Protein AF-0000000079854033 (afdb_homodimer)

Nearest PDB structures (foldseek):
  7d98-assembly1_P  TM=7.191E-01  e=2.549E-17  Cupriavidus necator
  6g1b-assembly1_J-2  TM=4.439E-01  e=2.483E-16  Corynebacterium glutamicum
  6xtv-assembly1_B  TM=4.632E-01  e=7.847E-13  Corynebacterium glutamicum MB001
  6xtu-assembly1_B  TM=4.791E-01  e=1.105E-11  Corynebacterium glutamicum MB001
  6xtv-assembly1_A  TM=4.484E-01  e=6.188E-11  Corynebacterium glutamicum MB001

Foldseek 3Di:
DDLVLLLLLLLCAVVLALCRSCVVVVHHSVVSVVSQVVVCVVVVHHQWDQDPVGTDGDPVVVVVNVVSVVSNVVVVVVVCCVVLVVAAEAEEEEAQFPVLVVLVVVLVVPDPDPHYHYHYYHDAPVVQLVCQLVPVHFKYKHKAFPVCVVVVQVVQVVSLKDKDFLFFWFKWKKAAPAAPCLPPAADELLCQLVAEAEEEDDDPRRVLCCSCVQNVNNDHSVSHHYDHYDNDPVVRLCCRHPHNHMYIDIPRRPPPCVVPRMDIHYYPRGGRRMTITMMHSDPVVDDPSNVVSVVSVSVVSD/DDLVLLLLLLLCAVVLALCRSCVVVVHHSVVSVVSQVVVCVVVVHHQWDQDPVGTDGDPVVVVVNVVSVVSNVVVVVVVVCVVLVVAAEAEEEEAQFPVLVVLVVVLVVPDPDPHYHYHYYHDAPVVQLVCQLVPVHFKYKHKAFPVCVVVVQVVQVVSLKDKDFLFFWFKWKKAAPAAPCLPPAEDELLCQLVAEAEEEDDDPRRVLCCSCVQNVNSDHSVSHHYDHYDNDPVVRLCCRHPHNHMYIDIPRRPPPCVVPRMDIHYYPRGGRRMTITMMHSDPVVDDPSNVVSVVSVSVVRD

Organism: NCBI:txid1812858

Sequence (604 aa):
MEIRQMEYLIAAIETKSLNKAAEVLYTTQPNVSKVIRNLESELNAKIFIRSSKGISLTPFGEQLYEYAKNIVKNSEMVQELAQNAAYQKLKIASYPSNMVARNLTDFYMQKEHDKLHIEFQEGTAEEVIQLVSERQARIGIIYIAKKQEAILNRILEMKKLQFKVLNECELCLNVGPKNPYYHLENIEFEELKELKFVQRNKDYFSMVNHLETFSKGAVRMNQLKHMVHTNSDHCVLDMLLYTDLCSLELDFMMPDYQQYDIRTIRIKGCERCLYVGYISEGLEQLENYEKLYLESLESLFQMEIRQMEYLIAAIETKSLNKAAEVLYTTQPNVSKVIRNLESELNAKIFIRSSKGISLTPFGEQLYEYAKNIVKNSEMVQELAQNAAYQKLKIASYPSNMVARNLTDFYMQKEHDKLHIEFQEGTAEEVIQLVSERQARIGIIYIAKKQEAILNRILEMKKLQFKVLNECELCLNVGPKNPYYHLENIEFEELKELKFVQRNKDYFSMVNHLETFSKGAVRMNQLKHMVHTNSDHCVLDMLLYTDLCSLELDFMMPDYQQYDIRTIRIKGCERCLYVGYISEGLEQLENYEKLYLESLESLFQ

InterPro domains:
  IPR000847 LysR, HTH, N-terminal domain [PF00126] (3-62)
  IPR000847 LysR, HTH, N-terminal domain [PR00039] (18-29)
  IPR000847 LysR, HTH, N-terminal domain [PR00039] (29-39)
  IPR000847 LysR, HTH, N-terminal domain [PR00039] (39-50)
  IPR000847 LysR, HTH, N-terminal domain [PS50931] (1-58)
  IPR036388 Winged helix-like DNA-binding domain superfamily [G3DSA:1.10.10.10] (1-85)
  IPR036390 Winged helix DNA-binding domain superfamily [SSF46785] (1-84)

pLDDT: mean 82.1, std 11.71, range [49.06, 97.72]

Radius of gyration: 25.2 Å; Cα contacts (8 Å, |Δi|>4): 1098; chains: 2; bounding box: 58×68×70 Å

Secondary structure (DSSP, 8-state):
--HHHHHHHHHHHHHT-HHHHHHHTTS-HHHHHHHHHHHHHHHTS--EEEETTEEEE-HHHHHHHHHHHHHHHHHHHHHHHHHHTTSEEEEEEESS-HHHHHHHHHHHHH---TTEEEEEEE--HHHHHHHHHTTS-SEEEEEEEGGGHHHHHHHHHHTT-EEEEEEEE-EEEEE-TTSTTTT-SEE-GGGGGG-EEEEE---TT-GGGGHHHHTTTS--GGGSEEEEEES-HHHHHHHHHHSS-EEEEETTS-GGGGGTT-EEEEETT-TT-EEEEEEES-GGGS-HHHHHHHHHHHHT--/--HHHHHHHHHHHHHT-HHHHHHHTTS-HHHHHHHHHHHHHHHTS--EEEETTEEEE-HHHHHHHHHHHHHHHHHHHHHHHHHHTTSEEEEEEESS-HHHHHHHHHHHHH---TTEEEEEEE--HHHHHHHHHTTS-SEEEEEEEGGGHHHHHHHHHHTT-EEEEEEEE-EEEEE-TTSTTTT-SEE-GGGGGG-EEEEE---TT-GGGGHHHHTTTS--GGGSEEEEEES-HHHHHHHHHHSS-EEEEETTS-GGGGGTT-EEEEETT-TT-EEEEEEES-GGGS-HHHHHHHHHHHTT--

Solvent-accessible surface area (backbone atoms only — not comparable to full-atom values): 31240 Å² total; per-residue (Å²): 140,52,69,67,45,33,53,49,46,50,36,22,61,76,57,42,26,50,59,52,18,7,58,73,67,72,50,48,38,68,54,41,48,47,46,50,49,49,50,23,60,75,65,71,42,67,41,60,43,80,53,101,88,40,49,43,71,30,75,59,23,55,56,45,46,58,51,28,52,48,47,46,51,46,46,51,48,45,50,46,40,62,67,28,69,76,33,53,74,47,33,38,23,22,37,80,39,48,51,59,31,48,50,50,44,54,52,58,66,69,45,82,54,95,31,56,31,37,37,40,41,58,38,44,52,66,52,23,51,48,35,35,63,69,64,68,16,62,35,18,36,36,60,38,41,57,87,45,46,67,59,50,50,53,54,28,49,78,59,57,33,45,78,46,79,63,44,69,33,28,55,24,36,38,26,4,72,60,16,94,60,48,84,45,64,63,43,53,53,64,59,49,53,78,41,41,27,42,40,61,73,74,51,93,56,33,62,60,75,40,36,27,67,56,39,75,64,60,31,47,55,88,55,43,44,68,34,31,39,29,75,40,69,57,37,52,51,44,33,21,56,74,30,58,27,26,32,82,41,58,70,64,40,53,76,66,34,66,81,38,81,46,42,76,22,40,38,63,76,28,74,60,46,24,34,34,29,37,34,30,70,46,76,85,74,48,52,70,72,54,50,52,48,50,52,57,57,53,54,72,66,103,141,52,67,65,46,33,52,49,46,49,36,23,61,74,55,42,24,50,60,53,19,8,60,74,66,72,50,47,39,69,53,41,48,48,46,50,49,49,50,23,60,74,65,71,43,66,40,60,44,79,52,100,86,40,51,43,71,31,75,60,24,55,57,45,46,58,50,28,51,48,48,47,52,47,47,50,48,45,50,46,41,61,68,30,68,77,32,54,74,49,33,37,23,22,39,80,38,48,52,58,31,47,50,51,42,52,53,57,66,68,44,82,53,93,32,56,30,37,38,41,41,58,38,44,53,66,52,23,52,50,34,35,64,70,65,70,13,62,38,19,36,38,61,37,42,58,86,46,45,68,57,50,50,54,57,28,49,76,57,57,33,44,78,45,78,63,43,68,35,28,55,23,36,38,26,3,72,60,16,93,61,48,85,48,64,62,43,53,55,64,58,49,54,78,42,41,28,44,40,60,74,73,49,90,55,32,62,60,75,38,35,27,68,56,40,76,64,59,30,47,57,88,54,42,43,68,35,32,39,28,74,40,69,56,36,52,51,44,35,20,57,74,30,57,26,25,32,82,42,58,74,65,37,55,76,66,36,68,82,40,79,46,41,76,23,41,37,62,75,26,72,59,44,25,33,35,28,38,34,30,69,45,75,85,73,50,51,70,70,54,50,52,48,50,52,57,58,52,53,73,66,102

Structure (mmCIF, N/CA/C/O backbone):
data_AF-0000000079854033-model_v1
#
loop_
_entity.id
_entity.type
_entity.pdbx_description
1 polymer 'LysR family transcriptional regulator'
#
loop_
_atom_site.group_PDB
_atom_site.id
_atom_site.type_symbol
_atom_site.label_atom_id
_atom_site.label_alt_id
_atom_site.label_comp_id
_atom_site.label_asym_id
_atom_site.label_entity_id
_atom_site.label_seq_id
_atom_site.pdbx_PDB_ins_code
_atom_site.Cartn_x
_atom_site.Cartn_y
_atom_site.Cartn_z
_atom_site.occupancy
_atom_site.B_iso_or_equiv
_atom_site.auth_seq_id
_atom_site.auth_comp_id
_atom_site.auth_asym_id
_atom_site.auth_atom_id
_atom_site.pdbx_PDB_model_num
ATOM 1 N N . MET A 1 1 ? 10.335 -33.492 10.761 1 65.25 1 MET A N 1
ATOM 2 C CA . MET A 1 1 ? 9.489 -32.308 10.64 1 65.25 1 MET A CA 1
ATOM 3 C C . MET A 1 1 ? 9.51 -31.768 9.214 1 65.25 1 MET A C 1
ATOM 5 O O . MET A 1 1 ? 10.56 -31.741 8.571 1 65.25 1 MET A O 1
ATOM 9 N N . GLU A 1 2 ? 8.301 -31.606 8.666 1 74.6 2 GLU A N 1
ATOM 10 C CA . GLU A 1 2 ? 8.125 -31.158 7.287 1 74.6 2 GLU A CA 1
ATOM 11 C C . GLU A 1 2 ? 7.54 -29.75 7.236 1 74.6 2 GLU A C 1
ATOM 13 O O . GLU A 1 2 ? 6.787 -29.351 8.127 1 74.6 2 GLU A O 1
ATOM 18 N N . ILE A 1 3 ? 7.979 -29.09 6.243 1 75.92 3 ILE A N 1
ATOM 19 C CA . ILE A 1 3 ? 7.507 -27.726 6.038 1 75.92 3 ILE A CA 1
ATOM 20 C C . ILE A 1 3 ? 5.98 -27.708 6.005 1 75.92 3 ILE A C 1
ATOM 22 O O . ILE A 1 3 ? 5.353 -26.779 6.52 1 75.92 3 ILE A O 1
ATOM 26 N N . ARG A 1 4 ? 5.417 -28.731 5.424 1 76.34 4 ARG A N 1
ATOM 27 C CA . ARG A 1 4 ? 3.965 -28.839 5.325 1 76.34 4 ARG A CA 1
ATOM 28 C C . ARG A 1 4 ? 3.323 -28.866 6.708 1 76.34 4 ARG A C 1
ATOM 30 O O . ARG A 1 4 ? 2.241 -28.308 6.906 1 76.34 4 ARG A O 1
ATOM 37 N N . GLN A 1 5 ? 3.986 -29.447 7.629 1 81.44 5 GLN A N 1
ATOM 38 C CA . GLN A 1 5 ? 3.477 -29.489 8.996 1 81.44 5 GLN A CA 1
ATOM 39 C C . GLN A 1 5 ? 3.387 -28.087 9.592 1 81.44 5 GLN A C 1
ATOM 41 O O . GLN A 1 5 ? 2.448 -27.78 10.329 1 81.44 5 GLN A O 1
ATOM 46 N N . MET A 1 6 ? 4.386 -27.282 9.276 1 80.78 6 MET A N 1
ATOM 47 C CA . MET A 1 6 ? 4.404 -25.906 9.765 1 80.78 6 MET A CA 1
ATOM 48 C C . MET A 1 6 ? 3.267 -25.096 9.152 1 80.78 6 MET A C 1
ATOM 50 O O . MET A 1 6 ? 2.663 -24.258 9.824 1 80.78 6 MET A O 1
ATOM 54 N N . GLU A 1 7 ? 3.029 -25.413 7.917 1 80.34 7 GLU A N 1
ATOM 55 C CA . GLU A 1 7 ? 1.902 -24.767 7.251 1 80.34 7 GLU A CA 1
ATOM 56 C C . GLU A 1 7 ? 0.581 -25.137 7.92 1 80.34 7 GLU A C 1
ATOM 58 O O . GLU A 1 7 ? -0.276 -24.276 8.131 1 80.34 7 GLU A O 1
ATOM 63 N N . TYR A 1 8 ? 0.501 -26.432 8.208 1 83.6 8 TYR A N 1
ATOM 64 C CA . TYR A 1 8 ? -0.694 -26.931 8.879 1 83.6 8 TYR A CA 1
ATOM 65 C C . TYR A 1 8 ? -0.848 -26.302 10.258 1 83.6 8 TYR A C 1
ATOM 67 O O . TYR A 1 8 ? -1.95 -25.905 10.647 1 83.6 8 TYR A O 1
ATOM 75 N N . LEU A 1 9 ? 0.232 -26.207 10.946 1 86.76 9 LEU A N 1
ATOM 76 C CA . LEU A 1 9 ? 0.259 -25.614 12.279 1 86.76 9 LEU A CA 1
ATOM 77 C C . LEU A 1 9 ? -0.183 -24.155 12.234 1 86.76 9 LEU A C 1
ATOM 79 O O . LEU A 1 9 ? -1.038 -23.737 13.017 1 86.76 9 LEU A O 1
ATOM 83 N N . ILE A 1 10 ? 0.438 -23.467 11.352 1 83.94 10 ILE A N 1
ATOM 84 C CA . ILE A 1 10 ? 0.128 -22.048 11.216 1 83.94 10 ILE A CA 1
ATOM 85 C C . ILE A 1 10 ? -1.359 -21.872 10.914 1 83.94 10 ILE A C 1
ATOM 87 O O . ILE A 1 10 ? -2.03 -21.043 11.533 1 83.94 10 ILE A O 1
ATOM 91 N N . ALA A 1 11 ? -1.85 -22.713 10.015 1 81.97 11 ALA A N 1
ATOM 92 C CA . ALA A 1 11 ? -3.262 -22.643 9.647 1 81.97 11 ALA A CA 1
ATOM 93 C C . ALA A 1 11 ? -4.157 -22.946 10.845 1 81.97 11 ALA A C 1
ATOM 95 O O . ALA A 1 11 ? -5.151 -22.253 11.076 1 81.97 11 ALA A O 1
ATOM 96 N N . ALA A 1 12 ? -3.779 -23.926 11.575 1 85.06 12 ALA A N 1
ATOM 97 C CA . ALA A 1 12 ? -4.558 -24.328 12.743 1 85.06 12 ALA A CA 1
ATOM 98 C C . ALA A 1 12 ? -4.557 -23.234 13.806 1 85.06 12 ALA A C 1
ATOM 100 O O . ALA A 1 12 ? -5.587 -22.962 14.427 1 85.06 12 ALA A O 1
ATOM 101 N N . ILE A 1 13 ? -3.42 -22.651 13.982 1 82.88 13 ILE A N 1
ATOM 102 C CA . ILE A 1 13 ? -3.275 -21.622 15.005 1 82.88 13 ILE A CA 1
ATOM 103 C C . ILE A 1 13 ? -4.051 -20.372 14.595 1 82.88 13 ILE A C 1
ATOM 105 O O . ILE A 1 13 ? -4.781 -19.794 15.403 1 82.88 13 ILE A O 1
ATOM 109 N N . GLU A 1 14 ? -3.861 -20.055 13.408 1 77.25 14 GLU A N 1
ATOM 110 C CA . GLU A 1 14 ? -4.46 -18.816 12.92 1 77.25 14 GLU A CA 1
ATOM 111 C C . GLU A 1 14 ? -5.979 -18.932 12.837 1 77.25 14 GLU A C 1
ATOM 113 O O . GLU A 1 14 ? -6.695 -17.952 13.054 1 77.25 14 GLU A O 1
ATOM 118 N N . THR A 1 15 ? -6.454 -20.196 12.581 1 73.95 15 THR A N 1
ATOM 119 C CA . THR A 1 15 ? -7.893 -20.4 12.457 1 73.95 15 THR A CA 1
ATOM 120 C C . THR A 1 15 ? -8.491 -20.854 13.785 1 73.95 15 THR A C 1
ATOM 122 O O . THR A 1 15 ? -9.714 -20.907 13.935 1 73.95 15 THR A O 1
ATOM 125 N N . LYS A 1 16 ? -7.609 -21.18 14.715 1 75.91 16 LYS A N 1
ATOM 126 C CA . LYS A 1 16 ? -7.957 -21.699 16.034 1 75.91 16 LYS A CA 1
ATOM 127 C C . LYS A 1 16 ? -8.891 -22.901 15.924 1 75.91 16 LYS A C 1
ATOM 129 O O . LYS A 1 16 ? -9.733 -23.122 16.796 1 75.91 16 LYS A O 1
ATOM 134 N N . SER A 1 17 ? -8.848 -23.594 14.771 1 80.21 17 SER A N 1
ATOM 135 C CA . SER A 1 17 ? -9.699 -24.745 14.491 1 80.21 17 SER A CA 1
ATOM 136 C C . SER A 1 17 ? -9.026 -25.705 13.515 1 80.21 17 SER A C 1
ATOM 138 O O . SER A 1 17 ? -8.464 -25.279 12.505 1 80.21 17 SER A O 1
ATOM 140 N N . LEU A 1 18 ? -9.058 -27.009 13.893 1 82.47 18 LEU A N 1
ATOM 141 C CA . LEU A 1 18 ? -8.481 -28.009 13.001 1 82.47 18 LEU A CA 1
ATOM 142 C C . LEU A 1 18 ? -9.344 -28.189 11.756 1 82.47 18 LEU A C 1
ATOM 144 O O . LEU A 1 18 ? -8.822 -28.407 10.661 1 82.47 18 LEU A O 1
ATOM 148 N N . ASN A 1 19 ? -10.654 -28.067 11.999 1 81.2 19 ASN A N 1
ATOM 149 C CA . ASN A 1 19 ? -11.569 -28.181 10.868 1 81.2 19 ASN A CA 1
ATOM 150 C C . ASN A 1 19 ? -11.38 -27.037 9.876 1 81.2 19 ASN A C 1
ATOM 152 O O . ASN A 1 19 ? -11.314 -27.263 8.667 1 81.2 19 ASN A O 1
ATOM 156 N N . LYS A 1 20 ? -11.204 -25.918 10.461 1 78.91 20 LYS A N 1
ATOM 157 C CA . LYS A 1 20 ? -11.033 -24.741 9.613 1 78.91 20 LYS A CA 1
ATOM 158 C C . LYS A 1 20 ? -9.672 -24.753 8.924 1 78.91 20 LYS A C 1
ATOM 160 O O . LYS A 1 20 ? -9.549 -24.332 7.772 1 78.91 20 LYS A O 1
ATOM 165 N N . ALA A 1 21 ? -8.742 -25.18 9.627 1 81.23 21 ALA A N 1
ATOM 166 C CA . ALA A 1 21 ? -7.413 -25.338 9.044 1 81.23 21 ALA A CA 1
ATOM 167 C C . ALA A 1 21 ? -7.451 -26.266 7.833 1 81.23 21 ALA A C 1
ATOM 169 O O . ALA A 1 21 ? -6.784 -26.012 6.827 1 81.23 21 ALA A O 1
ATOM 170 N N . ALA A 1 22 ? -8.256 -27.333 7.932 1 80.63 22 ALA A N 1
ATOM 171 C CA . ALA A 1 22 ? -8.388 -28.29 6.836 1 80.63 22 ALA A CA 1
ATOM 172 C C . ALA A 1 22 ? -8.965 -27.623 5.591 1 80.63 22 ALA A C 1
ATOM 174 O O . ALA A 1 22 ? -8.506 -27.876 4.475 1 80.63 22 ALA A O 1
ATOM 175 N N . GLU A 1 23 ? -9.88 -26.817 5.874 1 73.57 23 GLU A N 1
ATOM 176 C CA . GLU A 1 23 ? -10.508 -26.086 4.778 1 73.57 23 GLU A CA 1
ATOM 177 C C . GLU A 1 23 ? -9.511 -25.156 4.092 1 73.57 23 GLU A C 1
ATOM 179 O O . GLU A 1 23 ? -9.435 -25.119 2.862 1 73.57 23 GLU A O 1
ATOM 184 N N . VAL A 1 24 ? -8.709 -24.557 4.982 1 68.88 24 VAL A N 1
ATOM 185 C CA . VAL A 1 24 ? -7.732 -23.593 4.487 1 68.88 24 VAL A CA 1
ATOM 186 C C . VAL A 1 24 ? -6.646 -24.318 3.695 1 68.88 24 VAL A C 1
ATOM 188 O O . VAL A 1 24 ? -6.147 -23.798 2.694 1 68.88 24 VAL A O 1
ATOM 191 N N . LEU A 1 25 ? -6.39 -25.439 4.072 1 71.6 25 LEU A N 1
ATOM 192 C CA . LEU A 1 25 ? -5.287 -26.208 3.507 1 71.6 25 LEU A CA 1
ATOM 193 C C . LEU A 1 25 ? -5.79 -27.182 2.447 1 71.6 25 LEU A C 1
ATOM 195 O O . LEU A 1 25 ? -5.011 -27.959 1.89 1 71.6 25 LEU A O 1
ATOM 199 N N . TYR A 1 26 ? -7.18 -27.17 2.205 1 65.44 26 TYR A N 1
ATOM 200 C CA . TYR A 1 26 ? -7.798 -28.038 1.209 1 65.44 26 TYR A CA 1
ATOM 201 C C . TYR A 1 26 ? -7.513 -29.504 1.511 1 65.44 26 TYR A C 1
ATOM 203 O O . TYR A 1 26 ? -7.084 -30.254 0.63 1 65.44 26 TYR A O 1
ATOM 211 N N . THR A 1 27 ? -7.646 -29.748 2.685 1 75.95 27 THR A N 1
ATOM 212 C CA . THR A 1 27 ? -7.478 -31.122 3.144 1 75.95 27 THR A CA 1
ATOM 213 C C . THR A 1 27 ? -8.581 -31.503 4.127 1 75.95 27 THR A C 1
ATOM 215 O O . THR A 1 27 ? -9.613 -30.832 4.201 1 75.95 27 THR A O 1
ATOM 218 N N . THR A 1 28 ? -8.587 -32.656 4.594 1 80.15 28 THR A N 1
ATOM 219 C CA . THR A 1 28 ? -9.596 -33.115 5.542 1 80.15 28 THR A CA 1
ATOM 220 C C . THR A 1 28 ? -9.131 -32.891 6.978 1 80.15 28 THR A C 1
ATOM 222 O O . THR A 1 28 ? -7.929 -32.823 7.243 1 80.15 28 THR A O 1
ATOM 225 N N . GLN A 1 29 ? -10.167 -32.629 7.794 1 85.21 29 GLN A N 1
ATOM 226 C CA . GLN A 1 29 ? -9.869 -32.378 9.2 1 85.21 29 GLN A CA 1
ATOM 227 C C . GLN A 1 29 ? -9.089 -33.539 9.813 1 85.21 29 GLN A C 1
ATOM 229 O O . GLN A 1 29 ? -8.121 -33.325 10.545 1 85.21 29 GLN A O 1
ATOM 234 N N . PRO A 1 30 ? -9.411 -34.776 9.495 1 87.69 30 PRO A N 1
ATOM 235 C CA . PRO A 1 30 ? -8.596 -35.86 10.05 1 87.69 30 PRO A CA 1
ATOM 236 C C . PRO A 1 30 ? -7.132 -35.775 9.624 1 87.69 30 PRO A C 1
ATOM 238 O O . PRO A 1 30 ? -6.237 -36.093 10.411 1 87.69 30 PRO A O 1
ATOM 241 N N . ASN A 1 31 ? -6.943 -35.288 8.412 1 85.96 31 ASN A N 1
ATOM 242 C CA . ASN A 1 31 ? -5.57 -35.138 7.941 1 85.96 31 ASN A CA 1
ATOM 243 C C . ASN A 1 31 ? -4.835 -34.035 8.698 1 85.96 31 ASN A C 1
ATOM 245 O O . ASN A 1 31 ? -3.682 -34.211 9.095 1 85.96 31 ASN A O 1
ATOM 249 N N . VAL A 1 32 ? -5.502 -32.969 8.877 1 88.77 32 VAL A N 1
ATOM 250 C CA . VAL A 1 32 ? -4.898 -31.879 9.636 1 88.77 32 VAL A CA 1
ATOM 251 C C . VAL A 1 32 ? -4.574 -32.35 11.051 1 88.77 32 VAL A C 1
ATOM 253 O O . VAL A 1 32 ? -3.477 -32.106 11.558 1 88.77 32 VAL A O 1
ATOM 256 N N . SER A 1 33 ? -5.529 -33.03 11.68 1 87.78 33 SER A N 1
ATOM 257 C CA . SER A 1 33 ? -5.351 -33.557 13.029 1 87.78 33 SER A CA 1
ATOM 258 C C . SER A 1 33 ? -4.172 -34.522 13.094 1 87.78 33 SER A C 1
ATOM 260 O O . SER A 1 33 ? -3.368 -34.467 14.027 1 87.78 33 SER A O 1
ATOM 262 N N . LYS A 1 34 ? -4.16 -35.324 12.062 1 89.07 34 LYS A N 1
ATOM 263 C CA . LYS A 1 34 ? -3.074 -36.298 11.991 1 89.07 34 LYS A CA 1
ATOM 264 C C . LYS A 1 34 ? -1.719 -35.604 11.884 1 89.07 34 LYS A C 1
ATOM 266 O O . LYS A 1 34 ? -0.768 -35.977 12.574 1 89.07 34 LYS A O 1
ATOM 271 N N . VAL A 1 35 ? -1.657 -34.619 11.018 1 86.96 35 VAL A N 1
ATOM 272 C CA . VAL A 1 35 ? -0.41 -33.898 10.783 1 86.96 35 VAL A CA 1
ATOM 273 C C . VAL A 1 35 ? 0.038 -33.207 12.069 1 86.96 35 VAL A C 1
ATOM 275 O O . VAL A 1 35 ? 1.213 -33.266 12.436 1 86.96 35 VAL A O 1
ATOM 278 N N . ILE A 1 36 ? -0.9 -32.607 12.778 1 88.64 36 ILE A N 1
ATOM 279 C CA . ILE A 1 36 ? -0.603 -31.888 14.013 1 88.64 36 ILE A CA 1
ATOM 280 C C . ILE A 1 36 ? -0.182 -32.877 15.097 1 88.64 36 ILE A C 1
ATOM 282 O O . ILE A 1 36 ? 0.778 -32.632 15.831 1 88.64 36 ILE A O 1
ATOM 286 N N . ARG A 1 37 ? -0.924 -33.964 15.15 1 87.77 37 ARG A N 1
ATOM 287 C CA . ARG A 1 37 ? -0.593 -34.995 16.128 1 87.77 37 ARG A CA 1
ATOM 288 C C . ARG A 1 37 ? 0.803 -35.557 15.88 1 87.77 37 ARG A C 1
ATOM 290 O O . ARG A 1 37 ? 1.561 -35.79 16.824 1 87.77 37 ARG A O 1
ATOM 297 N N . ASN A 1 38 ? 1.023 -35.809 14.622 1 85.71 38 ASN A N 1
ATOM 298 C CA . ASN A 1 38 ? 2.354 -36.288 14.268 1 85.71 38 ASN A CA 1
ATOM 299 C C . ASN A 1 38 ? 3.435 -35.289 14.67 1 85.71 38 ASN A C 1
ATOM 301 O O . ASN A 1 38 ? 4.495 -35.679 15.164 1 85.71 38 ASN A O 1
ATOM 305 N N . LEU A 1 39 ? 3.178 -34.032 14.449 1 85.45 39 LEU A N 1
ATOM 306 C CA . LEU A 1 39 ? 4.12 -32.978 14.809 1 85.45 39 LEU A CA 1
ATOM 307 C C . LEU A 1 39 ? 4.336 -32.935 16.318 1 85.45 39 LEU A C 1
ATOM 309 O O . LEU A 1 39 ? 5.473 -32.828 16.784 1 85.45 39 LEU A O 1
ATOM 313 N N . GLU A 1 40 ? 3.234 -33.07 17.106 1 87.79 40 GLU A N 1
ATOM 314 C CA . GLU A 1 40 ? 3.315 -33.1 18.563 1 87.79 40 GLU A CA 1
ATOM 315 C C . GLU A 1 40 ? 4.118 -34.305 19.046 1 87.79 40 GLU A C 1
ATOM 317 O O . GLU A 1 40 ? 4.912 -34.193 19.983 1 87.79 40 GLU A O 1
ATOM 322 N N . SER A 1 41 ? 3.82 -35.407 18.323 1 85.49 41 SER A N 1
ATOM 323 C CA . SER A 1 41 ? 4.538 -36.63 18.666 1 85.49 41 SER A CA 1
ATOM 324 C C . SER A 1 41 ? 6.03 -36.493 18.382 1 85.49 41 SER A C 1
ATOM 326 O O . SER A 1 41 ? 6.862 -36.874 19.208 1 85.49 41 SER A O 1
ATOM 328 N N . GLU A 1 42 ? 6.344 -35.911 17.248 1 82.18 42 GLU A N 1
ATOM 329 C CA . GLU A 1 42 ? 7.739 -35.726 16.858 1 82.18 42 GLU A CA 1
ATOM 330 C C . GLU A 1 42 ? 8.459 -34.782 17.817 1 82.18 42 GLU A C 1
ATOM 332 O O . GLU A 1 42 ? 9.636 -34.981 18.125 1 82.18 42 GLU A O 1
ATOM 337 N N . LEU A 1 43 ? 7.719 -33.801 18.324 1 81.38 43 LEU A N 1
ATOM 338 C CA . LEU A 1 43 ? 8.32 -32.773 19.167 1 81.38 43 LEU A CA 1
ATOM 339 C C . LEU A 1 43 ? 8.158 -33.118 20.644 1 81.38 43 LEU A C 1
ATOM 341 O O . LEU A 1 43 ? 8.691 -32.422 21.51 1 81.38 43 LEU A O 1
ATOM 345 N N . ASN A 1 44 ? 7.446 -34.213 20.843 1 80.72 44 ASN A N 1
ATOM 346 C CA . ASN A 1 44 ? 7.141 -34.663 22.197 1 80.72 44 ASN A CA 1
ATOM 347 C C . ASN A 1 44 ? 6.581 -33.531 23.052 1 80.72 44 ASN A C 1
ATOM 349 O O . ASN A 1 44 ? 7.015 -33.331 24.188 1 80.72 44 ASN A O 1
ATOM 353 N N . ALA A 1 45 ? 5.771 -32.754 22.475 1 83.07 45 ALA A N 1
ATOM 354 C CA . ALA A 1 45 ? 5.126 -31.629 23.147 1 83.07 45 ALA A CA 1
ATOM 355 C C . ALA A 1 45 ? 3.75 -31.348 22.549 1 83.07 45 ALA A C 1
ATOM 357 O O . ALA A 1 45 ? 3.546 -31.51 21.344 1 83.07 45 ALA A O 1
ATOM 358 N N . LYS A 1 46 ? 2.856 -30.922 23.4 1 86.87 46 LYS A N 1
ATOM 359 C CA . LYS A 1 46 ? 1.533 -30.525 22.928 1 86.87 46 LYS A CA 1
ATOM 360 C C . LYS A 1 46 ? 1.526 -29.07 22.467 1 86.87 46 LYS A C 1
ATOM 362 O O . LYS A 1 46 ? 2.141 -28.21 23.101 1 86.87 46 LYS A O 1
ATOM 367 N N . ILE A 1 47 ? 0.976 -28.945 21.34 1 88.82 47 ILE A N 1
ATOM 368 C CA . ILE A 1 47 ? 0.912 -27.61 20.757 1 88.82 47 ILE A CA 1
ATOM 369 C C . ILE A 1 47 ? -0.418 -26.952 21.12 1 88.82 47 ILE A C 1
ATOM 371 O O . ILE A 1 47 ? -0.47 -25.75 21.39 1 88.82 47 ILE A O 1
ATOM 375 N N . PHE A 1 48 ? -1.444 -27.796 21.203 1 87.91 48 PHE A N 1
ATOM 376 C CA . PHE A 1 48 ? -2.792 -27.286 21.428 1 87.91 48 PHE A CA 1
ATOM 377 C C . PHE A 1 48 ? -3.39 -27.879 22.698 1 87.91 48 PHE A C 1
ATOM 379 O O . PHE A 1 48 ? -3.055 -29.001 23.083 1 87.91 48 PHE A O 1
ATOM 386 N N . ILE A 1 49 ? -4.107 -27.01 23.38 1 82.7 49 ILE A N 1
ATOM 387 C CA . ILE A 1 49 ? -5.008 -27.486 24.424 1 82.7 49 ILE A CA 1
ATOM 388 C C . ILE A 1 49 ? -6.416 -27.649 23.857 1 82.7 49 ILE A C 1
ATOM 390 O O . ILE A 1 49 ? -6.955 -26.725 23.244 1 82.7 49 ILE A O 1
ATOM 394 N N . ARG A 1 50 ? -6.831 -28.886 23.853 1 74.04 50 ARG A N 1
ATOM 395 C CA . ARG A 1 50 ? -8.159 -29.17 23.318 1 74.04 50 ARG A CA 1
ATOM 396 C C . ARG A 1 50 ? -9.216 -29.105 24.414 1 74.04 50 ARG A C 1
ATOM 398 O O . ARG A 1 50 ? -9.008 -29.617 25.516 1 74.04 50 ARG A O 1
ATOM 405 N N . SER A 1 51 ? -10.141 -28.163 24.307 1 74.04 51 SER A N 1
ATOM 406 C CA . SER A 1 51 ? -11.274 -28.063 25.221 1 74.04 51 SER A CA 1
ATOM 407 C C . SER A 1 51 ? -12.599 -28.13 24.468 1 74.04 51 SER A C 1
ATOM 409 O O . SER A 1 51 ? -12.616 -28.193 23.237 1 74.04 51 SER A O 1
ATOM 411 N N . SER A 1 52 ? -13.768 -28.2 25.149 1 69.17 52 SER A N 1
ATOM 412 C CA . SER A 1 52 ? -15.102 -28.171 24.557 1 69.17 52 SER A CA 1
ATOM 413 C C . SER A 1 52 ? -15.325 -26.889 23.761 1 69.17 52 SER A C 1
ATOM 415 O O . SER A 1 52 ? -16.178 -26.845 22.872 1 69.17 52 SER A O 1
ATOM 417 N N . LYS A 1 53 ? -14.445 -25.983 24.024 1 64.39 53 LYS A N 1
ATOM 418 C CA . LYS A 1 53 ? -14.624 -24.661 23.432 1 64.39 53 LYS A CA 1
ATOM 419 C C . LYS A 1 53 ? -13.74 -24.485 22.201 1 64.39 53 LYS A C 1
ATOM 421 O O . LYS A 1 53 ? -13.797 -23.451 21.532 1 64.39 53 LYS A O 1
ATOM 426 N N . GLY A 1 54 ? -12.975 -25.486 21.947 1 72.67 54 GLY A N 1
ATOM 427 C CA . GLY A 1 54 ? -12.103 -25.413 20.785 1 72.67 54 GLY A CA 1
ATOM 428 C C . GLY A 1 54 ? -10.644 -25.664 21.117 1 72.67 54 GLY A C 1
ATOM 429 O O . GLY A 1 54 ? -10.334 -26.422 22.039 1 72.67 54 GLY A O 1
ATOM 430 N N . ILE A 1 55 ? -9.702 -25.176 20.183 1 77.22 55 ILE A N 1
ATOM 431 C CA . ILE A 1 55 ? -8.284 -25.428 20.414 1 77.22 55 ILE A CA 1
ATOM 432 C C . ILE A 1 55 ? -7.59 -24.132 20.83 1 77.22 55 ILE A C 1
ATOM 434 O O . ILE A 1 55 ? -7.946 -23.051 20.356 1 77.22 55 ILE A O 1
ATOM 438 N N . SER A 1 56 ? -6.861 -24.122 21.934 1 82.35 56 SER A N 1
ATOM 439 C CA . SER A 1 56 ? -6.001 -23.024 22.362 1 82.35 56 SER A CA 1
ATOM 440 C C . SER A 1 56 ? -4.535 -23.444 22.381 1 82.35 56 SER A C 1
ATOM 442 O O . SER A 1 56 ? -4.226 -24.636 22.443 1 82.35 56 SER A O 1
ATOM 444 N N . LEU A 1 57 ? -3.66 -22.408 22.299 1 83.6 57 LEU A N 1
ATOM 445 C CA . LEU A 1 57 ? -2.233 -22.691 22.198 1 83.6 57 LEU A CA 1
ATOM 446 C C . LEU A 1 57 ? -1.627 -22.926 23.577 1 83.6 57 LEU A C 1
ATOM 448 O O . LEU A 1 57 ? -1.984 -22.245 24.541 1 83.6 57 LEU A O 1
ATOM 452 N N . THR A 1 58 ? -0.795 -23.971 23.727 1 81.52 58 THR A N 1
ATOM 453 C CA . THR A 1 58 ? 0.116 -24.084 24.86 1 81.52 58 THR A CA 1
ATOM 454 C C . THR A 1 58 ? 1.22 -23.034 24.773 1 81.52 58 THR A C 1
ATOM 456 O O . THR A 1 58 ? 1.425 -22.428 23.719 1 81.52 58 THR A O 1
ATOM 459 N N . PRO A 1 59 ? 1.867 -22.74 25.846 1 75.53 59 PRO A N 1
ATOM 460 C CA . PRO A 1 59 ? 3.035 -21.861 25.762 1 75.53 59 PRO A CA 1
ATOM 461 C C . PRO A 1 59 ? 4.034 -22.306 24.696 1 75.53 59 PRO A C 1
ATOM 463 O O . PRO A 1 59 ? 4.596 -21.469 23.985 1 75.53 59 PRO A O 1
ATOM 466 N N . PHE A 1 60 ? 4.217 -23.573 24.623 1 78.54 60 PHE A N 1
ATOM 467 C CA . PHE A 1 60 ? 5.078 -24.133 23.588 1 78.54 60 PHE A CA 1
ATOM 468 C C . PHE A 1 60 ? 4.523 -23.832 22.201 1 78.54 60 PHE A C 1
ATOM 470 O O . PHE A 1 60 ? 5.274 -23.476 21.29 1 78.54 60 PHE A O 1
ATOM 477 N N . GLY A 1 61 ? 3.213 -23.944 22.088 1 81.92 61 GLY A N 1
ATOM 478 C CA . GLY A 1 61 ? 2.569 -23.653 20.817 1 81.92 61 GLY A CA 1
ATOM 479 C C . GLY A 1 61 ? 2.785 -22.226 20.352 1 81.92 61 GLY A C 1
ATOM 480 O O . GLY A 1 61 ? 3.005 -21.981 19.164 1 81.92 61 GLY A O 1
ATOM 481 N N . GLU A 1 62 ? 2.782 -21.351 21.29 1 79.32 62 GLU A N 1
ATOM 482 C CA . GLU A 1 62 ? 2.99 -19.941 20.976 1 79.32 62 GLU A CA 1
ATOM 483 C C . GLU A 1 62 ? 4.398 -19.697 20.439 1 79.32 62 GLU A C 1
ATOM 485 O O . GLU A 1 62 ? 4.578 -18.967 19.462 1 79.32 62 GLU A O 1
ATOM 490 N N . GLN A 1 63 ? 5.347 -20.286 21.095 1 74.53 63 GLN A N 1
ATOM 491 C CA . GLN A 1 63 ? 6.73 -20.168 20.643 1 74.53 63 GLN A CA 1
ATOM 492 C C . GLN A 1 63 ? 6.92 -20.823 19.278 1 74.53 63 GLN A C 1
ATOM 494 O O . GLN A 1 63 ? 7.586 -20.264 18.403 1 74.53 63 GLN A O 1
ATOM 499 N N . LEU A 1 64 ? 6.258 -21.937 19.164 1 79.37 64 LEU A N 1
ATOM 500 C CA . LEU A 1 64 ? 6.407 -22.704 17.932 1 79.37 64 LEU A CA 1
ATOM 501 C C . LEU A 1 64 ? 5.805 -21.953 16.749 1 79.37 64 LEU A C 1
ATOM 503 O O . LEU A 1 64 ? 6.304 -22.053 15.626 1 79.37 64 LEU A O 1
ATOM 507 N N . TYR A 1 65 ? 4.753 -21.185 17.108 1 82.1 65 TYR A N 1
ATOM 508 C CA . TYR A 1 65 ? 4.082 -20.414 16.067 1 82.1 65 TYR A CA 1
ATOM 509 C C . TYR A 1 65 ? 5.054 -19.459 15.385 1 82.1 65 TYR A C 1
ATOM 511 O O . TYR A 1 65 ? 5.118 -19.402 14.154 1 82.1 65 TYR A O 1
ATOM 519 N N . GLU A 1 66 ? 5.833 -18.81 16.126 1 70.36 66 GLU A N 1
ATOM 520 C CA . GLU A 1 66 ? 6.803 -17.859 15.593 1 70.36 66 GLU A CA 1
ATOM 521 C C . GLU A 1 66 ? 7.861 -18.564 14.749 1 70.36 66 GLU A C 1
ATOM 523 O O . GLU A 1 66 ? 8.226 -18.085 13.674 1 70.36 66 GLU A O 1
ATOM 528 N N . TYR A 1 67 ? 8.279 -19.674 15.264 1 68.76 67 TYR A N 1
ATOM 529 C CA . TYR A 1 67 ? 9.28 -20.44 14.531 1 68.76 67 TYR A CA 1
ATOM 530 C C . TYR A 1 67 ? 8.699 -21.001 13.239 1 68.76 67 TYR A C 1
ATOM 532 O O . TYR A 1 67 ? 9.363 -20.999 12.2 1 68.76 67 TYR A O 1
ATOM 540 N N . ALA A 1 68 ? 7.431 -21.453 13.392 1 77.57 68 ALA A N 1
ATOM 541 C CA . ALA A 1 68 ? 6.771 -22.016 12.217 1 77.57 68 ALA A CA 1
ATOM 542 C C . ALA A 1 68 ? 6.644 -20.975 11.108 1 77.57 68 ALA A C 1
ATOM 544 O O . ALA A 1 68 ? 6.906 -21.268 9.939 1 77.57 68 ALA A O 1
ATOM 545 N N . LYS A 1 69 ? 6.268 -19.789 11.528 1 73.15 69 LYS A N 1
ATOM 546 C CA . LYS A 1 69 ? 6.166 -18.698 10.564 1 73.15 69 LYS A CA 1
ATOM 547 C C . LYS A 1 69 ? 7.502 -18.451 9.869 1 73.15 69 LYS A C 1
ATOM 549 O O . LYS A 1 69 ? 7.554 -18.309 8.645 1 73.15 69 LYS A O 1
ATOM 554 N N . ASN A 1 70 ? 8.498 -18.523 10.633 1 62.66 70 ASN A N 1
ATOM 555 C CA . ASN A 1 70 ? 9.837 -18.31 10.094 1 62.66 70 ASN A CA 1
ATOM 556 C C . ASN A 1 70 ? 10.258 -19.449 9.17 1 62.66 70 ASN A C 1
ATOM 558 O O . ASN A 1 70 ? 10.877 -19.215 8.131 1 62.66 70 ASN A O 1
ATOM 562 N N . ILE A 1 71 ? 9.924 -20.627 9.568 1 64.25 71 ILE A N 1
ATOM 563 C CA . ILE A 1 71 ? 10.285 -21.796 8.774 1 64.25 71 ILE A CA 1
ATOM 564 C C . ILE A 1 71 ? 9.596 -21.728 7.413 1 64.25 71 ILE A C 1
ATOM 566 O O . ILE A 1 71 ? 10.233 -21.932 6.377 1 64.25 71 ILE A O 1
ATOM 570 N N . VAL A 1 72 ? 8.339 -21.41 7.496 1 69.48 72 VAL A N 1
ATOM 571 C CA . VAL A 1 72 ? 7.583 -21.357 6.248 1 69.48 72 VAL A CA 1
ATOM 572 C C . VAL A 1 72 ? 8.098 -20.211 5.381 1 69.48 72 VAL A C 1
ATOM 574 O O . VAL A 1 72 ? 8.303 -20.379 4.176 1 69.48 72 VAL A O 1
ATOM 577 N N . LYS A 1 73 ? 8.281 -19.148 6.04 1 61.99 73 LYS A N 1
ATOM 578 C CA . LYS A 1 73 ? 8.829 -17.997 5.329 1 61.99 73 LYS A CA 1
ATOM 579 C C . LYS A 1 73 ? 10.182 -18.328 4.706 1 61.99 73 LYS A C 1
ATOM 581 O O . LYS A 1 73 ? 10.42 -18.036 3.533 1 61.99 73 LYS A O 1
ATOM 586 N N . ASN A 1 74 ? 11.005 -19.004 5.498 1 56.43 74 ASN A N 1
ATOM 587 C CA . ASN A 1 74 ? 12.334 -19.364 5.017 1 56.43 74 ASN A CA 1
ATOM 588 C C . ASN A 1 74 ? 12.267 -20.431 3.929 1 56.43 74 ASN A C 1
ATOM 590 O O . ASN A 1 74 ? 13.054 -20.408 2.981 1 56.43 74 ASN A O 1
ATOM 594 N N . SER A 1 75 ? 11.376 -21.381 4.162 1 59.1 75 SER A N 1
ATOM 595 C CA . SER A 1 75 ? 11.203 -22.395 3.127 1 59.1 75 SER A CA 1
ATOM 596 C C . SER A 1 75 ? 10.784 -21.766 1.802 1 59.1 75 SER A C 1
ATOM 598 O O . SER A 1 75 ? 11.258 -22.172 0.739 1 59.1 75 SER A O 1
ATOM 600 N N . GLU A 1 76 ? 9.855 -20.876 1.915 1 58.31 76 GLU A N 1
ATOM 601 C CA . GLU A 1 76 ? 9.46 -20.142 0.717 1 58.31 76 GLU A CA 1
ATOM 602 C C . GLU A 1 76 ? 10.653 -19.427 0.089 1 58.31 76 GLU A C 1
ATOM 604 O O . GLU A 1 76 ? 10.801 -19.414 -1.135 1 58.31 76 GLU A O 1
ATOM 609 N N . MET A 1 77 ? 11.39 -18.962 1.024 1 52.22 77 MET A N 1
ATOM 610 C CA . MET A 1 77 ? 12.599 -18.283 0.566 1 52.22 77 MET A CA 1
ATOM 611 C C . MET A 1 77 ? 13.546 -19.261 -0.122 1 52.22 77 MET A C 1
ATOM 613 O O . MET A 1 77 ? 14.147 -18.934 -1.146 1 52.22 77 MET A O 1
ATOM 617 N N . VAL A 1 78 ? 13.654 -20.445 0.458 1 52.99 78 VAL A N 1
ATOM 618 C CA . VAL A 1 78 ? 14.519 -21.467 -0.122 1 52.99 78 VAL A CA 1
ATOM 619 C C . VAL A 1 78 ? 13.975 -21.891 -1.485 1 52.99 78 VAL A C 1
ATOM 621 O O . VAL A 1 78 ? 14.738 -22.064 -2.438 1 52.99 78 VAL A O 1
ATOM 624 N N . GLN A 1 79 ? 12.697 -22.183 -1.46 1 52.6 79 GLN A N 1
ATOM 625 C CA . GLN A 1 79 ? 12.089 -22.533 -2.739 1 52.6 79 GLN A CA 1
ATOM 626 C C . GLN A 1 79 ? 12.317 -21.436 -3.775 1 52.6 79 GLN A C 1
ATOM 628 O O . GLN A 1 79 ? 12.611 -21.724 -4.937 1 52.6 79 GLN A O 1
ATOM 633 N N . GLU A 1 80 ? 12.098 -20.269 -3.288 1 52.01 80 GLU A N 1
ATOM 634 C CA . GLU A 1 80 ? 12.391 -19.129 -4.151 1 52.01 80 GLU A CA 1
ATOM 635 C C . GLU A 1 80 ? 13.849 -19.139 -4.602 1 52.01 80 GLU A C 1
ATOM 637 O O . GLU A 1 80 ? 14.148 -18.839 -5.76 1 52.01 80 GLU A O 1
ATOM 642 N N . LEU A 1 81 ? 14.617 -19.487 -3.569 1 49.18 81 LEU A N 1
ATOM 643 C CA . LEU A 1 81 ? 16.04 -19.609 -3.865 1 49.18 81 LEU A CA 1
ATOM 644 C C . LEU A 1 81 ? 16.286 -20.684 -4.919 1 49.18 81 LEU A C 1
ATOM 646 O O . LEU A 1 81 ? 17.094 -20.493 -5.83 1 49.18 81 LEU A O 1
ATOM 650 N N . ALA A 1 82 ? 15.645 -21.79 -4.638 1 50.3 82 ALA A N 1
ATOM 651 C CA . ALA A 1 82 ? 15.819 -22.888 -5.585 1 50.3 82 ALA A CA 1
ATOM 652 C C . ALA A 1 82 ? 15.311 -22.502 -6.972 1 50.3 82 ALA A C 1
ATOM 654 O O . ALA A 1 82 ? 15.937 -22.83 -7.983 1 50.3 82 ALA A O 1
ATOM 655 N N . GLN A 1 83 ? 14.139 -21.954 -6.95 1 50.5 83 GLN A N 1
ATOM 656 C CA . GLN A 1 83 ? 13.593 -21.498 -8.224 1 50.5 83 GLN A CA 1
ATOM 657 C C . GLN A 1 83 ? 14.459 -20.398 -8.832 1 50.5 83 GLN A C 1
ATOM 659 O O . GLN A 1 83 ? 14.588 -20.307 -10.054 1 50.5 83 GLN A O 1
ATOM 664 N N . ASN A 1 84 ? 14.919 -19.613 -7.803 1 50.46 84 ASN A N 1
ATOM 665 C CA . ASN A 1 84 ? 15.673 -18.428 -8.197 1 50.46 84 ASN A CA 1
ATOM 666 C C . ASN A 1 84 ? 17.143 -18.756 -8.443 1 50.46 84 ASN A C 1
ATOM 668 O O . ASN A 1 84 ? 17.942 -17.864 -8.734 1 50.46 84 ASN A O 1
ATOM 672 N N . ALA A 1 85 ? 17.518 -19.889 -8.034 1 53.31 85 ALA A N 1
ATOM 673 C CA . ALA A 1 85 ? 18.931 -20.168 -8.279 1 53.31 85 ALA A CA 1
ATOM 674 C C . ALA A 1 85 ? 19.322 -19.803 -9.708 1 53.31 85 ALA A C 1
ATOM 676 O O . ALA A 1 85 ? 20.451 -19.372 -9.958 1 53.31 85 ALA A O 1
ATOM 677 N N . ALA A 1 86 ? 18.341 -19.849 -10.606 1 59.09 86 ALA A N 1
ATOM 678 C CA . ALA A 1 86 ? 18.725 -19.473 -11.964 1 59.09 86 ALA A CA 1
ATOM 679 C C . ALA A 1 86 ? 18.417 -18.003 -12.234 1 59.09 86 ALA A C 1
ATOM 681 O O . ALA A 1 86 ? 18.89 -17.434 -13.221 1 59.09 86 ALA A O 1
ATOM 682 N N . TYR A 1 87 ? 17.693 -17.291 -11.165 1 65.3 87 TYR A N 1
ATOM 683 C CA . TYR A 1 87 ? 17.285 -15.926 -11.481 1 65.3 87 TYR A CA 1
ATOM 684 C C . TYR A 1 87 ? 18.007 -14.922 -10.591 1 65.3 87 TYR A C 1
ATOM 686 O O . TYR A 1 87 ? 18.302 -15.212 -9.429 1 65.3 87 TYR A O 1
ATOM 694 N N . GLN A 1 88 ? 18.508 -13.848 -11.228 1 77.77 88 GLN A N 1
ATOM 695 C CA . GLN A 1 88 ? 18.927 -12.675 -10.467 1 77.77 88 GLN A CA 1
ATOM 696 C C . GLN A 1 88 ? 17.729 -11.974 -9.833 1 77.77 88 GLN A C 1
ATOM 698 O O . GLN A 1 88 ? 16.733 -11.702 -10.508 1 77.77 88 GLN A O 1
ATOM 703 N N . LYS A 1 89 ? 17.743 -11.786 -8.522 1 85.39 89 LYS A N 1
ATOM 704 C CA . LYS A 1 89 ? 16.625 -11.164 -7.82 1 85.39 89 LYS A CA 1
ATOM 705 C C . LYS A 1 89 ? 16.952 -9.724 -7.433 1 85.39 89 LYS A C 1
ATOM 707 O O . LYS A 1 89 ? 17.926 -9.473 -6.721 1 85.39 89 LYS A O 1
ATOM 712 N N . LEU A 1 90 ? 16.249 -8.824 -7.982 1 91.98 90 LEU A N 1
ATOM 713 C CA . LEU A 1 90 ? 16.376 -7.409 -7.65 1 91.98 90 LEU A CA 1
ATOM 714 C C . LEU A 1 90 ? 15.252 -6.967 -6.719 1 91.98 90 LEU A C 1
ATOM 716 O O . LEU A 1 90 ? 14.087 -6.929 -7.12 1 91.98 90 LEU A O 1
ATOM 720 N N . LYS A 1 91 ? 15.56 -6.677 -5.491 1 94.26 91 LYS A N 1
ATOM 721 C CA . LYS A 1 91 ? 14.577 -6.269 -4.492 1 94.26 91 LYS A CA 1
ATOM 722 C C . LYS A 1 91 ? 14.715 -4.787 -4.158 1 94.26 91 LYS A C 1
ATOM 724 O O . LYS A 1 91 ? 15.72 -4.367 -3.579 1 94.26 91 LYS A O 1
ATOM 729 N N . ILE A 1 92 ? 13.656 -4.026 -4.511 1 97.07 92 ILE A N 1
ATOM 730 C CA . ILE A 1 92 ? 13.686 -2.575 -4.356 1 97.07 92 ILE A CA 1
ATOM 731 C C . ILE A 1 92 ? 12.482 -2.12 -3.534 1 97.07 92 ILE A C 1
ATOM 733 O O . ILE A 1 92 ? 11.369 -2.616 -3.724 1 97.07 92 ILE A O 1
ATOM 737 N N . ALA A 1 93 ? 12.705 -1.213 -2.6 1 96.99 93 ALA A N 1
ATOM 738 C CA . ALA A 1 93 ? 11.635 -0.514 -1.893 1 96.99 93 ALA A CA 1
ATOM 739 C C . ALA A 1 93 ? 11.697 0.989 -2.151 1 96.99 93 ALA A C 1
ATOM 741 O O . ALA A 1 93 ? 12.783 1.56 -2.27 1 96.99 93 ALA A O 1
ATOM 742 N N . SER A 1 94 ? 10.528 1.577 -2.229 1 94.65 94 SER A N 1
ATOM 743 C CA . SER A 1 94 ? 10.536 3.006 -2.524 1 94.65 94 SER A CA 1
ATOM 744 C C . SER A 1 94 ? 9.321 3.703 -1.92 1 94.65 94 SER A C 1
ATOM 746 O O . SER A 1 94 ? 8.267 3.087 -1.75 1 94.65 94 SER A O 1
ATOM 748 N N . TYR A 1 95 ? 9.542 4.934 -1.571 1 89.5 95 TYR A N 1
ATOM 749 C CA . TYR A 1 95 ? 8.372 5.801 -1.491 1 89.5 95 TYR A CA 1
ATOM 750 C C . TYR A 1 95 ? 7.601 5.8 -2.806 1 89.5 95 TYR A C 1
ATOM 752 O O . TYR A 1 95 ? 8.197 5.699 -3.881 1 89.5 95 TYR A O 1
ATOM 760 N N . PRO A 1 96 ? 6.296 5.822 -2.733 1 86.21 96 PRO A N 1
ATOM 761 C CA . PRO A 1 96 ? 5.534 5.777 -3.983 1 86.21 96 PRO A CA 1
ATOM 762 C C . PRO A 1 96 ? 6.045 6.774 -5.021 1 86.21 96 PRO A C 1
ATOM 764 O O . PRO A 1 96 ? 6.147 7.97 -4.736 1 86.21 96 PRO A O 1
ATOM 767 N N . SER A 1 97 ? 6.375 6.245 -6.212 1 85.49 97 SER A N 1
ATOM 768 C CA . SER A 1 97 ? 6.959 7.072 -7.263 1 85.49 97 SER A CA 1
ATOM 769 C C . SER A 1 97 ? 6.738 6.454 -8.64 1 85.49 97 SER A C 1
ATOM 771 O O . SER A 1 97 ? 7.151 5.32 -8.89 1 85.49 97 SER A O 1
ATOM 773 N N . ASN A 1 98 ? 6.196 7.249 -9.497 1 83.06 98 ASN A N 1
ATOM 774 C CA . ASN A 1 98 ? 6.065 6.816 -10.884 1 83.06 98 ASN A CA 1
ATOM 775 C C . ASN A 1 98 ? 7.422 6.732 -11.576 1 83.06 98 ASN A C 1
ATOM 777 O O . ASN A 1 98 ? 7.633 5.878 -12.439 1 83.06 98 ASN A O 1
ATOM 781 N N . MET A 1 99 ? 8.265 7.582 -11.181 1 86.14 99 MET A N 1
ATOM 782 C CA . MET A 1 99 ? 9.592 7.635 -11.788 1 86.14 99 MET A CA 1
ATOM 783 C C . MET A 1 99 ? 10.374 6.357 -11.499 1 86.14 99 MET A C 1
ATOM 785 O O . MET A 1 99 ? 11.022 5.806 -12.391 1 86.14 99 MET A O 1
ATOM 789 N N . VAL A 1 100 ? 10.312 5.92 -10.28 1 90.85 100 VAL A N 1
ATOM 790 C CA . VAL A 1 100 ? 11.041 4.713 -9.904 1 90.85 100 VAL A CA 1
ATOM 791 C C . VAL A 1 100 ? 10.431 3.501 -10.605 1 90.85 100 VAL A C 1
ATOM 793 O O . VAL A 1 100 ? 11.154 2.629 -11.091 1 90.85 100 VAL A O 1
ATOM 796 N N . ALA A 1 101 ? 9.114 3.482 -10.642 1 90.67 101 ALA A N 1
ATOM 797 C CA . ALA A 1 101 ? 8.432 2.394 -11.339 1 90.67 101 ALA A CA 1
ATOM 798 C C . ALA A 1 101 ? 8.857 2.329 -12.803 1 90.67 101 ALA A C 1
ATOM 800 O O . ALA A 1 101 ? 9.161 1.251 -13.32 1 90.67 101 ALA A O 1
ATOM 801 N N . ARG A 1 102 ? 8.885 3.453 -13.422 1 90.02 102 ARG A N 1
ATOM 802 C CA . ARG A 1 102 ? 9.287 3.516 -14.823 1 90.02 102 ARG A CA 1
ATOM 803 C C . ARG A 1 102 ? 10.738 3.082 -14.997 1 90.02 102 ARG A C 1
ATOM 805 O O . ARG A 1 102 ? 11.065 2.35 -15.934 1 90.02 102 ARG A O 1
ATOM 812 N N . ASN A 1 103 ? 11.527 3.591 -14.17 1 92.52 103 ASN A N 1
ATOM 813 C CA . ASN A 1 103 ? 12.937 3.22 -14.225 1 92.52 103 ASN A CA 1
ATOM 814 C C . ASN A 1 103 ? 13.125 1.711 -14.101 1 92.52 103 ASN A C 1
ATOM 816 O O . ASN A 1 103 ? 13.951 1.124 -14.802 1 92.52 103 ASN A O 1
ATOM 820 N N . LEU A 1 104 ? 12.403 1.079 -13.212 1 93.02 104 LEU A N 1
ATOM 821 C CA . LEU A 1 104 ? 12.47 -0.367 -13.033 1 93.02 104 LEU A CA 1
ATOM 822 C C . LEU A 1 104 ? 12.008 -1.093 -14.292 1 93.02 104 LEU A C 1
ATOM 824 O O . LEU A 1 104 ? 12.592 -2.107 -14.678 1 93.02 104 LEU A O 1
ATOM 828 N N . THR A 1 105 ? 10.984 -0.553 -14.89 1 92.34 105 THR A N 1
ATOM 829 C CA . THR A 1 105 ? 10.465 -1.129 -16.125 1 92.34 105 THR A CA 1
ATOM 830 C C . THR A 1 105 ? 11.512 -1.067 -17.233 1 92.34 105 THR A C 1
ATOM 832 O O . THR A 1 105 ? 11.758 -2.061 -17.919 1 92.34 105 THR A O 1
ATOM 835 N N . ASP A 1 106 ? 12.119 0.081 -17.333 1 91.15 106 ASP A N 1
ATOM 836 C CA . ASP A 1 106 ? 13.169 0.252 -18.333 1 91.15 106 ASP A CA 1
ATOM 837 C C . ASP A 1 106 ? 14.334 -0.7 -18.075 1 91.15 106 ASP A C 1
ATOM 839 O O . ASP A 1 106 ? 14.904 -1.261 -19.014 1 91.15 106 ASP A O 1
ATOM 843 N N . PHE A 1 107 ? 14.658 -0.835 -16.852 1 92.38 107 PHE A N 1
ATOM 844 C CA . PHE A 1 107 ? 15.746 -1.732 -16.481 1 92.38 107 PHE A CA 1
ATOM 845 C C . PHE A 1 107 ? 15.403 -3.175 -16.833 1 92.38 107 PHE A C 1
ATOM 847 O O . PHE A 1 107 ? 16.252 -3.917 -17.331 1 92.38 107 PHE A O 1
ATOM 854 N N . TYR A 1 108 ? 14.191 -3.545 -16.562 1 90.35 108 TYR A N 1
ATOM 855 C CA . TYR A 1 108 ? 13.711 -4.882 -16.893 1 90.35 108 TYR A CA 1
ATOM 856 C C . TYR A 1 108 ? 13.831 -5.15 -18.388 1 90.35 108 TYR A C 1
ATOM 858 O O . TYR A 1 108 ? 14.207 -6.25 -18.8 1 90.35 108 TYR A O 1
ATOM 866 N N . MET A 1 109 ? 13.573 -4.171 -19.183 1 88.96 109 MET A N 1
ATOM 867 C CA . MET A 1 109 ? 13.556 -4.321 -20.636 1 88.96 109 MET A CA 1
ATOM 868 C C . MET A 1 109 ? 14.973 -4.435 -21.188 1 88.96 109 MET A C 1
ATOM 870 O O . MET A 1 109 ? 15.185 -5.025 -22.248 1 88.96 109 MET A O 1
ATOM 874 N N . GLN A 1 110 ? 15.869 -3.689 -20.725 1 82.18 110 GLN A N 1
ATOM 875 C CA . GLN A 1 110 ? 17.244 -3.678 -21.214 1 82.18 110 GLN A CA 1
ATOM 876 C C . GLN A 1 110 ? 17.922 -5.025 -20.979 1 82.18 110 GLN A C 1
ATOM 878 O O . GLN A 1 110 ? 18.818 -5.415 -21.73 1 82.18 110 GLN A O 1
ATOM 883 N N . LYS A 1 111 ? 17.618 -5.482 -19.943 1 65.21 111 LYS A N 1
ATOM 884 C CA . LYS A 1 111 ? 18.356 -6.702 -19.628 1 65.21 111 LYS A CA 1
ATOM 885 C C . LYS A 1 111 ? 17.689 -7.925 -20.251 1 65.21 111 LYS A C 1
ATOM 887 O O . LYS A 1 111 ? 16.461 -8.03 -20.262 1 65.21 111 LYS A O 1
ATOM 892 N N . GLU A 1 112 ? 18.358 -8.274 -21.312 1 56.52 112 GLU A N 1
ATOM 893 C CA . GLU A 1 112 ? 18.004 -9.514 -21.995 1 56.52 112 GLU A CA 1
ATOM 894 C C . GLU A 1 112 ? 17.569 -10.588 -21.002 1 56.52 112 GLU A C 1
ATOM 896 O O . GLU A 1 112 ? 17.382 -11.747 -21.375 1 56.52 112 GLU A O 1
ATOM 901 N N . HIS A 1 113 ? 17.642 -10.402 -19.678 1 51.68 113 HIS A N 1
ATOM 902 C CA . HIS A 1 113 ? 17.836 -11.605 -18.877 1 51.68 113 HIS A CA 1
ATOM 903 C C . HIS A 1 113 ? 16.501 -12.216 -18.466 1 51.68 113 HIS A C 1
ATOM 905 O O . HIS A 1 113 ? 15.728 -11.593 -17.733 1 51.68 113 HIS A O 1
ATOM 911 N N . ASP A 1 114 ? 16.033 -13.05 -19.332 1 58.93 114 ASP A N 1
ATOM 912 C CA . ASP A 1 114 ? 15.05 -14.098 -19.072 1 58.93 114 ASP A CA 1
ATOM 913 C C . ASP A 1 114 ? 15.106 -14.554 -17.616 1 58.93 114 ASP A C 1
ATOM 915 O O . ASP A 1 114 ? 14.282 -15.361 -17.181 1 58.93 114 ASP A O 1
ATOM 919 N N . LYS A 1 115 ? 16.09 -13.75 -16.867 1 72.42 115 LYS A N 1
ATOM 920 C CA . LYS A 1 115 ? 16.184 -14.4 -15.562 1 72.42 115 LYS A CA 1
ATOM 921 C C . LYS A 1 115 ? 16.149 -13.374 -14.433 1 72.42 115 LYS A C 1
ATOM 923 O O . LYS A 1 115 ? 16.749 -13.585 -13.377 1 72.42 115 LYS A O 1
ATOM 928 N N . LEU A 1 116 ? 15.53 -12.129 -14.779 1 82.69 116 LEU A N 1
ATOM 929 C CA . LEU A 1 116 ? 15.468 -11.156 -13.693 1 82.69 116 LEU A CA 1
ATOM 930 C C . LEU A 1 116 ? 14.115 -11.209 -12.993 1 82.69 116 LEU A C 1
ATOM 932 O O . LEU A 1 116 ? 13.071 -11.101 -13.641 1 82.69 116 LEU A O 1
ATOM 936 N N . HIS A 1 117 ? 14.227 -11.451 -11.762 1 87.27 117 HIS A N 1
ATOM 937 C CA . HIS A 1 117 ? 13.057 -11.354 -10.896 1 87.27 117 HIS A CA 1
ATOM 938 C C . HIS A 1 117 ? 13.09 -10.074 -10.067 1 87.27 117 HIS A C 1
ATOM 940 O O . HIS A 1 117 ? 14.08 -9.796 -9.386 1 87.27 117 HIS A O 1
ATOM 946 N N . ILE A 1 118 ? 12.025 -9.307 -10.213 1 92.27 118 ILE A N 1
ATOM 947 C CA . ILE A 1 118 ? 11.989 -8.03 -9.509 1 92.27 118 ILE A CA 1
ATOM 948 C C . ILE A 1 118 ? 10.937 -8.08 -8.403 1 92.27 118 ILE A C 1
ATOM 950 O O . ILE A 1 118 ? 9.806 -8.515 -8.633 1 92.27 118 ILE A O 1
ATOM 954 N N . GLU A 1 119 ? 11.328 -7.748 -7.258 1 93.01 119 GLU A N 1
ATOM 955 C CA . GLU A 1 119 ? 10.422 -7.439 -6.156 1 93.01 119 GLU A CA 1
ATOM 956 C C . GLU A 1 119 ? 10.463 -5.955 -5.806 1 93.01 119 GLU A C 1
ATOM 958 O O . GLU A 1 119 ? 11.479 -5.454 -5.319 1 93.01 119 GLU A O 1
ATOM 963 N N . PHE A 1 120 ? 9.353 -5.28 -6.09 1 95.94 120 PHE A N 1
ATOM 964 C CA . PHE A 1 120 ? 9.266 -3.837 -5.895 1 95.94 120 PHE A CA 1
ATOM 965 C C . PHE A 1 120 ? 8.137 -3.487 -4.933 1 95.94 120 PHE A C 1
ATOM 967 O O . PHE A 1 120 ? 6.966 -3.737 -5.225 1 95.94 120 PHE A O 1
ATOM 974 N N . GLN A 1 121 ? 8.465 -2.837 -3.801 1 93.09 121 GLN A N 1
ATOM 975 C CA . GLN A 1 121 ? 7.477 -2.481 -2.788 1 93.09 121 GLN A CA 1
ATOM 976 C C . GLN A 1 121 ? 7.488 -0.98 -2.511 1 93.09 121 GLN A C 1
ATOM 978 O O . GLN A 1 121 ? 8.555 -0.373 -2.393 1 93.09 121 GLN A O 1
ATOM 983 N N . GLU A 1 122 ? 6.276 -0.471 -2.43 1 91.31 122 GLU A N 1
ATOM 984 C CA . GLU A 1 122 ? 6.143 0.929 -2.037 1 91.31 122 GLU A CA 1
ATOM 985 C C . GLU A 1 122 ? 5.655 1.054 -0.597 1 91.31 122 GLU A C 1
ATOM 987 O O . GLU A 1 122 ? 4.906 0.204 -0.113 1 91.31 122 GLU A O 1
ATOM 992 N N . GLY A 1 123 ? 6.109 2.114 0.058 1 87.49 123 GLY A N 1
ATOM 993 C CA . GLY A 1 123 ? 5.707 2.417 1.422 1 87.49 123 GLY A CA 1
ATOM 994 C C . GLY A 1 123 ? 6.219 3.759 1.911 1 87.49 123 GLY A C 1
ATOM 995 O O . GLY A 1 123 ? 6.792 4.53 1.139 1 87.49 123 GLY A O 1
ATOM 996 N N . THR A 1 124 ? 5.938 4.055 3.142 1 85.66 124 THR A N 1
ATOM 997 C CA . THR A 1 124 ? 6.477 5.254 3.774 1 85.66 124 THR A CA 1
ATOM 998 C C . THR A 1 124 ? 7.992 5.149 3.928 1 85.66 124 THR A C 1
ATOM 1000 O O . THR A 1 124 ? 8.571 4.082 3.711 1 85.66 124 THR A O 1
ATOM 1003 N N . ALA A 1 125 ? 8.583 6.214 4.288 1 88.19 125 ALA A N 1
ATOM 1004 C CA . ALA A 1 125 ? 10.028 6.198 4.503 1 88.19 125 ALA A CA 1
ATOM 1005 C C . ALA A 1 125 ? 10.408 5.205 5.597 1 88.19 125 ALA A C 1
ATOM 1007 O O . ALA A 1 125 ? 11.378 4.456 5.454 1 88.19 125 ALA A O 1
ATOM 1008 N N . GLU A 1 126 ? 9.644 5.16 6.64 1 83.9 126 GLU A N 1
ATOM 1009 C CA . GLU A 1 126 ? 9.913 4.24 7.741 1 83.9 126 GLU A CA 1
ATOM 1010 C C . GLU A 1 126 ? 9.79 2.788 7.29 1 83.9 126 GLU A C 1
ATOM 1012 O O . GLU A 1 126 ? 10.606 1.944 7.667 1 83.9 126 GLU A O 1
ATOM 1017 N N . GLU A 1 127 ? 8.819 2.54 6.521 1 86.24 127 GLU A N 1
ATOM 1018 C CA . GLU A 1 127 ? 8.623 1.189 6.004 1 86.24 127 GLU A CA 1
ATOM 1019 C C . GLU A 1 127 ? 9.768 0.779 5.083 1 86.24 127 GLU A C 1
ATOM 1021 O O . GLU A 1 127 ? 10.235 -0.361 5.133 1 86.24 127 GLU A O 1
ATOM 1026 N N . VAL A 1 128 ? 10.171 1.692 4.286 1 94.25 128 VAL A N 1
ATOM 1027 C CA . VAL A 1 128 ? 11.269 1.422 3.364 1 94.25 128 VAL A CA 1
ATOM 1028 C C . VAL A 1 128 ? 12.544 1.127 4.151 1 94.25 128 VAL A C 1
ATOM 1030 O O . VAL A 1 128 ? 13.262 0.171 3.846 1 94.25 128 VAL A O 1
ATOM 1033 N N . ILE A 1 129 ? 12.785 1.89 5.134 1 91.4 129 ILE A N 1
ATOM 1034 C CA . ILE A 1 129 ? 13.959 1.688 5.977 1 91.4 129 ILE A CA 1
ATOM 1035 C C . ILE A 1 129 ? 13.899 0.304 6.62 1 91.4 129 ILE A C 1
ATOM 1037 O O . ILE A 1 129 ? 14.898 -0.418 6.647 1 91.4 129 ILE A O 1
ATOM 1041 N N . GLN A 1 130 ? 12.765 -0.022 7.087 1 88.01 130 GLN A N 1
ATOM 1042 C CA . GLN A 1 130 ? 12.58 -1.325 7.719 1 88.01 130 GLN A CA 1
ATOM 1043 C C . GLN A 1 130 ? 12.817 -2.457 6.724 1 88.01 130 GLN A C 1
ATOM 1045 O O . GLN A 1 130 ? 13.487 -3.441 7.044 1 88.01 130 GLN A O 1
ATOM 1050 N N . LEU A 1 131 ? 12.287 -2.341 5.551 1 90.17 131 LEU A N 1
ATOM 1051 C CA . LEU A 1 131 ? 12.438 -3.369 4.527 1 90.17 131 LEU A CA 1
ATOM 1052 C C . LEU A 1 131 ? 13.908 -3.584 4.184 1 90.17 131 LEU A C 1
ATOM 1054 O O . LEU A 1 131 ? 14.354 -4.723 4.026 1 90.17 131 LEU A O 1
ATOM 1058 N N . VAL A 1 132 ? 14.655 -2.532 4.145 1 93.75 132 VAL A N 1
ATOM 1059 C CA . VAL A 1 132 ? 16.068 -2.637 3.798 1 93.75 132 VAL A CA 1
ATOM 1060 C C . VAL A 1 132 ? 16.852 -3.192 4.985 1 93.75 132 VAL A C 1
ATOM 1062 O O . VAL A 1 132 ? 17.723 -4.048 4.815 1 93.75 132 VAL A O 1
ATOM 1065 N N . SER A 1 133 ? 16.488 -2.72 6.132 1 89.93 133 SER A N 1
ATOM 1066 C CA . SER A 1 133 ? 17.196 -3.174 7.324 1 89.93 133 SER A CA 1
ATOM 1067 C C . SER A 1 133 ? 16.98 -4.665 7.561 1 89.93 133 SER A C 1
ATOM 1069 O O . SER A 1 133 ? 17.866 -5.352 8.074 1 89.93 133 SER A O 1
ATOM 1071 N N . GLU A 1 134 ? 15.857 -5.157 7.175 1 84.48 134 GLU A N 1
ATOM 1072 C CA . GLU A 1 134 ? 15.519 -6.565 7.361 1 84.48 134 GLU A CA 1
ATOM 1073 C C . GLU A 1 134 ? 15.908 -7.393 6.14 1 84.48 134 GLU A C 1
ATOM 1075 O O . GLU A 1 134 ? 15.56 -8.571 6.045 1 84.48 134 GLU A O 1
ATOM 1080 N N . ARG A 1 135 ? 16.502 -6.785 5.129 1 86.33 135 ARG A N 1
ATOM 1081 C CA . ARG A 1 135 ? 17.037 -7.428 3.934 1 86.33 135 ARG A CA 1
ATOM 1082 C C . ARG A 1 135 ? 15.915 -7.977 3.059 1 86.33 135 ARG A C 1
ATOM 1084 O O . ARG A 1 135 ? 16.102 -8.97 2.352 1 86.33 135 ARG A O 1
ATOM 1091 N N . GLN A 1 136 ? 14.809 -7.386 3.255 1 89.66 136 GLN A N 1
ATOM 1092 C CA . GLN A 1 136 ? 13.7 -7.683 2.354 1 89.66 136 GLN A CA 1
ATOM 1093 C C . GLN A 1 136 ? 13.808 -6.875 1.064 1 89.66 136 GLN A C 1
ATOM 1095 O O . GLN A 1 136 ? 13.165 -7.203 0.064 1 89.66 136 GLN A O 1
ATOM 1100 N N . ALA A 1 137 ? 14.575 -5.844 1.134 1 94.65 137 ALA A N 1
ATOM 1101 C CA . ALA A 1 137 ? 15.033 -5.07 -0.017 1 94.65 137 ALA A CA 1
ATOM 1102 C C . ALA A 1 137 ? 16.52 -4.746 0.098 1 94.65 137 ALA A C 1
ATOM 1104 O O . ALA A 1 137 ? 17.071 -4.708 1.201 1 94.65 137 ALA A O 1
ATOM 1105 N N . ARG A 1 138 ? 17.132 -4.592 -1.024 1 94.77 138 ARG A N 1
ATOM 1106 C CA . ARG A 1 138 ? 18.561 -4.295 -1.033 1 94.77 138 ARG A CA 1
ATOM 1107 C C . ARG A 1 138 ? 18.808 -2.801 -1.212 1 94.77 138 ARG A C 1
ATOM 1109 O O . ARG A 1 138 ? 19.844 -2.283 -0.789 1 94.77 138 ARG A O 1
ATOM 1116 N N . ILE A 1 139 ? 17.859 -2.169 -1.872 1 97.1 139 ILE A N 1
ATOM 1117 C CA . ILE A 1 139 ? 17.917 -0.737 -2.142 1 97.1 139 ILE A CA 1
ATOM 1118 C C . ILE A 1 139 ? 16.588 -0.086 -1.764 1 97.1 139 ILE A C 1
ATOM 1120 O O . ILE A 1 139 ? 15.52 -0.593 -2.115 1 97.1 139 ILE A O 1
ATOM 1124 N N . GLY A 1 140 ? 16.663 0.989 -0.951 1 97.72 140 GLY A N 1
ATOM 1125 C CA . GLY A 1 140 ? 15.498 1.791 -0.612 1 97.72 140 GLY A CA 1
ATOM 1126 C C . GLY A 1 140 ? 15.579 3.212 -1.136 1 97.72 140 GLY A C 1
ATOM 1127 O O . GLY A 1 140 ? 16.61 3.874 -0.994 1 97.72 140 GLY A O 1
ATOM 1128 N N . ILE A 1 141 ? 14.528 3.661 -1.812 1 95.94 141 ILE A N 1
ATOM 1129 C CA . ILE A 1 141 ? 14.485 5.027 -2.321 1 95.94 141 ILE A CA 1
ATOM 1130 C C . ILE A 1 141 ? 13.513 5.859 -1.486 1 95.94 141 ILE A C 1
ATOM 1132 O O . ILE A 1 141 ? 12.325 5.539 -1.404 1 95.94 141 ILE A O 1
ATOM 1136 N N . ILE A 1 142 ? 14.042 6.947 -0.87 1 92.94 142 ILE A N 1
ATOM 1137 C CA . ILE A 1 142 ? 13.179 7.728 0.009 1 92.94 142 ILE A CA 1
ATOM 1138 C C . ILE A 1 142 ? 13.41 9.218 -0.233 1 92.94 142 ILE A C 1
ATOM 1140 O O . ILE A 1 142 ? 14.385 9.605 -0.88 1 92.94 142 ILE A O 1
ATOM 1144 N N . TYR A 1 143 ? 12.451 9.922 0.266 1 89.26 143 TYR A N 1
ATOM 1145 C CA . TYR A 1 143 ? 12.505 11.378 0.324 1 89.26 143 TYR A CA 1
ATOM 1146 C C . TYR A 1 143 ? 12.481 11.867 1.768 1 89.26 143 TYR A C 1
ATOM 1148 O O . TYR A 1 143 ? 11.746 11.33 2.599 1 89.26 143 TYR A O 1
ATOM 1156 N N . ILE A 1 144 ? 13.363 12.871 1.987 1 84.76 144 ILE A N 1
ATOM 1157 C CA . ILE A 1 144 ? 13.375 13.409 3.343 1 84.76 144 ILE A CA 1
ATOM 1158 C C . ILE A 1 144 ? 13.553 14.925 3.294 1 84.76 144 ILE A C 1
ATOM 1160 O O . ILE A 1 144 ? 14.13 15.459 2.344 1 84.76 144 ILE A O 1
ATOM 1164 N N . ALA A 1 145 ? 12.981 15.552 4.342 1 82.99 145 ALA A N 1
ATOM 1165 C CA . ALA A 1 145 ? 13.298 16.969 4.505 1 82.99 145 ALA A CA 1
ATOM 1166 C C . ALA A 1 145 ? 14.777 17.167 4.824 1 82.99 145 ALA A C 1
ATOM 1168 O O . ALA A 1 145 ? 15.36 16.4 5.594 1 82.99 145 ALA A O 1
ATOM 1169 N N . LYS A 1 146 ? 15.37 18.205 4.204 1 84.91 146 LYS A N 1
ATOM 1170 C CA . LYS A 1 146 ? 16.786 18.478 4.43 1 84.91 146 LYS A CA 1
ATOM 1171 C C . LYS A 1 146 ? 17.09 18.608 5.919 1 84.91 146 LYS A C 1
ATOM 1173 O O . LYS A 1 146 ? 18.134 18.149 6.387 1 84.91 146 LYS A O 1
ATOM 1178 N N . LYS A 1 147 ? 16.17 19.102 6.573 1 76.65 147 LYS A N 1
ATOM 1179 C CA . LYS A 1 147 ? 16.351 19.343 8.002 1 76.65 147 LYS A CA 1
ATOM 1180 C C . LYS A 1 147 ? 16.356 18.033 8.784 1 76.65 147 LYS A C 1
ATOM 1182 O O . LYS A 1 147 ? 16.788 17.995 9.938 1 76.65 147 LYS A O 1
ATOM 1187 N N . GLN A 1 148 ? 15.863 16.972 8.175 1 77.29 148 GLN A N 1
ATOM 1188 C CA . GLN A 1 148 ? 15.769 15.683 8.852 1 77.29 148 GLN A CA 1
ATOM 1189 C C . GLN A 1 148 ? 16.964 14.796 8.515 1 77.29 148 GLN A C 1
ATOM 1191 O O . GLN A 1 148 ? 17.041 13.651 8.965 1 77.29 148 GLN A O 1
ATOM 1196 N N . GLU A 1 149 ? 17.852 15.298 7.762 1 82.95 149 GLU A N 1
ATOM 1197 C CA . GLU A 1 149 ? 18.953 14.48 7.26 1 82.95 149 GLU A CA 1
ATOM 1198 C C . GLU A 1 149 ? 19.791 13.921 8.406 1 82.95 149 GLU A C 1
ATOM 1200 O O . GLU A 1 149 ? 20.166 12.746 8.392 1 82.95 149 GLU A O 1
ATOM 1205 N N . ALA A 1 150 ? 20.041 14.761 9.302 1 78.65 150 ALA A N 1
ATOM 1206 C CA . ALA A 1 150 ? 20.897 14.352 10.412 1 78.65 150 ALA A CA 1
ATOM 1207 C C . ALA A 1 150 ? 20.254 13.224 11.214 1 78.65 150 ALA A C 1
ATOM 1209 O O . ALA A 1 150 ? 20.91 12.231 11.537 1 78.65 150 ALA A O 1
ATOM 1210 N N . ILE A 1 151 ? 19.023 13.353 11.438 1 72.8 151 ILE A N 1
ATOM 1211 C CA . ILE A 1 151 ? 18.307 12.351 12.219 1 72.8 151 ILE A CA 1
ATOM 1212 C C . ILE A 1 151 ? 18.191 11.056 11.417 1 72.8 151 ILE A C 1
ATOM 1214 O O . ILE A 1 151 ? 18.339 9.963 11.968 1 72.8 151 ILE A O 1
ATOM 1218 N N . LEU A 1 152 ? 17.887 11.164 10.242 1 81.62 152 LEU A N 1
ATOM 1219 C CA . LEU A 1 152 ? 17.823 9.994 9.373 1 81.62 152 LEU A CA 1
ATOM 1220 C C . LEU A 1 152 ? 19.142 9.23 9.392 1 81.62 152 LEU A C 1
ATOM 1222 O O . LEU A 1 152 ? 19.154 8.007 9.553 1 81.62 152 LEU A O 1
ATOM 1226 N N . ASN A 1 153 ? 20.257 9.954 9.282 1 84.8 153 ASN A N 1
ATOM 1227 C CA . ASN A 1 153 ? 21.57 9.32 9.234 1 84.8 153 ASN A CA 1
ATOM 1228 C C . ASN A 1 153 ? 21.873 8.561 10.523 1 84.8 153 ASN A C 1
ATOM 1230 O O . ASN A 1 153 ? 22.457 7.476 10.486 1 84.8 153 ASN A O 1
ATOM 1234 N N . ARG A 1 154 ? 21.48 9.099 11.554 1 76.98 154 ARG A N 1
ATOM 1235 C CA . ARG A 1 154 ? 21.685 8.426 12.833 1 76.98 154 ARG A CA 1
ATOM 1236 C C . ARG A 1 154 ? 20.897 7.122 12.898 1 76.98 154 ARG A C 1
ATOM 1238 O O . ARG A 1 154 ? 21.423 6.093 13.328 1 76.98 154 ARG A O 1
ATOM 1245 N N . ILE A 1 155 ? 19.659 7.173 12.466 1 77.16 155 ILE A N 1
ATOM 1246 C CA . ILE A 1 155 ? 18.795 5.998 12.451 1 77.16 155 ILE A CA 1
ATOM 1247 C C . ILE A 1 155 ? 19.389 4.933 11.531 1 77.16 155 ILE A C 1
ATOM 1249 O O . ILE A 1 155 ? 19.436 3.753 11.887 1 77.16 155 ILE A O 1
ATOM 1253 N N . LEU A 1 156 ? 19.854 5.364 10.478 1 87.32 156 LEU A N 1
ATOM 1254 C CA . LEU A 1 156 ? 20.398 4.445 9.483 1 87.32 156 LEU A CA 1
ATOM 1255 C C . LEU A 1 156 ? 21.703 3.825 9.972 1 87.32 156 LEU A C 1
ATOM 1257 O O . LEU A 1 156 ? 21.961 2.643 9.733 1 87.32 156 LEU A O 1
ATOM 1261 N N . GLU A 1 157 ? 22.491 4.596 10.605 1 83.36 157 GLU A N 1
ATOM 1262 C CA . GLU A 1 157 ? 23.755 4.1 11.142 1 83.36 157 GLU A CA 1
ATOM 1263 C C . GLU A 1 157 ? 23.527 2.941 12.108 1 83.36 157 GLU A C 1
ATOM 1265 O O . GLU A 1 157 ? 24.256 1.948 12.077 1 83.36 157 GLU A O 1
ATOM 1270 N N . MET A 1 158 ? 22.534 3.069 12.871 1 80.19 158 MET A N 1
ATOM 1271 C CA . MET A 1 158 ? 22.201 2.026 13.836 1 80.19 158 MET A CA 1
ATOM 1272 C C . MET A 1 158 ? 21.793 0.739 13.127 1 80.19 158 MET A C 1
ATOM 1274 O O . MET A 1 158 ? 21.952 -0.354 13.675 1 80.19 158 MET A O 1
ATOM 1278 N N . LYS A 1 159 ? 21.331 0.89 12.001 1 82.83 159 LYS A N 1
ATOM 1279 C CA . LYS A 1 159 ? 20.86 -0.256 11.229 1 82.83 159 LYS A CA 1
ATOM 1280 C C . LYS A 1 159 ? 21.894 -0.682 10.191 1 82.83 159 LYS A C 1
ATOM 1282 O O . LYS A 1 159 ? 21.616 -1.531 9.342 1 82.83 159 LYS A O 1
ATOM 1287 N N . LYS A 1 160 ? 23.123 0.021 10.229 1 89.07 160 LYS A N 1
ATOM 1288 C CA . LYS A 1 160 ? 24.227 -0.249 9.313 1 89.07 160 LYS A CA 1
ATOM 1289 C C . LYS A 1 160 ? 23.828 0.045 7.869 1 89.07 160 LYS A C 1
ATOM 1291 O O . LYS A 1 160 ? 24.136 -0.732 6.964 1 89.07 160 LYS A O 1
ATOM 1296 N N . LEU A 1 161 ? 23.041 1.026 7.777 1 94.37 161 LEU A N 1
ATOM 1297 C CA . LEU A 1 161 ? 22.622 1.515 6.468 1 94.37 161 LEU A CA 1
ATOM 1298 C C . LEU A 1 161 ? 23.207 2.897 6.192 1 94.37 161 LEU A C 1
ATOM 1300 O O . LEU A 1 161 ? 23.657 3.58 7.114 1 94.37 161 LEU A O 1
ATOM 1304 N N . GLN A 1 162 ? 23.217 3.312 4.885 1 96 162 GLN A N 1
ATOM 1305 C CA . GLN A 1 162 ? 23.663 4.629 4.443 1 96 162 GLN A CA 1
ATOM 1306 C C . GLN A 1 162 ? 22.651 5.262 3.492 1 96 162 GLN A C 1
ATOM 1308 O O . GLN A 1 162 ? 21.979 4.559 2.735 1 96 162 GLN A O 1
ATOM 1313 N N . PHE A 1 163 ? 22.589 6.518 3.654 1 95.87 163 PHE A N 1
ATOM 1314 C CA . PHE A 1 163 ? 21.75 7.304 2.757 1 95.87 163 PHE A CA 1
ATOM 1315 C C . PHE A 1 163 ? 22.602 8.098 1.774 1 95.87 163 PHE A C 1
ATOM 1317 O O . PHE A 1 163 ? 23.495 8.844 2.181 1 95.87 163 PHE A O 1
ATOM 1324 N N . LYS A 1 164 ? 22.413 7.95 0.493 1 95.85 164 LYS A N 1
ATOM 1325 C CA . LYS A 1 164 ? 23.067 8.736 -0.548 1 95.85 164 LYS A CA 1
ATOM 1326 C C . LYS A 1 164 ? 22.074 9.667 -1.24 1 95.85 164 LYS A C 1
ATOM 1328 O O . LYS A 1 164 ? 21.085 9.21 -1.816 1 95.85 164 LYS A O 1
ATOM 1333 N N . VAL A 1 165 ? 22.383 10.895 -1.238 1 94.77 165 VAL A N 1
ATOM 1334 C CA . VAL A 1 165 ? 21.531 11.888 -1.885 1 94.77 165 VAL A CA 1
ATOM 1335 C C . VAL A 1 165 ? 21.715 11.818 -3.4 1 94.77 165 VAL A C 1
ATOM 1337 O O . VAL A 1 165 ? 22.845 11.81 -3.895 1 94.77 165 VAL A O 1
ATOM 1340 N N . LEU A 1 166 ? 20.613 11.767 -4.075 1 93.47 166 LEU A N 1
ATOM 1341 C CA . LEU A 1 166 ? 20.646 11.755 -5.534 1 93.47 166 LEU A CA 1
ATOM 1342 C C . LEU A 1 166 ? 20.363 13.145 -6.095 1 93.47 166 LEU A C 1
ATOM 1344 O O . LEU A 1 166 ? 20.919 13.527 -7.127 1 93.47 166 LEU A O 1
ATOM 1348 N N . ASN A 1 167 ? 19.444 13.798 -5.424 1 91.82 167 ASN A N 1
ATOM 1349 C CA . ASN A 1 167 ? 19.037 15.117 -5.894 1 91.82 167 ASN A CA 1
ATOM 1350 C C . ASN A 1 167 ? 18.264 15.881 -4.822 1 91.82 167 ASN A C 1
ATOM 1352 O O . ASN A 1 167 ? 17.922 15.3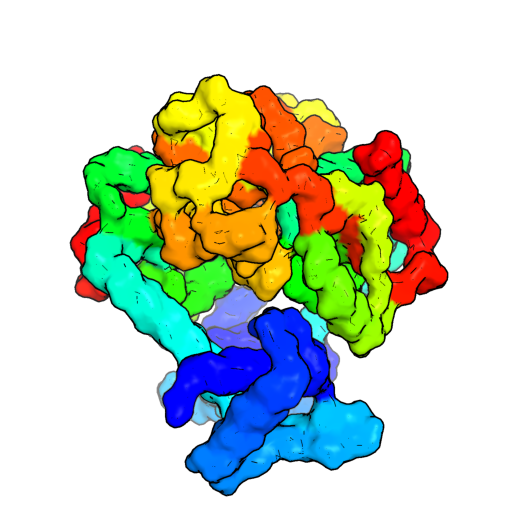2 -3.78 1 91.82 167 ASN A O 1
ATOM 1356 N N . GLU A 1 168 ? 18.082 17.17 -5.096 1 90.09 168 GLU A N 1
ATOM 1357 C CA . GLU A 1 168 ? 17.198 18.016 -4.3 1 90.09 168 GLU A CA 1
ATOM 1358 C C . GLU A 1 168 ? 15.879 18.273 -5.024 1 90.09 168 GLU A C 1
ATOM 1360 O O . GLU A 1 168 ? 15.853 18.403 -6.249 1 90.09 168 GLU A O 1
ATOM 1365 N N . CYS A 1 169 ? 14.882 18.163 -4.263 1 86.57 169 CYS A N 1
ATOM 1366 C CA . CYS A 1 169 ? 13.571 18.395 -4.86 1 86.57 169 CYS A CA 1
ATOM 1367 C C . CYS A 1 169 ? 12.739 19.338 -3.998 1 86.57 169 CYS A C 1
ATOM 1369 O O . CYS A 1 169 ? 13.203 19.807 -2.958 1 86.57 169 CYS A O 1
ATOM 1371 N N . GLU A 1 170 ? 11.619 19.718 -4.572 1 86.23 170 GLU A N 1
ATOM 1372 C CA . GLU A 1 170 ? 10.755 20.661 -3.868 1 86.23 170 GLU A CA 1
ATOM 1373 C C . GLU A 1 170 ? 9.36 20.079 -3.657 1 86.23 170 GLU A C 1
ATOM 1375 O O . GLU A 1 170 ? 8.974 19.119 -4.327 1 86.23 170 GLU A O 1
ATOM 1380 N N . LEU A 1 171 ? 8.726 20.629 -2.616 1 85.84 171 LEU A N 1
ATOM 1381 C CA . LEU A 1 171 ? 7.317 20.331 -2.385 1 85.84 171 LEU A CA 1
ATOM 1382 C C . LEU A 1 171 ? 6.428 21.15 -3.315 1 85.84 171 LEU A C 1
ATOM 1384 O O . LEU A 1 171 ? 6.672 22.341 -3.524 1 85.84 171 LEU A O 1
ATOM 1388 N N . CYS A 1 172 ? 5.477 20.47 -3.893 1 89.02 172 CYS A N 1
ATOM 1389 C CA . CYS A 1 172 ? 4.564 21.157 -4.8 1 89.02 172 CYS A CA 1
ATOM 1390 C C . CYS A 1 172 ? 3.12 20.756 -4.526 1 89.02 172 CYS A C 1
ATOM 1392 O O . CYS A 1 172 ? 2.865 19.802 -3.788 1 89.02 172 CYS A O 1
ATOM 1394 N N . LEU A 1 173 ? 2.291 21.554 -5.096 1 90.52 173 LEU A N 1
ATOM 1395 C CA . LEU A 1 173 ? 0.856 21.3 -5.023 1 90.52 173 LEU A CA 1
ATOM 1396 C C . LEU A 1 173 ? 0.329 20.768 -6.351 1 90.52 173 LEU A C 1
ATOM 1398 O O . LEU A 1 173 ? 0.591 21.351 -7.406 1 90.52 173 LEU A O 1
ATOM 1402 N N . ASN A 1 174 ? -0.396 19.658 -6.281 1 91.14 174 ASN A N 1
ATOM 1403 C CA . ASN A 1 174 ? -1.074 19.15 -7.469 1 91.14 174 ASN A CA 1
ATOM 1404 C C . ASN A 1 174 ? -2.578 19.402 -7.407 1 91.14 174 ASN A C 1
ATOM 1406 O O . ASN A 1 174 ? -3.222 19.097 -6.402 1 91.14 174 ASN A O 1
ATOM 1410 N N . VAL A 1 175 ? -3.036 19.986 -8.521 1 93.43 175 VAL A N 1
ATOM 1411 C CA . VAL A 1 175 ? -4.45 20.344 -8.555 1 93.43 175 VAL A CA 1
ATOM 1412 C C . VAL A 1 175 ? -5.063 19.906 -9.883 1 93.43 175 VAL A C 1
ATOM 1414 O O . VAL A 1 175 ? -4.382 19.884 -10.911 1 93.43 175 VAL A O 1
ATOM 1417 N N . GLY A 1 176 ? -6.354 19.499 -9.799 1 93.64 176 GLY A N 1
ATOM 1418 C CA . GLY A 1 176 ? -7.116 19.215 -11.005 1 93.64 176 GLY A CA 1
ATOM 1419 C C . GLY A 1 176 ? -7.961 20.388 -11.466 1 93.64 176 GLY A C 1
ATOM 1420 O O . GLY A 1 176 ? -7.908 21.469 -10.875 1 93.64 176 GLY A O 1
ATOM 1421 N N . PRO A 1 177 ? -8.701 20.16 -12.523 1 94.11 177 PRO A N 1
ATOM 1422 C CA . PRO A 1 177 ? -9.428 21.255 -13.17 1 94.11 177 PRO A CA 1
ATOM 1423 C C . PRO A 1 177 ? -10.514 21.851 -12.277 1 94.11 177 PRO A C 1
ATOM 1425 O O . PRO A 1 177 ? -10.902 23.008 -12.459 1 94.11 177 PRO A O 1
ATOM 1428 N N . LYS A 1 178 ? -10.984 21.161 -11.279 1 94.24 178 LYS A N 1
ATOM 1429 C CA . LYS A 1 178 ? -12.079 21.633 -10.437 1 94.24 178 LYS A CA 1
ATOM 1430 C C . LYS A 1 178 ? -11.554 22.447 -9.258 1 94.24 178 LYS A C 1
ATOM 1432 O O . LYS A 1 178 ? -12.331 23.074 -8.534 1 94.24 178 LYS A O 1
ATOM 1437 N N . ASN A 1 179 ? -10.255 22.429 -9.046 1 94.68 179 ASN A N 1
ATOM 1438 C CA . ASN A 1 179 ? -9.665 23.203 -7.959 1 94.68 179 ASN A CA 1
ATOM 1439 C C . ASN A 1 179 ? -9.593 24.688 -8.302 1 94.68 179 ASN A C 1
ATOM 1441 O O . ASN A 1 179 ? -9.251 25.053 -9.429 1 94.68 179 ASN A O 1
ATOM 1445 N N . PRO A 1 180 ? -9.86 25.555 -7.356 1 94.14 180 PRO A N 1
ATOM 1446 C CA . PRO A 1 180 ? -9.856 26.997 -7.611 1 94.14 180 PRO A CA 1
ATOM 1447 C C . PRO A 1 180 ? -8.476 27.523 -8.002 1 94.14 180 PRO A C 1
ATOM 1449 O O . PRO A 1 180 ? -8.369 28.582 -8.625 1 94.14 180 PRO A O 1
ATOM 1452 N N . TYR A 1 181 ? -7.451 26.781 -7.732 1 94.87 181 TYR A N 1
ATOM 1453 C CA . TYR A 1 181 ? -6.098 27.266 -7.979 1 94.87 181 TYR A CA 1
ATOM 1454 C C . TYR A 1 181 ? -5.524 26.655 -9.252 1 94.87 181 TYR A C 1
ATOM 1456 O O . TYR A 1 181 ? -4.322 26.754 -9.509 1 94.87 181 TYR A O 1
ATOM 1464 N N . TYR A 1 182 ? -6.331 26.071 -10.047 1 94.08 182 TYR A N 1
ATOM 1465 C CA . TYR A 1 182 ? -5.914 25.306 -11.217 1 94.08 182 TYR A CA 1
ATOM 1466 C C . TYR A 1 182 ? -5.089 26.168 -12.166 1 94.08 182 TYR A C 1
ATOM 1468 O O . TYR A 1 182 ? -4.168 25.674 -12.82 1 94.08 182 TYR A O 1
ATOM 1476 N N . HIS A 1 183 ? -5.239 27.464 -12.172 1 93.71 183 HIS A N 1
ATOM 1477 C CA . HIS A 1 183 ? -4.586 28.307 -13.167 1 93.71 183 HIS A CA 1
ATOM 1478 C C . HIS A 1 183 ? -3.429 29.089 -12.554 1 93.71 183 HIS A C 1
ATOM 1480 O O . HIS A 1 183 ? -2.759 29.859 -13.246 1 93.71 183 HIS A O 1
ATOM 1486 N N . LEU A 1 184 ? -3.155 28.823 -11.339 1 93.98 184 LEU A N 1
ATOM 1487 C CA . LEU A 1 184 ? -2.044 29.512 -10.693 1 93.98 184 LEU A CA 1
ATOM 1488 C C . LEU A 1 184 ? -0.728 28.787 -10.955 1 93.98 184 LEU A C 1
ATOM 1490 O O . LEU A 1 184 ? -0.712 27.567 -11.135 1 93.98 184 LEU A O 1
ATOM 1494 N N . GLU A 1 185 ? 0.319 29.551 -10.936 1 91.75 185 GLU A N 1
ATOM 1495 C CA . GLU A 1 185 ? 1.645 28.97 -11.121 1 91.75 185 GLU A CA 1
ATOM 1496 C C . GLU A 1 185 ? 2.347 28.758 -9.783 1 91.75 185 GLU A C 1
ATOM 1498 O O . GLU A 1 185 ? 3.165 27.846 -9.642 1 91.75 185 GLU A O 1
ATOM 1503 N N . ASN A 1 186 ? 2.05 29.632 -8.931 1 93.31 186 ASN A N 1
ATOM 1504 C CA . ASN A 1 186 ? 2.659 29.564 -7.606 1 93.31 186 ASN A CA 1
ATOM 1505 C C . ASN A 1 186 ? 1.671 29.964 -6.514 1 93.31 186 ASN A C 1
ATOM 1507 O O . ASN A 1 186 ? 0.665 30.619 -6.791 1 93.31 186 ASN A O 1
ATOM 1511 N N . ILE A 1 187 ? 1.964 29.474 -5.309 1 92.82 187 ILE A N 1
ATOM 1512 C CA . ILE A 1 187 ? 1.151 29.826 -4.149 1 92.82 187 ILE A CA 1
ATOM 1513 C C . ILE A 1 187 ? 2.053 30.066 -2.941 1 92.82 187 ILE A C 1
ATOM 1515 O O . ILE A 1 187 ? 3.187 29.582 -2.899 1 92.82 187 ILE A O 1
ATOM 1519 N N . GLU A 1 188 ? 1.486 30.849 -1.964 1 90.69 188 GLU A N 1
ATOM 1520 C CA . GLU A 1 188 ? 2.155 31.04 -0.68 1 90.69 188 GLU A CA 1
ATOM 1521 C C . GLU A 1 188 ? 1.724 29.981 0.33 1 90.69 188 GLU A C 1
ATOM 1523 O O . GLU A 1 188 ? 0.616 29.448 0.244 1 90.69 188 GLU A O 1
ATOM 1528 N N . PHE A 1 189 ? 2.548 29.754 1.316 1 87.04 189 PHE A N 1
ATOM 1529 C CA . PHE A 1 189 ? 2.262 28.746 2.33 1 87.04 189 PHE A CA 1
ATOM 1530 C C . PHE A 1 189 ? 0.958 29.061 3.053 1 87.04 189 PHE A C 1
ATOM 1532 O O . PHE A 1 189 ? 0.176 28.157 3.354 1 87.04 189 PHE A O 1
ATOM 1539 N N . GLU A 1 190 ? 0.751 30.307 3.262 1 87.16 190 GLU A N 1
ATOM 1540 C CA . GLU A 1 190 ? -0.419 30.727 4.027 1 87.16 190 GLU A CA 1
ATOM 1541 C C . GLU A 1 190 ? -1.712 30.372 3.298 1 87.16 190 GLU A C 1
ATOM 1543 O O . GLU A 1 190 ? -2.746 30.15 3.93 1 87.16 190 GLU A O 1
ATOM 1548 N N . GLU A 1 191 ? -1.604 30.288 1.988 1 91.05 191 GLU A N 1
ATOM 1549 C CA . GLU A 1 191 ? -2.781 30.013 1.17 1 91.05 191 GLU A CA 1
ATOM 1550 C C . GLU A 1 191 ? -3.183 28.544 1.258 1 91.05 191 GLU A C 1
ATOM 1552 O O . GLU A 1 191 ? -4.303 28.179 0.893 1 91.05 191 GLU A O 1
ATOM 1557 N N . LEU A 1 192 ? -2.335 27.712 1.769 1 89.83 192 LEU A N 1
ATOM 1558 C CA . LEU A 1 192 ? -2.598 26.282 1.888 1 89.83 192 LEU A CA 1
ATOM 1559 C C . LEU A 1 192 ? -3.726 26.018 2.88 1 89.83 192 LEU A C 1
ATOM 1561 O O . LEU A 1 192 ? -4.448 25.026 2.756 1 89.83 192 LEU A O 1
ATOM 1565 N N . LYS A 1 193 ? -3.891 26.921 3.787 1 87.01 193 LYS A N 1
ATOM 1566 C CA . LYS A 1 193 ? -4.885 26.746 4.843 1 87.01 193 LYS A CA 1
ATOM 1567 C C . LYS A 1 193 ? -6.301 26.794 4.278 1 87.01 193 LYS A C 1
ATOM 1569 O O . LYS A 1 193 ? -7.241 26.296 4.902 1 87.01 193 LYS A O 1
ATOM 1574 N N . GLU A 1 194 ? -6.442 27.367 3.138 1 89.13 194 GLU A N 1
ATOM 1575 C CA . GLU A 1 194 ? -7.755 27.544 2.525 1 89.13 194 GLU A CA 1
ATOM 1576 C C . GLU A 1 194 ? -8.126 26.344 1.658 1 89.13 194 GLU A C 1
ATOM 1578 O O . GLU A 1 194 ? -9.273 26.215 1.227 1 89.13 194 GLU A O 1
ATOM 1583 N N . LEU A 1 195 ? -7.19 25.472 1.501 1 91.8 195 LEU A N 1
ATOM 1584 C CA . LEU A 1 195 ? -7.37 24.365 0.568 1 91.8 195 LEU A CA 1
ATOM 1585 C C . LEU A 1 195 ? -7.72 23.08 1.31 1 91.8 195 LEU A C 1
ATOM 1587 O O . LEU A 1 195 ? -7.507 22.98 2.521 1 91.8 195 LEU A O 1
ATOM 1591 N N . LYS A 1 196 ? -8.367 22.199 0.57 1 92.05 196 LYS A N 1
ATOM 1592 C CA . LYS A 1 196 ? -8.663 20.856 1.059 1 92.05 196 LYS A CA 1
ATOM 1593 C C . LYS A 1 196 ? -7.759 19.819 0.399 1 92.05 196 LYS A C 1
ATOM 1595 O O . LYS A 1 196 ? -7.449 19.924 -0.789 1 92.05 196 LYS A O 1
ATOM 1600 N N . PHE A 1 197 ? -7.476 18.773 1.195 1 92.1 197 PHE A N 1
ATOM 1601 C CA . PHE A 1 197 ? -6.392 17.927 0.71 1 92.1 197 PHE A CA 1
ATOM 1602 C C . PHE A 1 197 ? -6.809 16.461 0.71 1 92.1 197 PHE A C 1
ATOM 1604 O O . PHE A 1 197 ? -7.557 16.023 1.586 1 92.1 197 PHE A O 1
ATOM 1611 N N . VAL A 1 198 ? -6.331 15.77 -0.305 1 92.78 198 VAL A N 1
ATOM 1612 C CA . VAL A 1 198 ? -6.168 14.321 -0.244 1 92.78 198 VAL A CA 1
ATOM 1613 C C . VAL A 1 198 ? -4.715 13.978 0.077 1 92.78 198 VAL A C 1
ATOM 1615 O O . VAL A 1 198 ? -3.793 14.496 -0.558 1 92.78 198 VAL A O 1
ATOM 1618 N N . GLN A 1 199 ? -4.552 13.19 1.061 1 86.72 199 GLN A N 1
ATOM 1619 C CA . GLN A 1 199 ? -3.199 12.901 1.524 1 86.72 199 GLN A CA 1
ATOM 1620 C C . GLN A 1 199 ? -2.961 11.397 1.623 1 86.72 199 GLN A C 1
ATOM 1622 O O . GLN A 1 199 ? -3.877 10.638 1.948 1 86.72 199 GLN A O 1
ATOM 1627 N N . ARG A 1 200 ? -1.68 11.042 1.411 1 83.71 200 ARG A N 1
ATOM 1628 C CA . ARG A 1 200 ? -1.257 9.659 1.605 1 83.71 200 ARG A CA 1
ATOM 1629 C C . ARG A 1 200 ? -0.967 9.377 3.075 1 83.71 200 ARG A C 1
ATOM 1631 O O . ARG A 1 200 ? -0.862 10.304 3.882 1 83.71 200 ARG A O 1
ATOM 1638 N N . ASN A 1 201 ? -0.911 8.021 3.328 1 75.49 201 ASN A N 1
ATOM 1639 C CA . ASN A 1 201 ? -0.539 7.657 4.691 1 75.49 201 ASN A CA 1
ATOM 1640 C C . ASN A 1 201 ? 0.782 8.3 5.103 1 75.49 201 ASN A C 1
ATOM 1642 O O . ASN A 1 201 ? 1.702 8.414 4.29 1 75.49 201 ASN A O 1
ATOM 1646 N N . LYS A 1 202 ? 0.829 8.764 6.302 1 67.69 202 LYS A N 1
ATOM 1647 C CA . LYS A 1 202 ? 2.003 9.498 6.767 1 67.69 202 LYS A CA 1
ATOM 1648 C C . LYS A 1 202 ? 2.749 8.715 7.844 1 67.69 202 LYS A C 1
ATOM 1650 O O . LYS A 1 202 ? 2.196 7.79 8.442 1 67.69 202 LYS A O 1
ATOM 1655 N N . ASP A 1 203 ? 4.058 8.969 7.753 1 62.98 203 ASP A N 1
ATOM 1656 C CA . ASP A 1 203 ? 4.932 8.493 8.821 1 62.98 203 ASP A CA 1
ATOM 1657 C C . ASP A 1 203 ? 5.794 9.627 9.37 1 62.98 203 ASP A C 1
ATOM 1659 O O . ASP A 1 203 ? 5.525 10.801 9.11 1 62.98 203 ASP A O 1
ATOM 1663 N N . TYR A 1 204 ? 6.697 9.29 10.193 1 56.96 204 TYR A N 1
ATOM 1664 C CA . TYR A 1 204 ? 7.528 10.279 10.87 1 56.96 204 TYR A CA 1
ATOM 1665 C C . TYR A 1 204 ? 8.255 11.161 9.862 1 56.96 204 TYR A C 1
ATOM 1667 O O . TYR A 1 204 ? 8.415 12.364 10.082 1 56.96 204 TYR A O 1
ATOM 1675 N N . PHE A 1 205 ? 8.559 10.633 8.756 1 62.34 205 PHE A N 1
ATOM 1676 C CA . PHE A 1 205 ? 9.4 11.341 7.799 1 62.34 205 PHE A CA 1
ATOM 1677 C C . PHE A 1 205 ? 8.552 11.999 6.717 1 62.34 205 PHE A C 1
ATOM 1679 O O . PHE A 1 205 ? 9.083 12.646 5.812 1 62.34 205 PHE A O 1
ATOM 1686 N N . SER A 1 206 ? 7.253 11.839 6.93 1 72.44 206 SER A N 1
ATOM 1687 C CA . SER A 1 206 ? 6.371 12.439 5.934 1 72.44 206 SER A CA 1
ATOM 1688 C C . SER A 1 206 ? 6.611 13.94 5.815 1 72.44 206 SER A C 1
ATOM 1690 O O . SER A 1 206 ? 6.72 14.638 6.825 1 72.44 206 SER A O 1
ATOM 1692 N N . MET A 1 207 ? 6.709 14.453 4.657 1 68.03 207 MET A N 1
ATOM 1693 C CA . MET A 1 207 ? 7.012 15.853 4.376 1 68.03 207 MET A CA 1
ATOM 1694 C C . MET A 1 207 ? 5.948 16.77 4.969 1 68.03 207 MET A C 1
ATOM 1696 O O . MET A 1 207 ? 6.246 17.899 5.364 1 68.03 207 MET A O 1
ATOM 1700 N N . VAL A 1 208 ? 4.808 16.211 5.032 1 67.42 208 VAL A N 1
ATOM 1701 C CA . VAL A 1 208 ? 3.708 17.045 5.505 1 67.42 208 VAL A CA 1
ATOM 1702 C C . VAL A 1 208 ? 3.895 17.354 6.989 1 67.42 208 VAL A C 1
ATOM 1704 O O . VAL A 1 208 ? 3.464 18.404 7.47 1 67.42 208 VAL A O 1
ATOM 1707 N N . ASN A 1 209 ? 4.637 16.48 7.631 1 65.18 209 ASN A N 1
ATOM 1708 C CA . ASN A 1 209 ? 4.911 16.702 9.046 1 65.18 209 ASN A CA 1
ATOM 1709 C C . ASN A 1 209 ? 5.881 17.862 9.255 1 65.18 209 ASN A C 1
ATOM 1711 O O . ASN A 1 209 ? 6.002 18.383 10.364 1 65.18 209 ASN A O 1
ATOM 1715 N N . HIS A 1 210 ? 6.456 18.348 8.179 1 69.87 210 HIS A N 1
ATOM 1716 C CA . HIS A 1 210 ? 7.488 19.37 8.314 1 69.87 210 HIS A CA 1
ATOM 1717 C C . HIS A 1 210 ? 7.065 20.672 7.642 1 69.87 210 HIS A C 1
ATOM 1719 O O . HIS A 1 210 ? 7.891 21.563 7.429 1 69.87 210 HIS A O 1
ATOM 1725 N N . LEU A 1 211 ? 5.907 20.66 7.363 1 72.36 211 LEU A N 1
ATOM 1726 C CA . LEU A 1 211 ? 5.385 21.854 6.706 1 72.36 211 LEU A CA 1
ATOM 1727 C C . LEU A 1 211 ? 5.685 23.102 7.529 1 72.36 211 LEU A C 1
ATOM 1729 O O . LEU A 1 211 ? 5.975 24.163 6.971 1 72.36 211 LEU A O 1
ATOM 1733 N N . GLU A 1 212 ? 5.639 22.965 8.813 1 70.69 212 GLU A N 1
ATOM 1734 C CA . GLU A 1 212 ? 5.924 24.097 9.689 1 70.69 212 GLU A CA 1
ATOM 1735 C C . GLU A 1 212 ? 7.358 24.587 9.509 1 70.69 212 GLU A C 1
ATOM 1737 O O . GLU A 1 212 ? 7.614 25.793 9.529 1 70.69 212 GLU A O 1
ATOM 1742 N N . THR A 1 213 ? 8.144 23.645 9.363 1 67.83 213 THR A N 1
ATOM 1743 C CA . THR A 1 213 ? 9.551 23.979 9.174 1 67.83 213 THR A CA 1
ATOM 1744 C C . THR A 1 213 ? 9.773 24.637 7.815 1 67.83 213 THR A C 1
ATOM 1746 O O . THR A 1 213 ? 10.449 25.663 7.719 1 67.83 213 THR A O 1
ATOM 1749 N N . PHE A 1 214 ? 9.124 24.113 6.826 1 72.32 214 PHE A N 1
ATOM 1750 C CA . PHE A 1 214 ? 9.273 24.623 5.468 1 72.32 214 PHE A CA 1
ATOM 1751 C C . PHE A 1 214 ? 8.693 26.027 5.35 1 72.32 214 PHE A C 1
ATOM 1753 O O . PHE A 1 214 ? 9.216 26.86 4.607 1 72.32 214 PHE A O 1
ATOM 1760 N N . SER A 1 215 ? 7.732 26.199 6.116 1 71.12 215 SER A N 1
ATOM 1761 C CA . SER A 1 215 ? 6.988 27.447 5.98 1 71.12 215 SER A CA 1
ATOM 1762 C C . SER A 1 215 ? 7.475 28.491 6.979 1 71.12 215 SER A C 1
ATOM 1764 O O . SER A 1 215 ? 6.884 29.567 7.097 1 71.12 215 SER A O 1
ATOM 1766 N N . LYS A 1 216 ? 8.522 28.233 7.667 1 70.96 216 LYS A N 1
ATOM 1767 C CA . LYS A 1 216 ? 9.026 29.126 8.707 1 70.96 216 LYS A CA 1
ATOM 1768 C C . LYS A 1 216 ? 7.916 29.523 9.676 1 70.96 216 LYS A C 1
ATOM 1770 O O . LYS A 1 216 ? 7.763 30.702 10.003 1 70.96 216 LYS A O 1
ATOM 1775 N N . GLY A 1 217 ? 7.046 28.382 9.933 1 66.92 217 GLY A N 1
ATOM 1776 C CA . GLY A 1 217 ? 6.011 28.585 10.934 1 66.92 217 GLY A CA 1
ATOM 1777 C C . GLY A 1 217 ? 4.718 29.128 10.353 1 66.92 217 GLY A C 1
ATOM 1778 O O . GLY A 1 217 ? 3.723 29.272 11.067 1 66.92 217 GLY A O 1
ATOM 1779 N N . ALA A 1 218 ? 4.649 29.381 9.101 1 66.36 218 ALA A N 1
ATOM 1780 C CA . ALA A 1 218 ? 3.468 29.975 8.481 1 66.36 218 ALA A CA 1
ATOM 1781 C C . ALA A 1 218 ? 2.303 28.989 8.463 1 66.36 218 ALA A C 1
ATOM 1783 O O . ALA A 1 218 ? 1.14 29.391 8.546 1 66.36 218 ALA A O 1
ATOM 1784 N N . VAL A 1 219 ? 2.582 27.708 8.351 1 70.87 219 VAL A N 1
ATOM 1785 C CA . VAL A 1 219 ? 1.53 26.7 8.255 1 70.87 219 VAL A CA 1
ATOM 1786 C C . VAL A 1 219 ? 1.939 25.45 9.029 1 70.87 219 VAL A C 1
ATOM 1788 O O . VAL A 1 219 ? 3.106 25.051 9.004 1 70.87 219 VAL A O 1
ATOM 1791 N N . ARG A 1 220 ? 0.988 25.033 9.756 1 68.47 220 ARG A N 1
ATOM 1792 C CA . ARG A 1 220 ? 1.147 23.758 10.447 1 68.47 220 ARG A CA 1
ATOM 1793 C C . ARG A 1 220 ? 0.252 22.686 9.833 1 68.47 220 ARG A C 1
ATOM 1795 O O . ARG A 1 220 ? -0.795 22.998 9.263 1 68.47 220 ARG A O 1
ATOM 1802 N N . MET A 1 221 ? 0.711 21.503 9.924 1 65.21 221 MET A N 1
ATOM 1803 C CA . MET A 1 221 ? -0.017 20.383 9.335 1 65.21 221 MET A CA 1
ATOM 1804 C C . MET A 1 221 ? -1.452 20.336 9.849 1 65.21 221 MET A C 1
ATOM 1806 O O . MET A 1 221 ? -2.378 20.046 9.09 1 65.21 221 MET A O 1
ATOM 1810 N N . ASN A 1 222 ? -1.533 20.585 11.091 1 65.3 222 ASN A N 1
ATOM 1811 C CA . ASN A 1 222 ? -2.848 20.481 11.715 1 65.3 222 ASN A CA 1
ATOM 1812 C C . ASN A 1 222 ? -3.775 21.604 11.261 1 65.3 222 ASN A C 1
ATOM 1814 O O . ASN A 1 222 ? -4.976 21.572 11.532 1 65.3 222 ASN A O 1
ATOM 1818 N N . GLN A 1 223 ? -3.215 22.507 10.518 1 72.32 223 GLN A N 1
ATOM 1819 C CA . GLN A 1 223 ? -4.019 23.606 9.995 1 72.32 223 GLN A CA 1
ATOM 1820 C C . GLN A 1 223 ? -4.554 23.283 8.603 1 72.32 223 GLN A C 1
ATOM 1822 O O . GLN A 1 223 ? -5.391 24.014 8.069 1 72.32 223 GLN A O 1
ATOM 1827 N N . LEU A 1 224 ? -4.082 22.187 8.061 1 81.23 224 LEU A N 1
ATOM 1828 C CA . LEU A 1 224 ? -4.544 21.787 6.737 1 81.23 224 LEU A CA 1
ATOM 1829 C C . LEU A 1 224 ? -5.799 20.926 6.836 1 81.23 224 LEU A C 1
ATOM 1831 O O . LEU A 1 224 ? -5.919 20.1 7.743 1 81.23 224 LEU A O 1
ATOM 1835 N N . LYS A 1 225 ? -6.718 21.204 5.956 1 84.38 225 LYS A N 1
ATOM 1836 C CA . LYS A 1 225 ? -7.963 20.444 5.908 1 84.38 225 LYS A CA 1
ATOM 1837 C C . LYS A 1 225 ? -7.793 19.159 5.103 1 84.38 225 LYS A C 1
ATOM 1839 O O . LYS A 1 225 ? -8.042 19.139 3.896 1 84.38 225 LYS A O 1
ATOM 1844 N N . HIS A 1 226 ? -7.417 18.151 5.803 1 85.14 226 HIS A N 1
ATOM 1845 C CA . HIS A 1 226 ? -7.285 16.843 5.171 1 85.14 226 HIS A CA 1
ATOM 1846 C C . HIS A 1 226 ? -8.621 16.109 5.139 1 85.14 226 HIS A C 1
ATOM 1848 O O . HIS A 1 226 ? -9.065 15.574 6.157 1 85.14 226 HIS A O 1
ATOM 1854 N N . MET A 1 227 ? -9.105 15.996 3.94 1 88.2 227 MET A N 1
ATOM 1855 C CA . MET A 1 227 ? -10.446 15.434 3.806 1 88.2 227 MET A CA 1
ATOM 1856 C C . MET A 1 227 ? -10.384 13.939 3.515 1 88.2 227 MET A C 1
ATOM 1858 O O . MET A 1 227 ? -11.293 13.192 3.881 1 88.2 227 MET A O 1
ATOM 1862 N N . VAL A 1 228 ? -9.312 13.57 2.848 1 92.04 228 VAL A N 1
ATOM 1863 C CA . VAL A 1 228 ? -9.184 12.174 2.444 1 92.04 228 VAL A CA 1
ATOM 1864 C C . VAL A 1 228 ? -7.78 11.669 2.765 1 92.04 228 VAL A C 1
ATOM 1866 O O . VAL A 1 228 ? -6.788 12.326 2.441 1 92.04 228 VAL A O 1
ATOM 1869 N N . HIS A 1 229 ? -7.678 10.563 3.393 1 91.39 229 HIS A N 1
ATOM 1870 C CA . HIS A 1 229 ? -6.442 9.819 3.611 1 91.39 229 HIS A CA 1
ATOM 1871 C C . HIS A 1 229 ? -6.482 8.466 2.908 1 91.39 229 HIS A C 1
ATOM 1873 O O . HIS A 1 229 ? -7.459 7.725 3.036 1 91.39 229 HIS A O 1
ATOM 1879 N N . THR A 1 230 ? -5.367 8.219 2.152 1 92.28 230 THR A N 1
ATOM 1880 C CA . THR A 1 230 ? -5.44 6.984 1.379 1 92.28 230 THR A CA 1
ATOM 1881 C C . THR A 1 230 ? -4.044 6.503 0.994 1 92.28 230 THR A C 1
ATOM 1883 O O . THR A 1 230 ? -3.111 7.302 0.896 1 92.28 230 THR A O 1
ATOM 1886 N N . ASN A 1 231 ? -3.882 5.213 0.811 1 87.03 231 ASN A N 1
ATOM 1887 C CA . ASN A 1 231 ? -2.683 4.643 0.205 1 87.03 231 ASN A CA 1
ATOM 1888 C C . ASN A 1 231 ? -2.929 4.229 -1.243 1 87.03 231 ASN A C 1
ATOM 1890 O O . ASN A 1 231 ? -2.102 3.544 -1.846 1 87.03 231 ASN A O 1
ATOM 1894 N N . SER A 1 232 ? -4.067 4.643 -1.805 1 87.64 232 SER A N 1
ATOM 1895 C CA . SER A 1 232 ? -4.452 4.282 -3.166 1 87.64 232 SER A CA 1
ATOM 1896 C C . SER A 1 232 ? -4.053 5.367 -4.16 1 87.64 232 SER A C 1
ATOM 1898 O O . SER A 1 232 ? -4.517 6.505 -4.064 1 87.64 232 SER A O 1
ATOM 1900 N N . ASP A 1 233 ? -3.298 4.976 -5.145 1 83.32 233 ASP A N 1
ATOM 1901 C CA . ASP A 1 233 ? -2.937 5.919 -6.198 1 83.32 233 ASP A CA 1
ATOM 1902 C C . ASP A 1 233 ? -4.161 6.321 -7.019 1 83.32 233 ASP A C 1
ATOM 1904 O O . ASP A 1 233 ? -4.294 7.479 -7.42 1 83.32 233 ASP A O 1
ATOM 1908 N N . HIS A 1 234 ? -5.023 5.411 -7.185 1 84.56 234 HIS A N 1
ATOM 1909 C CA . HIS A 1 234 ? -6.229 5.684 -7.959 1 84.56 234 HIS A CA 1
ATOM 1910 C C . HIS A 1 234 ? -7.119 6.7 -7.251 1 84.56 234 HIS A C 1
ATOM 1912 O O . HIS A 1 234 ? -7.704 7.574 -7.895 1 84.56 234 HIS A O 1
ATOM 1918 N N . CYS A 1 235 ? -7.198 6.491 -5.983 1 90.69 235 CYS A N 1
ATOM 1919 C CA . CYS A 1 235 ? -8.037 7.407 -5.217 1 90.69 235 CYS A CA 1
ATOM 1920 C C . CYS A 1 235 ? -7.481 8.825 -5.264 1 90.69 235 CYS A C 1
ATOM 1922 O O . CYS A 1 235 ? -8.229 9.783 -5.469 1 90.69 235 CYS A O 1
ATOM 1924 N N . VAL A 1 236 ? -6.179 8.949 -5.11 1 89.8 236 VAL A N 1
ATOM 1925 C CA . VAL A 1 236 ? -5.557 10.268 -5.176 1 89.8 236 VAL A CA 1
ATOM 1926 C C . VAL A 1 236 ? -5.834 10.903 -6.537 1 89.8 236 VAL A C 1
ATOM 1928 O O . VAL A 1 236 ? -6.266 12.055 -6.615 1 89.8 236 VAL A O 1
ATOM 1931 N N . LEU A 1 237 ? -5.641 10.146 -7.56 1 87.61 237 LEU A N 1
ATOM 1932 C CA . LEU A 1 237 ? -5.823 10.648 -8.917 1 87.61 237 LEU A CA 1
ATOM 1933 C C . LEU A 1 237 ? -7.267 11.082 -9.147 1 87.61 237 LEU A C 1
ATOM 1935 O O . LEU A 1 237 ? -7.517 12.177 -9.656 1 87.61 237 LEU A O 1
ATOM 1939 N N . ASP A 1 238 ? -8.191 10.258 -8.75 1 90.27 238 ASP A N 1
ATOM 1940 C CA . ASP A 1 238 ? -9.603 10.572 -8.945 1 90.27 238 ASP A CA 1
ATOM 1941 C C . ASP A 1 238 ? -10.001 11.822 -8.162 1 90.27 238 ASP A C 1
ATOM 1943 O O . ASP A 1 238 ? -10.738 12.67 -8.67 1 90.27 238 ASP A O 1
ATOM 1947 N N . MET A 1 239 ? -9.545 11.888 -6.95 1 93.67 239 MET A N 1
ATOM 1948 C CA . MET A 1 239 ? -9.877 13.051 -6.132 1 93.67 239 MET A CA 1
ATOM 1949 C C . MET A 1 239 ? -9.352 14.332 -6.77 1 93.67 239 MET A C 1
ATOM 1951 O O . MET A 1 239 ? -10.032 15.36 -6.759 1 93.67 239 MET A O 1
ATOM 1955 N N . LEU A 1 240 ? -8.165 14.233 -7.315 1 92.77 240 LEU A N 1
ATOM 1956 C CA . LEU A 1 240 ? -7.582 15.404 -7.96 1 92.77 240 LEU A CA 1
ATOM 1957 C C . LEU A 1 240 ? -8.358 15.773 -9.22 1 92.77 240 LEU A C 1
ATOM 1959 O O . LEU A 1 240 ? -8.612 16.953 -9.474 1 92.77 240 LEU A O 1
ATOM 1963 N N . LEU A 1 241 ? -8.765 14.808 -9.944 1 91.76 241 LEU A N 1
ATOM 1964 C CA . LEU A 1 241 ? -9.365 15.037 -11.254 1 91.76 241 LEU A CA 1
ATOM 1965 C C . LEU A 1 241 ? -10.811 15.5 -11.116 1 91.76 241 LEU A C 1
ATOM 1967 O O . LEU A 1 241 ? -11.286 16.314 -11.911 1 91.76 241 LEU A O 1
ATOM 1971 N N . TYR A 1 242 ? -11.5 15.029 -10.068 1 92.97 242 TYR A N 1
ATOM 1972 C CA . TYR A 1 242 ? -12.952 15.161 -10.12 1 92.97 242 TYR A CA 1
ATOM 1973 C C . TYR A 1 242 ? -13.467 15.979 -8.942 1 92.97 242 TYR A C 1
ATOM 1975 O O . TYR A 1 242 ? -14.669 16.233 -8.832 1 92.97 242 TYR A O 1
ATOM 1983 N N . THR A 1 243 ? -12.61 16.341 -8.036 1 93.34 243 THR A N 1
ATOM 1984 C CA . THR A 1 243 ? -13.017 17.168 -6.905 1 93.34 243 THR A CA 1
ATOM 1985 C C . THR A 1 243 ? -12.158 18.426 -6.818 1 93.34 243 THR A C 1
ATOM 1987 O O . THR A 1 243 ? -11.322 18.675 -7.69 1 93.34 243 THR A O 1
ATOM 1990 N N . ASP A 1 244 ? -12.401 19.199 -5.766 1 93.42 244 ASP A N 1
ATOM 1991 C CA . ASP A 1 244 ? -11.618 20.414 -5.565 1 93.42 244 ASP A CA 1
ATOM 1992 C C . ASP A 1 244 ? -10.424 20.153 -4.65 1 93.42 244 ASP A C 1
ATOM 1994 O O . ASP A 1 244 ? -9.732 21.088 -4.242 1 93.42 244 ASP A O 1
ATOM 1998 N N . LEU A 1 245 ? -10.215 18.905 -4.373 1 94.61 245 LEU A N 1
ATOM 1999 C CA . LEU A 1 245 ? -9.11 18.571 -3.481 1 94.61 245 LEU A CA 1
ATOM 2000 C C . LEU A 1 245 ? -7.77 18.727 -4.193 1 94.61 245 LEU A C 1
ATOM 2002 O O . LEU A 1 245 ? -7.695 18.606 -5.418 1 94.61 245 LEU A O 1
ATOM 2006 N N . CYS A 1 246 ? -6.785 19.004 -3.41 1 94.39 246 CYS A N 1
ATOM 2007 C CA . CYS A 1 246 ? -5.418 19.054 -3.916 1 94.39 246 CYS A CA 1
ATOM 2008 C C . CYS A 1 246 ? -4.501 18.152 -3.1 1 94.39 246 CYS A C 1
ATOM 2010 O O . CYS A 1 246 ? -4.93 17.554 -2.111 1 94.39 246 CYS A O 1
ATOM 2012 N N . SER A 1 247 ? -3.35 17.928 -3.577 1 91.95 247 SER A N 1
ATOM 2013 C CA . SER A 1 247 ? -2.384 17.087 -2.878 1 91.95 247 SER A CA 1
ATOM 2014 C C . SER A 1 247 ? -1.015 17.756 -2.812 1 91.95 247 SER A C 1
ATOM 2016 O O . SER A 1 247 ? -0.597 18.422 -3.761 1 91.95 247 SER A O 1
ATOM 2018 N N . LEU A 1 248 ? -0.374 17.629 -1.667 1 88.15 248 LEU A N 1
ATOM 2019 C CA . LEU A 1 248 ? 1.014 18.046 -1.502 1 88.15 248 LEU A CA 1
ATOM 2020 C C . LEU A 1 248 ? 1.968 16.905 -1.836 1 88.15 248 LEU A C 1
ATOM 2022 O O . LEU A 1 248 ? 1.921 15.846 -1.206 1 88.15 248 LEU A O 1
ATOM 2026 N N . GLU A 1 249 ? 2.717 17.109 -2.862 1 81.58 249 GLU A N 1
ATOM 2027 C CA . GLU A 1 249 ? 3.599 16.041 -3.322 1 81.58 249 GLU A CA 1
ATOM 2028 C C . GLU A 1 249 ? 4.978 16.583 -3.69 1 81.58 249 GLU A C 1
ATOM 2030 O O . GLU A 1 249 ? 5.19 17.797 -3.702 1 81.58 249 GLU A O 1
ATOM 2035 N N . LEU A 1 250 ? 5.855 15.658 -4.011 1 80.08 250 LEU A N 1
ATOM 2036 C CA . LEU A 1 250 ? 7.184 16.014 -4.497 1 80.08 250 LEU A CA 1
ATOM 2037 C C . LEU A 1 250 ? 7.164 16.264 -6.001 1 80.08 250 LEU A C 1
ATOM 2039 O O . LEU A 1 250 ? 6.48 15.555 -6.743 1 80.08 250 LEU A O 1
ATOM 2043 N N . ASP A 1 251 ? 7.835 17.381 -6.427 1 71.18 251 ASP A N 1
ATOM 2044 C CA . ASP A 1 251 ? 7.908 17.76 -7.834 1 71.18 251 ASP A CA 1
ATOM 2045 C C . ASP A 1 251 ? 8.744 16.76 -8.629 1 71.18 251 ASP A C 1
ATOM 2047 O O . ASP A 1 251 ? 9.879 17.055 -9.009 1 71.18 251 ASP A O 1
ATOM 2051 N N . PHE A 1 252 ? 8.721 15.586 -8.683 1 59.67 252 PHE A N 1
ATOM 2052 C CA . PHE A 1 252 ? 9.416 14.621 -9.527 1 59.67 252 PHE A CA 1
ATOM 2053 C C . PHE A 1 252 ? 8.629 13.319 -9.621 1 59.67 252 PHE A C 1
ATOM 2055 O O . PHE A 1 252 ? 8.964 12.442 -10.419 1 59.67 252 PHE A O 1
ATOM 2062 N N . MET A 1 253 ? 7.727 13.126 -8.755 1 54.86 253 MET A N 1
ATOM 2063 C CA . MET A 1 253 ? 6.993 11.866 -8.686 1 54.86 253 MET A CA 1
ATOM 2064 C C . MET A 1 253 ? 6.025 11.736 -9.858 1 54.86 253 MET A C 1
ATOM 2066 O O . MET A 1 253 ? 5.593 10.632 -10.192 1 54.86 253 MET A O 1
ATOM 2070 N N . MET A 1 254 ? 5.597 12.85 -10.602 1 54.64 254 MET A N 1
ATOM 2071 C CA . MET A 1 254 ? 4.432 12.533 -11.423 1 54.64 254 MET A CA 1
ATOM 2072 C C . MET A 1 254 ? 4.585 13.103 -12.829 1 54.64 254 MET A C 1
ATOM 2074 O O . MET A 1 254 ? 3.859 14.021 -13.214 1 54.64 254 MET A O 1
ATOM 2078 N N . PRO A 1 255 ? 5.808 12.81 -13.581 1 49.06 255 PRO A N 1
ATOM 2079 C CA . PRO A 1 255 ? 5.672 13.28 -14.961 1 49.06 255 PRO A CA 1
ATOM 2080 C C . PRO A 1 255 ? 4.327 12.91 -15.581 1 49.06 255 PRO A C 1
ATOM 2082 O O . PRO A 1 255 ? 3.833 13.618 -16.463 1 49.06 255 PRO A O 1
ATOM 2085 N N . ASP A 1 256 ? 3.75 11.761 -15.039 1 52.98 256 ASP A N 1
ATOM 2086 C CA . ASP A 1 256 ? 2.668 11.124 -15.783 1 52.98 256 ASP A CA 1
ATOM 2087 C C . ASP A 1 256 ? 1.345 11.855 -15.564 1 52.98 256 ASP A C 1
ATOM 2089 O O . ASP A 1 256 ? 0.341 11.538 -16.205 1 52.98 256 ASP A O 1
ATOM 2093 N N . TYR A 1 257 ? 1.43 12.912 -14.589 1 59.41 257 TYR A N 1
ATOM 2094 C CA . TYR A 1 257 ? 0.181 13.664 -14.543 1 59.41 257 TYR A CA 1
ATOM 2095 C C . TYR A 1 257 ? -0.034 14.446 -15.834 1 59.41 257 TYR A C 1
ATOM 2097 O O . TYR A 1 257 ? -1.124 14.969 -16.076 1 59.41 257 TYR A O 1
ATOM 2105 N N . GLN A 1 258 ? 1.077 14.313 -16.536 1 59.09 258 GLN A N 1
ATOM 2106 C CA . GLN A 1 258 ? 0.962 15.026 -17.804 1 59.09 258 GLN A CA 1
ATOM 2107 C C . GLN A 1 258 ? -0.119 14.408 -18.687 1 59.09 258 GLN A C 1
ATOM 2109 O O . GLN A 1 258 ? -0.746 15.103 -19.488 1 59.09 258 GLN A O 1
ATOM 2114 N N . GLN A 1 259 ? -0.298 13.135 -18.349 1 66.93 259 GLN A N 1
ATOM 2115 C CA . GLN A 1 259 ? -1.346 12.497 -19.14 1 66.93 259 GLN A CA 1
ATOM 2116 C C . GLN A 1 259 ? -2.731 12.865 -18.616 1 66.93 259 GLN A C 1
ATOM 2118 O O . GLN A 1 259 ? -3.732 12.686 -19.314 1 66.93 259 GLN A O 1
ATOM 2123 N N . TYR A 1 260 ? -2.607 13.423 -17.438 1 76.67 260 TYR A N 1
ATOM 2124 C CA . TYR A 1 260 ? -3.867 13.842 -16.834 1 76.67 260 TYR A CA 1
ATOM 2125 C C . TYR A 1 260 ? -3.961 15.362 -16.771 1 76.67 260 TYR A C 1
ATOM 2127 O O . TYR A 1 260 ? -2.945 16.057 -16.839 1 76.67 260 TYR A O 1
ATOM 2135 N N . ASP A 1 261 ? -5.086 15.906 -16.832 1 87.05 261 ASP A N 1
ATOM 2136 C CA . ASP A 1 261 ? -5.291 17.345 -16.698 1 87.05 261 ASP A CA 1
ATOM 2137 C C . ASP A 1 261 ? -5.066 17.799 -15.257 1 87.05 261 ASP A C 1
ATOM 2139 O O . ASP A 1 261 ? -5.958 18.38 -14.637 1 87.05 261 ASP A O 1
ATOM 2143 N N . ILE A 1 262 ? -3.889 17.388 -14.718 1 89.83 262 ILE A N 1
ATOM 2144 C CA . ILE A 1 262 ? -3.458 17.787 -13.383 1 89.83 262 ILE A CA 1
ATOM 2145 C C . ILE A 1 262 ? -2.256 18.723 -13.487 1 89.83 262 ILE A C 1
ATOM 2147 O O . ILE A 1 262 ? -1.308 18.446 -14.225 1 89.83 262 ILE A O 1
ATOM 2151 N N . ARG A 1 263 ? -2.295 19.803 -12.766 1 89.85 263 ARG A N 1
ATOM 2152 C CA . ARG A 1 263 ? -1.23 20.8 -12.805 1 89.85 263 ARG A CA 1
ATOM 2153 C C . ARG A 1 263 ? -0.449 20.818 -11.495 1 89.85 263 ARG A C 1
ATOM 2155 O O . ARG A 1 263 ? -1.023 20.63 -10.421 1 89.85 263 ARG A O 1
ATOM 2162 N N . THR A 1 264 ? 0.769 21.091 -11.684 1 89.89 264 THR A N 1
ATOM 2163 C CA . THR A 1 264 ? 1.652 21.24 -10.533 1 89.89 264 THR A CA 1
ATOM 2164 C C . THR A 1 264 ? 1.923 22.714 -10.246 1 89.89 264 THR A C 1
ATOM 2166 O O . THR A 1 264 ? 2.382 23.449 -11.123 1 89.89 264 THR A O 1
ATOM 2169 N N . ILE A 1 265 ? 1.608 23.134 -9.024 1 91.89 265 ILE A N 1
ATOM 2170 C CA . ILE A 1 265 ? 1.807 24.511 -8.588 1 91.89 265 ILE A CA 1
ATOM 2171 C C . ILE A 1 265 ? 2.977 24.577 -7.608 1 91.89 265 ILE A C 1
ATOM 2173 O O . ILE A 1 265 ? 3.036 23.806 -6.648 1 91.89 265 ILE A O 1
ATOM 2177 N N . ARG A 1 266 ? 3.819 25.548 -7.776 1 90.76 266 ARG A N 1
ATOM 2178 C CA . ARG A 1 266 ? 4.974 25.708 -6.899 1 90.76 266 ARG A CA 1
ATOM 2179 C C . ARG A 1 266 ? 4.597 26.462 -5.628 1 90.76 266 ARG A C 1
ATOM 2181 O O . ARG A 1 266 ? 3.775 27.38 -5.666 1 90.76 266 ARG A O 1
ATOM 2188 N N . ILE A 1 267 ? 5.169 25.972 -4.584 1 90.77 267 ILE A N 1
ATOM 2189 C CA . ILE A 1 267 ? 4.992 26.674 -3.317 1 90.77 267 ILE A CA 1
ATOM 2190 C C . ILE A 1 267 ? 6.189 27.587 -3.061 1 90.77 267 ILE A C 1
ATOM 2192 O O . ILE A 1 267 ? 7.323 27.116 -2.949 1 90.77 267 ILE A O 1
ATOM 2196 N N . LYS A 1 268 ? 5.895 28.79 -2.922 1 88.19 268 LYS A N 1
ATOM 2197 C CA . LYS A 1 268 ? 6.976 29.748 -2.709 1 88.19 268 LYS A CA 1
ATOM 2198 C C . LYS A 1 268 ? 7.675 29.5 -1.376 1 88.19 268 LYS A C 1
ATOM 2200 O O . LYS A 1 268 ? 7.018 29.317 -0.349 1 88.19 268 LYS A O 1
ATOM 2205 N N . GLY A 1 269 ? 9.033 29.391 -1.415 1 80.21 269 GLY A N 1
ATOM 2206 C CA . GLY A 1 269 ? 9.808 29.214 -0.197 1 80.21 269 GLY A CA 1
ATOM 2207 C C . GLY A 1 269 ? 10.178 27.768 0.07 1 80.21 269 GLY A C 1
ATOM 2208 O O . GLY A 1 269 ? 10.902 27.473 1.023 1 80.21 269 GLY A O 1
ATOM 2209 N N . CYS A 1 270 ? 9.655 26.926 -0.684 1 79 270 CYS A N 1
ATOM 2210 C CA . CYS A 1 270 ? 9.944 25.51 -0.486 1 79 270 CYS A CA 1
ATOM 2211 C C . CYS A 1 270 ? 10.851 24.979 -1.59 1 79 270 CYS A C 1
ATOM 2213 O O . CYS A 1 270 ? 10.836 23.784 -1.89 1 79 270 CYS A O 1
ATOM 2215 N N . GLU A 1 271 ? 11.607 25.889 -2.036 1 78.36 271 GLU A N 1
ATOM 2216 C CA . GLU A 1 271 ? 12.511 25.474 -3.104 1 78.36 271 GLU A CA 1
ATOM 2217 C C . GLU A 1 271 ? 13.656 24.624 -2.56 1 78.36 271 GLU A C 1
ATOM 2219 O O . GLU A 1 271 ? 14.345 25.029 -1.622 1 78.36 271 GLU A O 1
ATOM 2224 N N . ARG A 1 272 ? 13.798 23.399 -3.058 1 80.95 272 ARG A N 1
ATOM 2225 C CA . ARG A 1 272 ? 14.9 22.483 -2.782 1 80.95 272 ARG A CA 1
ATOM 2226 C C . ARG A 1 272 ? 14.949 22.113 -1.303 1 80.95 272 ARG A C 1
ATOM 2228 O O . ARG A 1 272 ? 16.021 22.106 -0.695 1 80.95 272 ARG A O 1
ATOM 2235 N N . CYS A 1 273 ? 13.825 21.91 -0.719 1 83.43 273 CYS A N 1
ATOM 2236 C CA . CYS A 1 273 ? 13.761 21.673 0.719 1 83.43 273 CYS A CA 1
ATOM 2237 C C . CYS A 1 273 ? 13.835 20.183 1.03 1 83.43 273 CYS A C 1
ATOM 2239 O O . CYS A 1 273 ? 13.934 19.792 2.195 1 83.43 273 CYS A O 1
ATOM 2241 N N . LEU A 1 274 ? 13.93 19.408 -0.084 1 87.8 274 LEU A N 1
ATOM 2242 C CA . LEU A 1 274 ? 13.889 17.965 0.127 1 87.8 274 LEU A CA 1
ATOM 2243 C C . LEU A 1 274 ? 15.061 17.28 -0.567 1 87.8 274 LEU A C 1
ATOM 2245 O O . LEU A 1 274 ? 15.563 17.774 -1.579 1 87.8 274 LEU A O 1
ATOM 2249 N N . TYR A 1 275 ? 15.46 16.201 0.063 1 90.26 275 TYR A N 1
ATOM 2250 C CA . 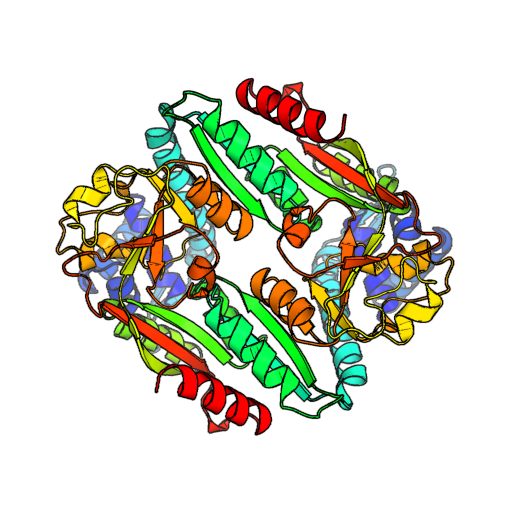TYR A 1 275 ? 16.393 15.283 -0.58 1 90.26 275 TYR A CA 1
ATOM 2251 C C . TYR A 1 275 ? 15.673 14.038 -1.084 1 90.26 275 TYR A C 1
ATOM 2253 O O . TYR A 1 275 ? 14.786 13.51 -0.41 1 90.26 275 TYR A O 1
ATOM 2261 N N . VAL A 1 276 ? 16.007 13.69 -2.295 1 91.82 276 VAL A N 1
ATOM 2262 C CA . VAL A 1 276 ? 15.712 12.335 -2.75 1 91.82 276 VAL A CA 1
ATOM 2263 C C . VAL A 1 276 ? 17 11.518 -2.809 1 91.82 276 VAL A C 1
ATOM 2265 O O . VAL A 1 276 ? 18.045 12.023 -3.226 1 91.82 276 VAL A O 1
ATOM 2268 N N . GLY A 1 277 ? 16.943 10.384 -2.279 1 94.41 277 GLY A N 1
ATOM 2269 C CA . GLY A 1 277 ? 18.116 9.525 -2.281 1 94.41 277 GLY A CA 1
ATOM 2270 C C . GLY A 1 277 ? 17.784 8.06 -2.068 1 94.41 277 GLY A C 1
ATOM 2271 O O . GLY A 1 277 ? 16.617 7.667 -2.13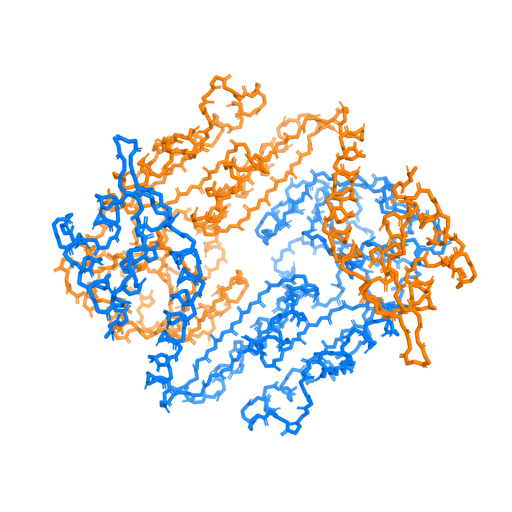5 1 94.41 277 GLY A O 1
ATOM 2272 N N . TYR A 1 278 ? 18.825 7.235 -1.954 1 96.84 278 TYR A N 1
ATOM 2273 C CA . TYR A 1 278 ? 18.616 5.813 -1.706 1 96.84 278 TYR A CA 1
ATOM 2274 C C . TYR A 1 278 ? 19.384 5.356 -0.472 1 96.84 278 TYR A C 1
ATOM 2276 O O . TYR A 1 278 ? 20.378 5.976 -0.087 1 96.84 278 TYR A O 1
ATOM 2284 N N . ILE A 1 279 ? 18.846 4.389 0.176 1 97.22 279 ILE A N 1
ATOM 2285 C CA . ILE A 1 279 ? 19.491 3.765 1.327 1 97.22 279 ILE A CA 1
ATOM 2286 C C . ILE A 1 279 ? 19.933 2.349 0.966 1 97.22 279 ILE A C 1
ATOM 2288 O O . ILE A 1 279 ? 19.238 1.643 0.232 1 97.22 279 ILE A O 1
ATOM 2292 N N . SER A 1 280 ? 21.054 1.903 1.465 1 96.6 280 SER A N 1
ATOM 2293 C CA . SER A 1 280 ? 21.581 0.552 1.309 1 96.6 280 SER A CA 1
ATOM 2294 C C . SER A 1 280 ? 22.624 0.239 2.377 1 96.6 280 SER A C 1
ATOM 2296 O O . SER A 1 280 ? 23.003 1.114 3.158 1 96.6 280 SER A O 1
ATOM 2298 N N . GLU A 1 281 ? 23.092 -1.021 2.417 1 92.72 281 GLU A N 1
ATOM 2299 C CA . GLU A 1 281 ? 24.175 -1.42 3.311 1 92.72 281 GLU A CA 1
ATOM 2300 C C . GLU A 1 281 ? 25.53 -0.977 2.768 1 92.72 281 GLU A C 1
ATOM 2302 O O . GLU A 1 281 ? 26.574 -1.347 3.311 1 92.72 281 GLU A O 1
ATOM 2307 N N . GLY A 1 282 ? 25.569 -0.206 1.796 1 90.63 282 GLY A N 1
ATOM 2308 C CA . GLY A 1 282 ? 26.8 0.206 1.142 1 90.63 282 GLY A CA 1
ATOM 2309 C C . GLY A 1 282 ? 27.015 -0.463 -0.202 1 90.63 282 GLY A C 1
ATOM 2310 O O . GLY A 1 282 ? 26.611 -1.61 -0.402 1 90.63 282 GLY A O 1
ATOM 2311 N N . LEU A 1 283 ? 27.687 0.195 -1.053 1 87.12 283 LEU A N 1
ATOM 2312 C CA . LEU A 1 283 ? 27.889 -0.263 -2.423 1 87.12 283 LEU A CA 1
ATOM 2313 C C . LEU A 1 283 ? 28.669 -1.573 -2.449 1 87.12 283 LEU A C 1
ATOM 2315 O O . LEU A 1 283 ? 28.452 -2.412 -3.326 1 87.12 283 LEU A O 1
ATOM 2319 N N . GLU A 1 284 ? 29.465 -1.758 -1.524 1 86.97 284 GLU A N 1
ATOM 2320 C CA . GLU A 1 284 ? 30.334 -2.93 -1.498 1 86.97 284 GLU A CA 1
ATOM 2321 C C . GLU A 1 284 ? 29.535 -4.204 -1.236 1 86.97 284 GLU A C 1
ATOM 2323 O O . GLU A 1 284 ? 29.944 -5.294 -1.642 1 86.97 284 GLU A O 1
ATOM 2328 N N . GLN A 1 285 ? 28.431 -4.041 -0.656 1 89.87 285 GLN A N 1
ATOM 2329 C CA . GLN A 1 285 ? 27.62 -5.197 -0.292 1 89.87 285 GLN A CA 1
ATOM 2330 C C . GLN A 1 285 ? 26.643 -5.558 -1.407 1 89.87 285 GLN A C 1
ATOM 2332 O O . GLN A 1 285 ? 26.003 -6.61 -1.364 1 89.87 285 GLN A O 1
ATOM 2337 N N . LEU A 1 286 ? 26.556 -4.73 -2.442 1 90.45 286 LEU A N 1
ATOM 2338 C CA . LEU A 1 286 ? 25.6 -4.941 -3.523 1 90.45 286 LEU A CA 1
ATOM 2339 C C . LEU A 1 286 ? 26.202 -5.816 -4.618 1 90.45 286 LEU A C 1
ATOM 2341 O O . LEU A 1 286 ? 27.398 -5.725 -4.903 1 90.45 286 LEU A O 1
ATOM 2345 N N . GLU A 1 287 ? 25.4 -6.599 -5.154 1 86.38 287 GLU A N 1
ATOM 2346 C CA . GLU A 1 287 ? 25.789 -7.406 -6.307 1 86.38 287 GLU A CA 1
ATOM 2347 C C . GLU A 1 287 ? 25.873 -6.557 -7.572 1 86.38 287 GLU A C 1
ATOM 2349 O O . GLU A 1 287 ? 25.38 -5.427 -7.602 1 86.38 287 GLU A O 1
ATOM 2354 N N . ASN A 1 288 ? 26.445 -7.082 -8.594 1 86 288 ASN A N 1
ATOM 2355 C CA . ASN A 1 288 ? 26.71 -6.343 -9.824 1 86 288 ASN A CA 1
ATOM 2356 C C . ASN A 1 288 ? 25.421 -5.828 -10.458 1 86 288 ASN A C 1
ATOM 2358 O O . ASN A 1 288 ? 25.35 -4.673 -10.88 1 86 288 ASN A O 1
ATOM 2362 N N . TYR A 1 289 ? 24.428 -6.666 -10.519 1 84.64 289 TYR A N 1
ATOM 2363 C CA . TYR A 1 289 ? 23.188 -6.248 -11.163 1 84.64 289 TYR A CA 1
ATOM 2364 C C . TYR A 1 289 ? 22.482 -5.175 -10.343 1 84.64 289 TYR A C 1
ATOM 2366 O O . TYR A 1 289 ? 21.783 -4.322 -10.894 1 84.64 289 TYR A O 1
ATOM 2374 N N . GLU A 1 290 ? 22.687 -5.174 -9.039 1 91.27 290 GLU A N 1
ATOM 2375 C CA . GLU A 1 290 ? 22.148 -4.135 -8.166 1 91.27 290 GLU A CA 1
ATOM 2376 C C . GLU A 1 290 ? 22.856 -2.802 -8.392 1 91.27 290 GLU A C 1
ATOM 2378 O O . GLU A 1 290 ? 22.216 -1.749 -8.41 1 91.27 290 GLU A O 1
ATOM 2383 N N . LYS A 1 291 ? 24.164 -2.918 -8.576 1 92.88 291 LYS A N 1
ATOM 2384 C CA . LYS A 1 291 ? 24.949 -1.724 -8.875 1 92.88 291 LYS A CA 1
ATOM 2385 C C . LYS A 1 291 ? 24.552 -1.129 -10.223 1 92.88 291 LYS A C 1
ATOM 2387 O O . LYS A 1 291 ? 24.487 0.093 -10.372 1 92.88 291 LYS A O 1
ATOM 2392 N N . LEU A 1 292 ? 24.286 -2.003 -11.145 1 90.65 292 LEU A N 1
ATOM 2393 C CA . LEU A 1 292 ? 23.849 -1.544 -12.459 1 90.65 292 LEU A CA 1
ATOM 2394 C C . LEU A 1 292 ? 22.508 -0.823 -12.364 1 90.65 292 LEU A C 1
ATOM 2396 O O . LEU A 1 292 ? 22.289 0.182 -13.043 1 90.65 292 LEU A O 1
ATOM 2400 N N . TYR A 1 293 ? 21.628 -1.351 -11.576 1 94.21 293 TYR A N 1
ATOM 2401 C CA . TYR A 1 293 ? 20.35 -0.674 -11.386 1 94.21 293 TYR A CA 1
ATOM 2402 C C . TYR A 1 293 ? 20.55 0.701 -10.759 1 94.21 293 TYR A C 1
ATOM 2404 O O . TYR A 1 293 ? 19.923 1.678 -11.177 1 94.21 293 TYR A O 1
ATOM 2412 N N . LEU A 1 294 ? 21.414 0.749 -9.775 1 95.14 294 LEU A N 1
ATOM 2413 C CA . LEU A 1 294 ? 21.684 2.021 -9.115 1 95.14 294 LEU A CA 1
ATOM 2414 C C . LEU A 1 294 ? 22.22 3.046 -10.109 1 95.14 294 LEU A C 1
ATOM 2416 O O . LEU A 1 294 ? 21.871 4.227 -10.038 1 95.14 294 LEU A O 1
ATOM 2420 N N . GLU A 1 295 ? 23.019 2.629 -10.996 1 93.37 295 GLU A N 1
ATOM 2421 C CA . GLU A 1 295 ? 23.528 3.52 -12.034 1 93.37 295 GLU A CA 1
ATOM 2422 C C . GLU A 1 295 ? 22.398 4.047 -12.913 1 93.37 295 GLU A C 1
ATOM 2424 O O . GLU A 1 295 ? 22.383 5.225 -13.275 1 93.37 295 GLU A O 1
ATOM 2429 N N . SER A 1 296 ? 21.5 3.185 -13.236 1 92.9 296 SER A N 1
ATOM 2430 C CA . SER A 1 296 ? 20.34 3.584 -14.026 1 92.9 296 SER A CA 1
ATOM 2431 C C . SER A 1 296 ? 19.483 4.598 -13.275 1 92.9 296 SER A C 1
ATOM 2433 O O . SER A 1 296 ? 18.987 5.559 -13.868 1 92.9 296 SER A O 1
ATOM 2435 N N . LEU A 1 297 ? 19.301 4.37 -11.989 1 93.1 297 LEU A N 1
ATOM 2436 C CA . LEU A 1 297 ? 18.525 5.274 -11.148 1 93.1 297 LEU A CA 1
ATOM 2437 C C . LEU A 1 297 ? 19.195 6.641 -11.057 1 93.1 297 LEU A C 1
ATOM 2439 O O . LEU A 1 297 ? 18.528 7.673 -11.17 1 93.1 297 LEU A O 1
ATOM 2443 N N . GLU A 1 298 ? 20.494 6.638 -10.881 1 93.03 298 GLU A N 1
ATOM 2444 C CA . GLU A 1 298 ? 21.262 7.874 -10.761 1 93.03 298 GLU A CA 1
ATOM 2445 C C . GLU A 1 298 ? 21.206 8.687 -12.051 1 93.03 298 GLU A C 1
ATOM 2447 O O . GLU A 1 298 ? 21.205 9.919 -12.015 1 93.03 298 GLU A O 1
ATOM 2452 N N . SER A 1 299 ? 21.041 8.05 -13.103 1 90.03 299 SER A N 1
ATOM 2453 C CA . SER A 1 299 ? 21.024 8.71 -14.404 1 90.03 299 SER A CA 1
ATOM 2454 C C . SER A 1 299 ? 19.744 9.515 -14.599 1 90.03 299 SER A C 1
ATOM 2456 O O . SER A 1 299 ? 19.692 10.414 -15.441 1 90.03 299 SER A O 1
ATOM 2458 N N . LEU A 1 300 ? 18.722 9.163 -13.82 1 84.52 300 LEU A N 1
ATOM 2459 C CA . LEU A 1 300 ? 17.463 9.896 -13.907 1 84.52 300 LEU A CA 1
ATOM 2460 C C . LEU A 1 300 ? 17.614 11.304 -13.342 1 84.52 300 LEU A C 1
ATOM 2462 O O . LEU A 1 300 ? 16.807 12.188 -13.641 1 84.52 300 LEU A O 1
ATOM 2466 N N . PHE A 1 301 ? 18.583 11.481 -12.487 1 82.62 301 PHE A N 1
ATOM 2467 C CA . PHE A 1 301 ? 18.729 12.751 -11.784 1 82.62 301 PHE A CA 1
ATOM 2468 C C . PHE A 1 301 ? 19.884 13.56 -12.363 1 82.62 301 PHE A C 1
ATOM 2470 O O . PHE A 1 301 ? 20.191 14.65 -11.874 1 82.62 301 PHE A O 1
ATOM 2477 N N . GLN A 1 302 ? 20.616 13 -13.321 1 72.89 302 GLN A N 1
ATOM 2478 C CA . GLN A 1 302 ? 21.688 13.724 -13.995 1 72.89 302 GLN A CA 1
ATOM 2479 C C . GLN A 1 302 ? 21.161 14.484 -15.209 1 72.89 302 GLN A C 1
ATOM 2481 O O . GLN A 1 302 ? 20.148 14.1 -15.797 1 72.89 302 GLN A O 1
ATOM 2486 N N . MET B 1 1 ? 1.054 13.114 33.643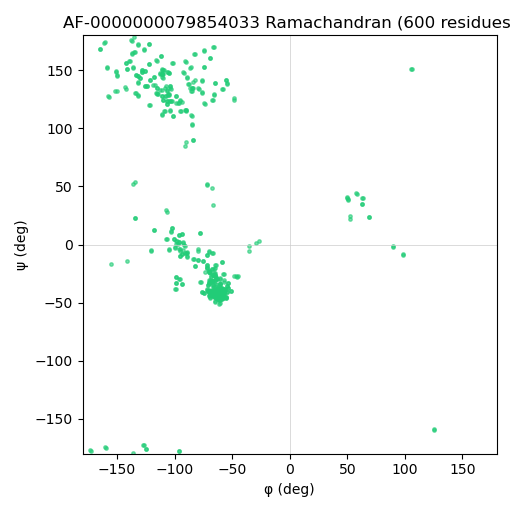 1 64.67 1 MET B N 1
ATOM 2487 C CA . MET B 1 1 ? 1.653 12.628 32.403 1 64.67 1 MET B CA 1
ATOM 2488 C C . MET B 1 1 ? 0.983 13.263 31.19 1 64.67 1 MET B C 1
ATOM 2490 O O . MET B 1 1 ? -0.239 13.42 31.162 1 64.67 1 MET B O 1
ATOM 2494 N N . GLU B 1 2 ? 1.839 13.86 30.341 1 74.43 2 GLU B N 1
ATOM 2495 C CA . GLU B 1 2 ? 1.373 14.575 29.157 1 74.43 2 GLU B CA 1
ATOM 2496 C C . GLU B 1 2 ? 1.743 13.827 27.879 1 74.43 2 GLU B C 1
ATOM 2498 O O . GLU B 1 2 ? 2.756 13.125 27.836 1 74.43 2 GLU B O 1
ATOM 2503 N N . ILE B 1 3 ? 0.855 13.991 26.98 1 75.68 3 ILE B N 1
ATOM 2504 C CA . ILE B 1 3 ? 1.065 13.351 25.686 1 75.68 3 ILE B CA 1
ATOM 2505 C C . ILE B 1 3 ? 2.428 13.754 25.126 1 75.68 3 ILE B C 1
ATOM 2507 O O . ILE B 1 3 ? 3.119 12.938 24.512 1 75.68 3 ILE B O 1
ATOM 2511 N N . ARG B 1 4 ? 2.793 14.978 25.35 1 76.1 4 ARG B N 1
ATOM 2512 C CA . ARG B 1 4 ? 4.072 15.492 24.871 1 76.1 4 ARG B CA 1
ATOM 2513 C C . ARG B 1 4 ? 5.235 14.702 25.461 1 76.1 4 ARG B C 1
ATOM 2515 O O . ARG B 1 4 ? 6.242 14.474 24.788 1 76.1 4 ARG B O 1
ATOM 2522 N N . GLN B 1 5 ? 5.075 14.269 26.651 1 80.89 5 GLN B N 1
ATOM 2523 C CA . GLN B 1 5 ? 6.111 13.466 27.292 1 80.89 5 GLN B CA 1
ATOM 2524 C C . GLN B 1 5 ? 6.308 12.14 26.563 1 80.89 5 GLN B C 1
ATOM 2526 O O . GLN B 1 5 ? 7.437 11.661 26.43 1 80.89 5 GLN B O 1
ATOM 2531 N N . MET B 1 6 ? 5.191 11.578 26.141 1 80.62 6 MET B N 1
ATOM 2532 C CA . MET B 1 6 ? 5.249 10.318 25.405 1 80.62 6 MET B CA 1
ATOM 2533 C C . MET B 1 6 ? 5.938 10.507 24.058 1 80.62 6 MET B C 1
ATOM 2535 O O . MET B 1 6 ? 6.687 9.636 23.611 1 80.62 6 MET B O 1
ATOM 2539 N N . GLU B 1 7 ? 5.666 11.633 23.5 1 80.16 7 GLU B N 1
ATOM 2540 C CA . GLU B 1 7 ? 6.339 11.963 22.247 1 80.16 7 GLU B CA 1
ATOM 2541 C C . GLU B 1 7 ? 7.847 12.081 22.445 1 80.16 7 GLU B C 1
ATOM 2543 O O . GLU B 1 7 ? 8.626 11.586 21.628 1 80.16 7 GLU B O 1
ATOM 2548 N N . TYR B 1 8 ? 8.172 12.757 23.546 1 83.43 8 TYR B N 1
ATOM 2549 C CA . TYR B 1 8 ? 9.581 12.927 23.884 1 83.43 8 TYR B CA 1
ATOM 2550 C C . TYR B 1 8 ? 10.242 11.582 24.157 1 83.43 8 TYR B C 1
ATOM 2552 O O . TYR B 1 8 ? 11.362 11.331 23.705 1 83.43 8 TYR B O 1
ATOM 2560 N N . LEU B 1 9 ? 9.544 10.767 24.867 1 86.63 9 LEU B N 1
ATOM 2561 C CA . LEU B 1 9 ? 10.027 9.432 25.2 1 86.63 9 LEU B CA 1
ATOM 2562 C C . LEU B 1 9 ? 10.269 8.61 23.938 1 86.63 9 LEU B C 1
ATOM 2564 O O . LEU B 1 9 ? 11.333 8.008 23.779 1 86.63 9 LEU B O 1
ATOM 2568 N N . ILE B 1 10 ? 9.279 8.623 23.134 1 83.62 10 ILE B N 1
ATOM 2569 C CA . ILE B 1 10 ? 9.366 7.857 21.896 1 83.62 10 ILE B CA 1
ATOM 2570 C C . ILE B 1 10 ? 10.561 8.336 21.075 1 83.62 10 ILE B C 1
ATOM 2572 O O . ILE B 1 10 ? 11.349 7.526 20.583 1 83.62 10 ILE B O 1
ATOM 2576 N N . ALA B 1 11 ? 10.721 9.647 21.012 1 81.57 11 ALA B N 1
ATOM 2577 C CA . ALA B 1 11 ? 11.828 10.226 20.254 1 81.57 11 ALA B CA 1
ATOM 2578 C C . ALA B 1 11 ? 13.172 9.825 20.853 1 81.57 11 ALA B C 1
ATOM 2580 O O . ALA B 1 11 ? 14.099 9.461 20.126 1 81.57 11 ALA B O 1
ATOM 2581 N N . ALA B 1 12 ? 13.225 9.865 22.132 1 84.94 12 ALA B N 1
ATOM 2582 C CA . ALA B 1 12 ? 14.461 9.52 22.829 1 84.94 12 ALA B CA 1
ATOM 2583 C C . ALA B 1 12 ? 14.811 8.048 22.63 1 84.94 12 ALA B C 1
ATOM 2585 O O . ALA B 1 12 ? 15.977 7.702 22.427 1 84.94 12 ALA B O 1
ATOM 2586 N N . ILE B 1 13 ? 13.803 7.254 22.701 1 82.67 13 ILE B N 1
ATOM 2587 C CA . ILE B 1 13 ? 14.009 5.816 22.576 1 82.67 13 ILE B CA 1
ATOM 2588 C C . ILE B 1 13 ? 14.417 5.475 21.145 1 82.67 13 ILE B C 1
ATOM 2590 O O . ILE B 1 13 ? 15.365 4.716 20.927 1 82.67 13 ILE B O 1
ATOM 2594 N N . GLU B 1 14 ? 13.728 6.051 20.301 1 77.24 14 GLU B N 1
ATOM 2595 C CA . GLU B 1 14 ? 13.941 5.724 18.894 1 77.24 14 GLU B CA 1
ATOM 2596 C C . GLU B 1 14 ? 15.285 6.252 18.402 1 77.24 14 GLU B C 1
ATOM 2598 O O . GLU B 1 14 ? 15.925 5.637 17.547 1 77.24 14 GLU B O 1
ATOM 2603 N N . THR B 1 15 ? 15.742 7.4 19.019 1 73.86 15 THR B N 1
ATOM 2604 C CA . THR B 1 15 ? 17.004 7.998 18.596 1 73.86 15 THR B CA 1
ATOM 2605 C C . THR B 1 15 ? 18.151 7.525 19.485 1 73.86 15 THR B C 1
ATOM 2607 O O . THR B 1 15 ? 19.32 7.776 19.184 1 73.86 15 THR B O 1
ATOM 2610 N N . LYS B 1 16 ? 17.776 6.855 20.564 1 76.09 16 LYS B N 1
ATOM 2611 C CA . LYS B 1 16 ? 18.7 6.373 21.587 1 76.09 16 LYS B CA 1
ATOM 2612 C C . LYS B 1 16 ? 19.606 7.497 22.082 1 76.09 16 LYS B C 1
ATOM 2614 O O . LYS B 1 16 ? 20.754 7.254 22.462 1 76.09 16 LYS B O 1
ATOM 2619 N N . SER B 1 17 ? 19.159 8.73 21.906 1 79.87 17 SER B N 1
ATOM 2620 C CA . SER B 1 17 ? 19.915 9.916 22.296 1 79.87 17 SER B CA 1
ATOM 2621 C C . SER B 1 17 ? 18.985 11.063 22.677 1 79.87 17 SER B C 1
ATOM 2623 O O . SER B 1 17 ? 18.007 11.335 21.978 1 79.87 17 SER B O 1
ATOM 2625 N N . LEU B 1 18 ? 19.293 11.665 2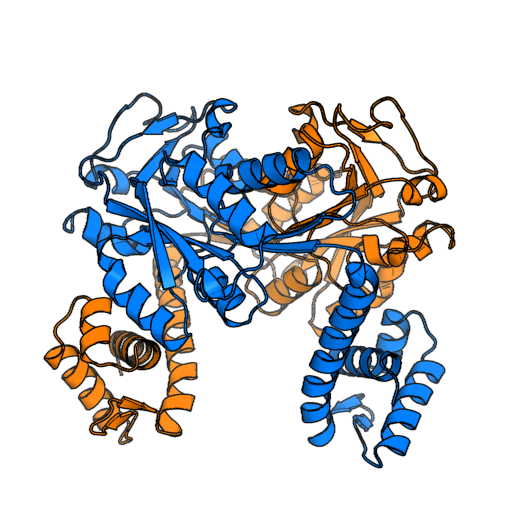3.817 1 82.4 18 LEU B N 1
ATOM 2626 C CA . LEU B 1 18 ? 18.493 12.81 24.24 1 82.4 18 LEU B CA 1
ATOM 2627 C C . LEU B 1 18 ? 18.76 14.018 23.348 1 82.4 18 LEU B C 1
ATOM 2629 O O . LEU B 1 18 ? 17.848 14.797 23.062 1 82.4 18 LEU B O 1
ATOM 2633 N N . ASN B 1 19 ? 20.04 14.113 22.913 1 81.48 19 ASN B N 1
ATOM 2634 C CA . ASN B 1 19 ? 20.395 15.212 22.022 1 81.48 19 ASN B CA 1
ATOM 2635 C C . ASN B 1 19 ? 19.687 15.093 20.675 1 81.48 19 ASN B C 1
ATOM 2637 O O . ASN B 1 19 ? 19.134 16.073 20.171 1 81.48 19 ASN B O 1
ATOM 2641 N N . LYS B 1 20 ? 19.675 13.915 20.257 1 78.86 20 LYS B N 1
ATOM 2642 C CA . LYS B 1 20 ? 19.045 13.685 18.96 1 78.86 20 LYS B CA 1
ATOM 2643 C C . LYS B 1 20 ? 17.527 13.815 19.055 1 78.86 20 LYS B C 1
ATOM 2645 O O . LYS B 1 20 ? 16.882 14.31 18.129 1 78.86 20 LYS B O 1
ATOM 2650 N N . ALA B 1 21 ? 17.021 13.352 20.084 1 81.17 21 ALA B N 1
ATOM 2651 C CA . ALA B 1 21 ? 15.592 13.523 20.334 1 81.17 21 ALA B CA 1
ATOM 2652 C C . ALA B 1 21 ? 15.203 14.998 20.309 1 81.17 21 ALA B C 1
ATOM 2654 O O . ALA B 1 21 ? 14.15 15.36 19.779 1 81.17 21 ALA B O 1
ATOM 2655 N N . ALA B 1 22 ? 16.085 15.843 20.858 1 80.48 22 ALA B N 1
ATOM 2656 C CA . ALA B 1 22 ? 15.833 17.282 20.885 1 80.48 22 ALA B CA 1
ATOM 2657 C C . ALA B 1 22 ? 15.754 17.852 19.472 1 80.48 22 ALA B C 1
ATOM 2659 O O . ALA B 1 22 ? 14.892 18.685 19.179 1 80.48 22 ALA B O 1
ATOM 2660 N N . GLU B 1 23 ? 16.609 17.352 18.715 1 74.07 23 GLU B N 1
ATOM 2661 C CA . GLU B 1 23 ? 16.631 17.793 17.323 1 74.07 23 GLU B CA 1
ATOM 2662 C C . GLU B 1 23 ? 15.346 17.401 16.6 1 74.07 23 GLU B C 1
ATOM 2664 O O . GLU B 1 23 ? 14.749 18.218 15.896 1 74.07 23 GLU B O 1
ATOM 2669 N N . VAL B 1 24 ? 14.941 16.182 16.958 1 69.01 24 VAL B N 1
ATOM 2670 C CA . VAL B 1 24 ? 13.758 15.636 16.301 1 69.01 24 VAL B CA 1
ATOM 2671 C C . VAL B 1 24 ? 12.514 16.387 16.771 1 69.01 24 VAL B C 1
ATOM 2673 O O . VAL B 1 24 ? 11.585 16.611 15.991 1 69.01 24 VAL B O 1
ATOM 2676 N N . LEU B 1 25 ? 12.555 16.778 17.911 1 71.91 25 LEU B N 1
ATOM 2677 C CA . LEU B 1 25 ? 11.399 17.402 18.545 1 71.91 25 LEU B CA 1
ATOM 2678 C C . LEU B 1 25 ? 11.495 18.923 18.475 1 71.91 25 LEU B C 1
ATOM 2680 O O . LEU B 1 25 ? 10.637 19.629 19.008 1 71.91 25 LEU B O 1
ATOM 2684 N N . TYR B 1 26 ? 12.644 19.429 17.815 1 67.12 26 TYR B N 1
ATOM 2685 C CA . TYR B 1 26 ? 12.859 20.863 17.662 1 67.12 26 TYR B CA 1
ATOM 2686 C C . TYR B 1 26 ? 12.875 21.56 19.017 1 67.12 26 TYR B C 1
ATOM 2688 O O . TYR B 1 26 ? 12.188 22.565 19.214 1 67.12 26 TYR B O 1
ATOM 2696 N N . THR B 1 27 ? 13.531 20.952 19.836 1 76.27 27 THR B N 1
ATOM 2697 C CA . THR B 1 27 ? 13.707 21.505 21.174 1 76.27 27 THR B CA 1
ATOM 2698 C C . THR B 1 27 ? 15.154 21.357 21.635 1 76.27 27 THR B C 1
ATOM 2700 O O . THR B 1 27 ? 16.05 21.128 20.819 1 76.27 27 THR B O 1
ATOM 2703 N N . THR B 1 28 ? 15.465 21.782 22.774 1 80.75 28 THR B N 1
ATOM 2704 C CA . THR B 1 28 ? 16.82 21.686 23.306 1 80.75 28 THR B CA 1
ATOM 2705 C C . THR B 1 28 ? 16.989 20.412 24.129 1 80.75 28 THR B C 1
ATOM 2707 O O . THR B 1 28 ? 16.013 19.871 24.652 1 80.75 28 THR B O 1
ATOM 2710 N N . GLN B 1 29 ? 18.236 19.933 24.07 1 85.85 29 GLN B N 1
ATOM 2711 C CA . GLN B 1 29 ? 18.543 18.704 24.794 1 85.85 29 GLN B CA 1
ATOM 2712 C C . GLN B 1 29 ? 18.214 18.843 26.277 1 85.85 29 GLN B C 1
ATOM 2714 O O . GLN B 1 29 ? 17.633 17.936 26.877 1 85.85 29 GLN B O 1
ATOM 2719 N N . PRO B 1 30 ? 18.478 19.967 26.905 1 88.17 30 PRO B N 1
ATOM 2720 C CA . PRO B 1 30 ? 18.084 20.092 28.31 1 88.17 30 PRO B CA 1
ATOM 2721 C C . PRO B 1 30 ? 16.577 19.955 28.515 1 88.17 30 PRO B C 1
ATOM 2723 O O . PRO B 1 30 ? 16.136 19.383 29.515 1 88.17 30 PRO B O 1
ATOM 2726 N N . ASN B 1 31 ? 15.834 20.428 27.54 1 86.21 31 ASN B N 1
ATOM 2727 C CA . ASN B 1 31 ? 14.384 20.303 27.637 1 86.21 31 ASN B CA 1
ATOM 2728 C C . ASN B 1 31 ? 13.936 18.85 27.512 1 86.21 31 ASN B C 1
ATOM 2730 O O . ASN B 1 31 ? 13.083 18.391 28.274 1 86.21 31 ASN B O 1
ATOM 2734 N N . VAL B 1 32 ? 14.517 18.19 26.616 1 88.92 32 VAL B N 1
ATOM 2735 C CA . VAL B 1 32 ? 14.19 16.778 26.451 1 88.92 32 VAL B CA 1
ATOM 2736 C C . VAL B 1 32 ? 14.54 16.014 27.726 1 88.92 32 VAL B C 1
ATOM 2738 O O . VAL B 1 32 ? 13.74 15.213 28.217 1 88.92 32 VAL B O 1
ATOM 2741 N N . SER B 1 33 ? 15.717 16.262 28.266 1 87.98 33 SER B N 1
ATOM 2742 C CA . SER B 1 33 ? 16.178 15.617 29.491 1 87.98 33 SER B CA 1
ATOM 2743 C C . SER B 1 33 ? 15.237 15.907 30.656 1 87.98 33 SER B C 1
ATOM 2745 O O . SER B 1 33 ? 14.903 15.007 31.43 1 87.98 33 SER B O 1
ATOM 2747 N N . LYS B 1 34 ? 14.861 17.156 30.674 1 89.11 34 LYS B N 1
ATOM 2748 C CA . LYS B 1 34 ? 13.948 17.573 31.734 1 89.11 34 LYS B CA 1
ATOM 2749 C C . LYS B 1 34 ? 12.615 16.837 31.633 1 89.11 34 LYS B C 1
ATOM 2751 O O . LYS B 1 34 ? 12.086 16.358 32.638 1 89.11 34 LYS B O 1
ATOM 2756 N N . VAL B 1 35 ? 12.093 16.782 30.432 1 86.99 35 VAL B N 1
ATOM 2757 C CA . VAL B 1 35 ? 10.801 16.146 30.198 1 86.99 35 VAL B CA 1
ATOM 2758 C C . VAL B 1 35 ? 10.874 14.67 30.581 1 86.99 35 VAL B C 1
ATOM 2760 O O . VAL B 1 35 ? 9.977 14.149 31.248 1 86.99 35 VAL B O 1
ATOM 2763 N N . ILE B 1 36 ? 11.952 14.013 30.229 1 88.64 36 ILE B N 1
ATOM 2764 C CA . ILE B 1 36 ? 12.138 12.592 30.503 1 88.64 36 ILE B CA 1
ATOM 2765 C C . ILE B 1 36 ? 12.313 12.375 32.004 1 88.64 36 ILE B C 1
ATOM 2767 O O . ILE B 1 36 ? 11.736 11.446 32.575 1 88.64 36 ILE B O 1
ATOM 2771 N N . ARG B 1 37 ? 13.103 13.241 32.578 1 87.77 37 ARG B N 1
ATOM 2772 C CA . ARG B 1 37 ? 13.317 13.153 34.019 1 87.77 37 ARG B CA 1
ATOM 2773 C C . ARG B 1 37 ? 12.009 13.338 34.78 1 87.77 37 ARG B C 1
ATOM 2775 O O . ARG B 1 37 ? 11.748 12.634 35.757 1 87.77 37 ARG B O 1
ATOM 2782 N N . ASN B 1 38 ? 11.3 14.327 34.337 1 85.6 38 ASN B N 1
ATOM 2783 C CA . ASN B 1 38 ? 9.997 14.55 34.955 1 85.6 38 ASN B CA 1
ATOM 2784 C C . ASN B 1 38 ? 9.095 13.326 34.819 1 85.6 38 ASN B C 1
ATOM 2786 O O . ASN B 1 38 ? 8.386 12.965 35.759 1 85.6 38 ASN B O 1
ATOM 2790 N N . LEU B 1 39 ? 9.109 12.721 33.666 1 85.28 39 LEU B N 1
ATOM 2791 C CA . LEU B 1 39 ? 8.311 11.525 33.419 1 85.28 39 LEU B CA 1
ATOM 2792 C C . LEU B 1 39 ? 8.75 10.381 34.327 1 85.28 39 LEU B C 1
ATOM 2794 O O . LEU B 1 39 ? 7.912 9.69 34.911 1 85.28 39 LEU B O 1
ATOM 2798 N N . GLU B 1 40 ? 10.09 10.194 34.486 1 87.51 40 GLU B N 1
ATOM 2799 C CA . GLU B 1 40 ? 10.636 9.17 35.371 1 87.51 40 GLU B CA 1
ATOM 2800 C C . GLU B 1 40 ? 10.232 9.421 36.821 1 87.51 40 GLU B C 1
ATOM 2802 O O . GLU B 1 40 ? 9.902 8.484 37.551 1 87.51 40 GLU B O 1
ATOM 2807 N N . SER B 1 41 ? 10.288 10.736 37.136 1 85.12 41 SER B N 1
ATOM 2808 C CA . SER B 1 41 ? 9.905 11.121 38.49 1 85.12 41 SER B CA 1
ATOM 2809 C C . SER B 1 41 ? 8.426 10.847 38.745 1 85.12 41 SER B C 1
ATOM 2811 O O . SER B 1 41 ? 8.06 10.316 39.795 1 85.12 41 SER B O 1
ATOM 2813 N N . GLU B 1 42 ? 7.61 11.187 37.772 1 81.69 42 GLU B N 1
ATOM 2814 C CA . GLU B 1 42 ? 6.171 10.978 37.898 1 81.69 42 GLU B CA 1
ATOM 2815 C C . GLU B 1 42 ? 5.835 9.493 38.001 1 81.69 42 GLU B C 1
ATOM 2817 O O . GLU B 1 42 ? 4.921 9.107 38.733 1 81.69 42 GLU B O 1
ATOM 2822 N N . LEU B 1 43 ? 6.624 8.688 37.315 1 81.07 43 LEU B N 1
ATOM 2823 C CA . LEU B 1 43 ? 6.341 7.258 37.247 1 81.07 43 LEU B CA 1
ATOM 2824 C C . LEU B 1 43 ? 7.144 6.495 38.295 1 81.07 43 LEU B C 1
ATOM 2826 O O . LEU B 1 43 ? 6.966 5.286 38.46 1 81.07 43 LEU B O 1
ATOM 2830 N N . ASN B 1 44 ? 7.962 7.255 38.972 1 80.14 44 ASN B N 1
ATOM 2831 C CA . ASN B 1 44 ? 8.851 6.684 39.978 1 80.14 44 ASN B CA 1
ATOM 2832 C C . ASN B 1 44 ? 9.612 5.478 39.435 1 80.14 44 ASN B C 1
ATOM 2834 O O . ASN B 1 44 ? 9.685 4.438 40.091 1 80.14 44 ASN B O 1
ATOM 2838 N N . ALA B 1 45 ? 10.04 5.573 38.249 1 82.43 45 ALA B N 1
ATOM 2839 C CA . ALA B 1 45 ? 10.799 4.523 37.576 1 82.43 45 ALA B CA 1
ATOM 2840 C C . ALA B 1 45 ? 11.757 5.113 36.545 1 82.43 45 ALA B C 1
ATOM 2842 O O . ALA B 1 45 ? 11.441 6.113 35.896 1 82.43 45 ALA B O 1
ATOM 2843 N N . LYS B 1 46 ? 12.892 4.47 36.422 1 86.46 46 LYS B N 1
ATOM 2844 C CA . LYS B 1 46 ? 13.846 4.881 35.396 1 86.46 46 LYS B CA 1
ATOM 2845 C C . LYS B 1 46 ? 13.519 4.236 34.052 1 86.46 46 LYS B C 1
ATOM 2847 O O . LYS B 1 46 ? 13.155 3.059 33.995 1 86.46 46 LYS B O 1
ATOM 2852 N N . ILE B 1 47 ? 13.522 5.089 33.109 1 88.54 47 ILE B N 1
ATOM 2853 C CA . ILE B 1 47 ? 13.208 4.624 31.762 1 88.54 47 ILE B CA 1
ATOM 2854 C C . ILE B 1 47 ? 14.498 4.282 31.02 1 88.54 47 ILE B C 1
ATOM 2856 O O . ILE B 1 47 ? 14.55 3.306 30.269 1 88.54 47 ILE B O 1
ATOM 2860 N N . PHE B 1 48 ? 15.532 5.044 31.33 1 87.8 48 PHE B N 1
ATOM 2861 C CA . PHE B 1 48 ? 16.793 4.901 30.611 1 87.8 48 PHE B CA 1
ATOM 2862 C C . PHE B 1 48 ? 17.928 4.565 31.571 1 87.8 48 PHE B C 1
ATOM 2864 O O . PHE B 1 48 ? 17.896 4.956 32.74 1 87.8 48 PHE B O 1
ATOM 2871 N N . ILE B 1 49 ? 18.778 3.701 31.081 1 82.39 49 ILE B N 1
ATOM 2872 C CA . ILE B 1 49 ? 20.077 3.522 31.721 1 82.39 49 ILE B CA 1
ATOM 2873 C C . ILE B 1 49 ? 21.119 4.395 31.027 1 82.39 49 ILE B C 1
ATOM 2875 O O . ILE B 1 49 ? 21.264 4.345 29.803 1 82.39 49 ILE B O 1
ATOM 2879 N N . ARG B 1 50 ? 21.611 5.341 31.787 1 73.89 50 ARG B N 1
ATOM 2880 C CA . ARG B 1 50 ? 22.603 6.253 31.228 1 73.89 50 ARG B CA 1
ATOM 2881 C C . ARG B 1 50 ? 24.017 5.726 31.449 1 73.89 50 ARG B C 1
ATOM 2883 O O . ARG B 1 50 ? 24.344 5.25 32.538 1 73.89 50 ARG B O 1
ATOM 2890 N N . SER B 1 51 ? 24.72 5.416 30.38 1 74.19 51 SER B N 1
ATOM 2891 C CA . SER B 1 51 ? 26.12 5.012 30.443 1 74.19 51 SER B CA 1
ATOM 2892 C C . SER B 1 51 ? 27.001 5.936 29.609 1 74.19 51 SER B C 1
ATOM 2894 O O . SER B 1 51 ? 26.5 6.843 28.941 1 74.19 51 SER B O 1
ATOM 2896 N N . SER B 1 52 ? 28.342 5.82 29.66 1 69.76 52 SER B N 1
ATOM 2897 C CA . SER B 1 52 ? 29.289 6.572 28.843 1 69.76 52 SER B CA 1
ATOM 2898 C C . SER B 1 52 ? 29.044 6.337 27.356 1 69.76 52 SER B C 1
ATOM 2900 O O . SER B 1 52 ? 29.431 7.156 26.521 1 69.76 52 SER B O 1
ATOM 2902 N N . LYS B 1 53 ? 28.297 5.318 27.129 1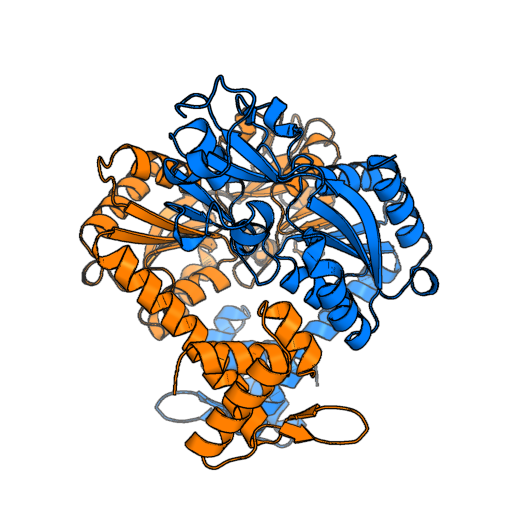 63.95 53 LYS B N 1
ATOM 2903 C CA . LYS B 1 53 ? 28.096 4.901 25.744 1 63.95 53 LYS B CA 1
ATOM 2904 C C . LYS B 1 53 ? 26.76 5.408 25.207 1 63.95 53 LYS B C 1
ATOM 2906 O O . LYS B 1 53 ? 26.442 5.209 24.033 1 63.95 53 LYS B O 1
ATOM 2911 N N . GLY B 1 54 ? 26.043 6.063 26.076 1 72.48 54 GLY B N 1
ATOM 2912 C CA . GLY B 1 54 ? 24.758 6.591 25.648 1 72.48 54 GLY B CA 1
ATOM 2913 C C . GLY B 1 54 ? 23.606 6.145 26.529 1 72.48 54 GLY B C 1
ATOM 2914 O O . GLY B 1 54 ? 23.782 5.936 27.732 1 72.48 54 GLY B O 1
ATOM 2915 N N . ILE B 1 55 ? 22.318 6.214 25.948 1 77.07 55 ILE B N 1
ATOM 2916 C CA . ILE B 1 55 ? 21.161 5.852 26.76 1 77.07 55 ILE B CA 1
ATOM 2917 C C . ILE B 1 55 ? 20.592 4.519 26.281 1 77.07 55 ILE B C 1
ATOM 2919 O O . ILE B 1 55 ? 20.61 4.223 25.084 1 77.07 55 ILE B O 1
ATOM 2923 N N . SER B 1 56 ? 20.398 3.546 27.174 1 82.3 56 SER B N 1
ATOM 2924 C CA . SER B 1 56 ? 19.705 2.292 26.902 1 82.3 56 SER B CA 1
ATOM 2925 C C . SER B 1 56 ? 18.432 2.172 27.733 1 82.3 56 SER B C 1
ATOM 2927 O O . SER B 1 56 ? 18.287 2.842 28.757 1 82.3 56 SER B O 1
ATOM 2929 N N . LEU B 1 57 ? 17.519 1.304 27.226 1 83.42 57 LEU B N 1
ATOM 2930 C CA . LEU B 1 57 ? 16.215 1.191 27.87 1 83.42 57 LEU B CA 1
ATOM 2931 C C . LEU B 1 57 ? 16.271 0.218 29.043 1 83.42 57 LEU B C 1
ATOM 2933 O O . LEU B 1 57 ? 16.937 -0.817 28.965 1 83.42 57 LEU B O 1
ATOM 2937 N N . THR B 1 58 ? 15.678 0.594 30.18 1 81.06 58 THR B N 1
ATOM 2938 C CA . THR B 1 58 ? 15.344 -0.366 31.227 1 81.06 58 THR B CA 1
ATOM 2939 C C . THR B 1 58 ? 14.215 -1.288 30.775 1 81.06 58 THR B C 1
ATOM 2941 O O . THR B 1 58 ? 13.534 -1.006 29.787 1 81.06 58 THR B O 1
ATOM 2944 N N . PRO B 1 59 ? 14.048 -2.413 31.389 1 74.81 59 PRO B N 1
ATOM 2945 C CA . PRO B 1 59 ? 12.878 -3.24 31.086 1 74.81 59 PRO B CA 1
ATOM 2946 C C . PRO B 1 59 ? 11.569 -2.458 31.151 1 74.81 59 PRO B C 1
ATOM 2948 O O . PRO B 1 59 ? 10.685 -2.655 30.314 1 74.81 59 PRO B O 1
ATOM 2951 N N . PHE B 1 60 ? 11.489 -1.615 32.117 1 77.58 60 PHE B N 1
ATOM 2952 C CA . PHE B 1 60 ? 10.328 -0.741 32.238 1 77.58 60 PHE B CA 1
ATOM 2953 C C . PHE B 1 60 ? 10.215 0.179 31.028 1 77.58 60 PHE B C 1
ATOM 2955 O O . PHE B 1 60 ? 9.121 0.39 30.502 1 77.58 60 PHE B O 1
ATOM 2962 N N . GLY B 1 61 ? 11.366 0.669 30.595 1 81.05 61 GLY B N 1
ATOM 2963 C CA . GLY B 1 61 ? 11.384 1.538 29.428 1 81.05 61 GLY B CA 1
ATOM 2964 C C . GLY B 1 61 ? 10.856 0.864 28.175 1 81.05 61 GLY B C 1
ATOM 2965 O O . GLY B 1 61 ? 10.132 1.481 27.391 1 81.05 61 GLY B O 1
ATOM 2966 N N . GLU B 1 62 ? 11.168 -0.368 28.063 1 78.86 62 GLU B N 1
ATOM 2967 C CA . GLU B 1 62 ? 10.715 -1.133 26.906 1 78.86 62 GLU B CA 1
ATOM 2968 C C . GLU B 1 62 ? 9.197 -1.287 26.906 1 78.86 62 GLU B C 1
ATOM 2970 O O . GLU B 1 62 ? 8.551 -1.129 25.868 1 78.86 62 GLU B O 1
ATOM 2975 N N . GLN B 1 63 ? 8.667 -1.599 28.043 1 73.81 63 GLN B N 1
ATOM 2976 C CA . GLN B 1 63 ? 7.219 -1.721 28.178 1 73.81 63 GLN B CA 1
ATOM 2977 C C . GLN B 1 63 ? 6.531 -0.379 27.949 1 73.81 63 GLN B C 1
ATOM 2979 O O . GLN B 1 63 ? 5.509 -0.309 27.262 1 73.81 63 GLN B O 1
ATOM 2984 N N . LEU B 1 64 ? 7.185 0.605 28.48 1 78.76 64 LEU B N 1
ATOM 2985 C CA . LEU B 1 64 ? 6.599 1.939 28.396 1 78.76 64 LEU B CA 1
ATOM 2986 C C . LEU B 1 64 ? 6.571 2.431 26.953 1 78.76 64 LEU B C 1
ATOM 2988 O O . LEU B 1 64 ? 5.656 3.157 26.558 1 78.76 64 LEU B O 1
ATOM 2992 N N . TYR B 1 65 ? 7.591 1.941 26.236 1 81.62 65 TYR B N 1
ATOM 2993 C CA . TYR B 1 65 ? 7.683 2.34 24.836 1 81.62 65 TYR B CA 1
ATOM 2994 C C . TYR B 1 65 ? 6.43 1.933 24.069 1 81.62 65 TYR B C 1
ATOM 2996 O O . TYR B 1 65 ? 5.847 2.744 23.346 1 81.62 65 TYR B O 1
ATOM 3004 N N . GLU B 1 66 ? 5.989 0.792 24.267 1 69.08 66 GLU B N 1
ATOM 3005 C CA . GLU B 1 66 ? 4.8 0.286 23.588 1 69.08 66 GLU B CA 1
ATOM 3006 C C . GLU B 1 66 ? 3.556 1.069 23.997 1 69.08 66 GLU B C 1
ATOM 3008 O O . GLU B 1 66 ? 2.728 1.415 23.152 1 69.08 66 GLU B O 1
ATOM 3013 N N . TYR B 1 67 ? 3.5 1.338 25.263 1 66.96 67 TYR B N 1
ATOM 3014 C CA . TYR B 1 67 ? 2.363 2.103 25.761 1 66.96 67 TYR B CA 1
ATOM 3015 C C . TYR B 1 67 ? 2.397 3.534 25.238 1 66.96 67 TYR B C 1
ATOM 3017 O O . TYR B 1 67 ? 1.36 4.093 24.873 1 66.96 67 TYR B O 1
ATOM 3025 N N . ALA B 1 68 ? 3.636 4.049 25.227 1 76.48 68 ALA B N 1
ATOM 3026 C CA . ALA B 1 68 ? 3.786 5.421 24.748 1 76.48 68 ALA B CA 1
ATOM 3027 C C . ALA B 1 68 ? 3.334 5.547 23.296 1 76.48 68 ALA B C 1
ATOM 3029 O O . ALA B 1 68 ? 2.631 6.496 22.938 1 76.48 68 ALA B O 1
ATOM 3030 N N . LYS B 1 69 ? 3.738 4.58 22.52 1 72.21 69 LYS B N 1
ATOM 3031 C CA . LYS B 1 69 ? 3.319 4.565 21.122 1 72.21 69 LYS B CA 1
ATOM 3032 C C . LYS B 1 69 ? 1.798 4.541 21.003 1 72.21 69 LYS B C 1
ATOM 3034 O O . LYS B 1 69 ? 1.219 5.296 20.219 1 72.21 69 LYS B O 1
ATOM 3039 N N . ASN B 1 70 ? 1.232 3.793 21.834 1 62.27 70 ASN B N 1
ATOM 3040 C CA . ASN B 1 70 ? -0.223 3.682 21.831 1 62.27 70 ASN B CA 1
ATOM 3041 C C . ASN B 1 70 ? -0.885 4.975 22.297 1 62.27 70 ASN B C 1
ATOM 3043 O O . ASN B 1 70 ? -1.906 5.389 21.745 1 62.27 70 ASN B O 1
ATOM 3047 N N . ILE B 1 71 ? -0.308 5.555 23.284 1 63.39 71 ILE B N 1
ATOM 3048 C CA . ILE B 1 71 ? -0.858 6.793 23.826 1 63.39 71 ILE B CA 1
ATOM 3049 C C . ILE B 1 71 ? -0.818 7.885 22.759 1 63.39 71 ILE B C 1
ATOM 3051 O O . ILE B 1 71 ? -1.81 8.584 22.54 1 63.39 71 ILE B O 1
ATOM 3055 N N . VAL B 1 72 ? 0.327 7.946 22.125 1 68.87 72 VAL B N 1
ATOM 3056 C CA . VAL B 1 72 ? 0.473 8.985 21.112 1 68.87 72 VAL B CA 1
ATOM 3057 C C . VAL B 1 72 ? -0.47 8.706 19.944 1 68.87 72 VAL B C 1
ATOM 3059 O O . VAL B 1 72 ? -1.149 9.612 19.455 1 68.87 72 VAL B O 1
ATOM 3062 N N . LYS B 1 73 ? -0.465 7.497 19.613 1 61.94 73 LYS B N 1
ATOM 3063 C CA . LYS B 1 73 ? -1.372 7.095 18.541 1 61.94 73 LYS B CA 1
ATOM 3064 C C . LYS B 1 73 ? -2.822 7.403 18.904 1 61.94 73 LYS B C 1
ATOM 3066 O O . LYS B 1 73 ? -3.559 7.978 18.1 1 61.94 73 LYS B O 1
ATOM 3071 N N . ASN B 1 74 ? -3.173 7.089 20.133 1 56.39 74 ASN B N 1
ATOM 3072 C CA . ASN B 1 74 ? -4.538 7.323 20.591 1 56.39 74 ASN B CA 1
ATOM 3073 C C . ASN B 1 74 ? -4.832 8.813 20.74 1 56.39 74 ASN B C 1
ATOM 3075 O O . ASN B 1 74 ? -5.944 9.262 20.456 1 56.39 74 ASN B O 1
ATOM 3079 N N . SER B 1 75 ? -3.841 9.505 21.262 1 58.41 75 SER B N 1
ATOM 3080 C CA . SER B 1 75 ? -4.025 10.948 21.37 1 58.41 75 SER B CA 1
ATOM 3081 C C . SER B 1 75 ? -4.27 11.578 20.003 1 58.41 75 SER B C 1
ATOM 3083 O O . SER B 1 75 ? -5.106 12.473 19.867 1 58.41 75 SER B O 1
ATOM 3085 N N . GLU B 1 76 ? -3.486 11.157 19.07 1 58.35 76 GLU B N 1
ATOM 3086 C CA . GLU B 1 76 ? -3.708 11.625 17.705 1 58.35 76 GLU B CA 1
ATOM 3087 C C . GLU B 1 76 ? -5.118 11.288 17.229 1 58.35 76 GLU B C 1
ATOM 3089 O O . GLU B 1 76 ? -5.771 12.105 16.577 1 58.35 76 GLU B O 1
ATOM 3094 N N . MET B 1 77 ? -5.428 10.14 17.667 1 52.27 77 MET B N 1
ATOM 3095 C CA . MET B 1 77 ? -6.777 9.703 17.321 1 52.27 77 MET B CA 1
ATOM 3096 C C . MET B 1 77 ? -7.824 10.586 17.991 1 52.27 77 MET B C 1
ATOM 3098 O O . MET B 1 77 ? -8.83 10.941 17.374 1 52.27 77 MET B O 1
ATOM 3102 N N . VAL B 1 78 ? -7.56 10.926 19.253 1 52.74 78 VAL B N 1
ATOM 3103 C CA . VAL B 1 78 ? -8.481 11.785 19.99 1 52.74 78 VAL B CA 1
ATOM 3104 C C . VAL B 1 78 ? -8.531 13.166 19.342 1 52.74 78 VAL B C 1
ATOM 3106 O O . VAL B 1 78 ? -9.607 13.752 19.198 1 52.74 78 VAL B O 1
ATOM 3109 N N . GLN B 1 79 ? -7.345 13.672 19.103 1 52.2 79 GLN B N 1
ATOM 3110 C CA . GLN B 1 79 ? -7.311 14.965 18.427 1 52.2 79 GLN B CA 1
ATOM 3111 C C . GLN B 1 79 ? -8.077 14.916 17.108 1 52.2 79 GLN B C 1
ATOM 3113 O O . GLN B 1 79 ? -8.81 15.849 16.774 1 52.2 79 GLN B O 1
ATOM 3118 N N . GLU B 1 80 ? -7.794 13.87 16.428 1 52.6 80 GLU B N 1
ATOM 3119 C CA . GLU B 1 80 ? -8.547 13.657 15.196 1 52.6 80 GLU B CA 1
ATOM 3120 C C . GLU B 1 80 ? -10.048 13.608 15.468 1 52.6 80 GLU B C 1
ATOM 3122 O O . GLU B 1 80 ? -10.842 14.15 14.695 1 52.6 80 GLU B O 1
ATOM 3127 N N . LEU B 1 81 ? -10.278 12.918 16.596 1 49.45 81 LEU B N 1
ATOM 3128 C CA . LEU B 1 81 ? -11.67 12.84 17.025 1 49.45 81 LEU B CA 1
ATOM 3129 C C . LEU B 1 81 ? -12.227 14.229 17.319 1 49.45 81 LEU B C 1
ATOM 3131 O O . LEU B 1 81 ? -13.362 14.538 16.952 1 49.45 81 LEU B O 1
ATOM 3135 N N . ALA B 1 82 ? -11.424 14.941 18.063 1 49.95 82 ALA B N 1
ATOM 3136 C CA . ALA B 1 82 ? -11.871 16.288 18.407 1 49.95 82 ALA B CA 1
ATOM 3137 C C . ALA B 1 82 ? -12.06 17.139 17.154 1 49.95 82 ALA B C 1
ATOM 3139 O O . ALA B 1 82 ? -13.022 17.904 17.055 1 49.95 82 ALA B O 1
ATOM 3140 N N . GLN B 1 83 ? -11.086 17.072 16.321 1 50.59 83 GLN B N 1
ATOM 3141 C CA . GLN B 1 83 ? -11.202 17.807 15.066 1 50.59 83 GLN B CA 1
ATOM 3142 C C . GLN B 1 83 ? -12.379 17.299 14.238 1 50.59 83 GLN B C 1
ATOM 3144 O O . GLN B 1 83 ? -13.03 18.074 13.534 1 50.59 83 GLN B O 1
ATOM 3149 N N . ASN B 1 84 ? -12.462 15.957 14.417 1 51.08 84 ASN B N 1
ATOM 3150 C CA . ASN B 1 84 ? -13.47 15.274 13.613 1 51.08 84 ASN B CA 1
ATOM 3151 C C . ASN B 1 84 ? -14.849 15.346 14.263 1 51.08 84 ASN B C 1
ATOM 3153 O O . ASN B 1 84 ? -15.817 14.796 13.737 1 51.08 84 ASN B O 1
ATOM 3157 N N . ALA B 1 85 ? -14.877 15.746 15.463 1 53.39 85 ALA B N 1
ATOM 3158 C CA . ALA B 1 85 ? -16.198 15.808 16.083 1 53.39 85 ALA B CA 1
ATOM 3159 C C . ALA B 1 85 ? -17.196 16.525 15.177 1 53.39 85 ALA B C 1
ATOM 3161 O O . ALA B 1 85 ? -18.385 16.197 15.171 1 53.39 85 ALA B O 1
ATOM 3162 N N . ALA B 1 86 ? -16.706 17.422 14.331 1 58.72 86 ALA B N 1
ATOM 3163 C CA . ALA B 1 86 ? -17.667 18.083 13.452 1 58.72 86 ALA B CA 1
ATOM 3164 C C . ALA B 1 86 ? -17.789 17.348 12.121 1 58.72 86 ALA B C 1
ATOM 3166 O O . ALA B 1 86 ? -18.709 17.609 11.342 1 58.72 86 ALA B O 1
ATOM 3167 N N . TYR B 1 87 ? -16.876 16.214 11.934 1 65.17 87 TYR B N 1
ATOM 3168 C CA . TYR B 1 87 ? -16.894 15.592 10.614 1 65.17 87 TYR B CA 1
ATOM 3169 C C . TYR B 1 87 ? -17.394 14.154 10.696 1 65.17 87 TYR B C 1
ATOM 3171 O O . TYR B 1 87 ? -17.176 13.471 11.699 1 65.17 87 TYR B O 1
ATOM 3179 N N . GLN B 1 88 ? -18.311 13.811 9.752 1 77.73 88 GLN B N 1
ATOM 3180 C CA . GLN B 1 88 ? -18.616 12.403 9.522 1 77.73 88 GLN B CA 1
ATOM 3181 C C . GLN B 1 88 ? -17.411 11.666 8.945 1 77.73 88 GLN B C 1
ATOM 3183 O O . GLN B 1 88 ? -16.805 12.121 7.973 1 77.73 88 GLN B O 1
ATOM 3188 N N . LYS B 1 89 ? -16.974 10.603 9.594 1 85.69 89 LYS B N 1
ATOM 3189 C CA . LYS B 1 89 ? -15.799 9.861 9.148 1 85.69 89 LYS B CA 1
ATOM 3190 C C . LYS B 1 89 ? -16.198 8.552 8.473 1 85.69 89 LYS B C 1
ATOM 3192 O O . LYS B 1 89 ? -16.857 7.708 9.085 1 85.69 89 LYS B O 1
ATOM 3197 N N . LEU B 1 90 ? -15.92 8.449 7.247 1 92.04 90 LEU B N 1
ATOM 3198 C CA . LEU B 1 90 ? -16.149 7.228 6.482 1 92.04 90 LEU B CA 1
ATOM 3199 C C . LEU B 1 90 ? -14.851 6.449 6.301 1 92.04 90 LEU B C 1
ATOM 3201 O O . LEU B 1 90 ? -13.941 6.904 5.604 1 92.04 90 LEU B O 1
ATOM 3205 N N . LYS B 1 91 ? -14.733 5.328 6.927 1 94.28 91 LYS B N 1
ATOM 3206 C CA . LYS B 1 91 ? -13.532 4.501 6.862 1 94.28 91 LYS B CA 1
ATOM 3207 C C . LYS B 1 91 ? -13.782 3.232 6.053 1 94.28 91 LYS B C 1
ATOM 3209 O O . LYS B 1 91 ? -14.553 2.365 6.47 1 94.28 91 LYS B O 1
ATOM 3214 N N . ILE B 1 92 ? -13.075 3.15 4.915 1 97.12 92 ILE B N 1
ATOM 3215 C CA . ILE B 1 92 ? -13.285 2.049 3.981 1 97.12 92 ILE B CA 1
ATOM 3216 C C . ILE B 1 92 ? -11.956 1.353 3.698 1 97.12 92 ILE B C 1
ATOM 3218 O O . ILE B 1 92 ? -10.926 2.01 3.531 1 97.12 92 ILE B O 1
ATOM 3222 N N . ALA B 1 93 ? -11.953 0.034 3.685 1 96.95 93 ALA B N 1
ATOM 3223 C CA . ALA B 1 93 ? -10.829 -0.77 3.211 1 96.95 93 ALA B CA 1
ATOM 3224 C C . ALA B 1 93 ? -11.231 -1.62 2.01 1 96.95 93 ALA B C 1
ATOM 3226 O O . ALA B 1 93 ? -12.362 -2.106 1.935 1 96.95 93 ALA B O 1
ATOM 3227 N N . SER B 1 94 ? -10.295 -1.772 1.112 1 94.56 94 SER B N 1
ATOM 3228 C CA . SER B 1 94 ? -10.649 -2.539 -0.078 1 94.56 94 SER B CA 1
ATOM 3229 C C . SER B 1 94 ? -9.428 -3.238 -0.667 1 94.56 94 SER B C 1
ATOM 3231 O O . SER B 1 94 ? -8.301 -2.762 -0.518 1 94.56 94 SER B O 1
ATOM 3233 N N . TYR B 1 95 ? -9.7 -4.357 -1.256 1 89.45 95 TYR B N 1
ATOM 3234 C CA . TYR B 1 95 ? -8.746 -4.808 -2.262 1 89.45 95 TYR B CA 1
ATOM 3235 C C . TYR B 1 95 ? -8.531 -3.739 -3.327 1 89.45 95 TYR B C 1
ATOM 3237 O O . TYR B 1 95 ? -9.458 -3.003 -3.672 1 89.45 95 TYR B O 1
ATOM 3245 N N . PRO B 1 96 ? -7.324 -3.59 -3.791 1 86.05 96 PRO B N 1
ATOM 3246 C CA . PRO B 1 96 ? -7.088 -2.541 -4.785 1 86.05 96 PRO B CA 1
ATOM 3247 C C . PRO B 1 96 ? -8.108 -2.564 -5.921 1 86.05 96 PRO B C 1
ATOM 3249 O O . PRO B 1 96 ? -8.304 -3.602 -6.559 1 86.05 96 PRO B O 1
ATOM 3252 N N . SER B 1 97 ? -8.747 -1.403 -6.137 1 85.38 97 SER B N 1
ATOM 3253 C CA . SER B 1 97 ? -9.806 -1.312 -7.137 1 85.38 97 SER B CA 1
ATOM 3254 C C . SER B 1 97 ? -10.014 0.128 -7.593 1 85.38 97 SER B C 1
ATOM 3256 O O . SER B 1 97 ? -10.294 1.009 -6.777 1 85.38 97 SER B O 1
ATOM 3258 N N . ASN B 1 98 ? -9.976 0.289 -8.858 1 83.1 98 ASN B N 1
ATOM 3259 C CA . ASN B 1 98 ? -10.298 1.596 -9.421 1 83.1 98 ASN B CA 1
ATOM 3260 C C . ASN B 1 98 ? -11.781 1.921 -9.27 1 83.1 98 ASN B C 1
ATOM 3262 O O . ASN B 1 98 ? -12.152 3.084 -9.1 1 83.1 98 ASN B O 1
ATOM 3266 N N . MET B 1 99 ? -12.547 0.927 -9.332 1 86.21 99 MET B N 1
ATOM 3267 C CA . MET B 1 99 ? -13.993 1.105 -9.237 1 86.21 99 MET B CA 1
ATOM 3268 C C . MET B 1 99 ? -14.386 1.638 -7.863 1 86.21 99 MET B C 1
ATOM 3270 O O . MET B 1 99 ? -15.217 2.542 -7.757 1 86.21 99 MET B O 1
ATOM 3274 N N . VAL B 1 100 ? -13.811 1.072 -6.845 1 90.84 100 VAL B N 1
ATOM 3275 C CA . VAL B 1 100 ? -14.134 1.502 -5.489 1 90.84 100 VAL B CA 1
ATOM 3276 C C . VAL B 1 100 ? -13.633 2.927 -5.266 1 90.84 100 VAL B C 1
ATOM 3278 O O . VAL B 1 100 ? -14.328 3.749 -4.663 1 90.84 100 VAL B O 1
ATOM 3281 N N . ALA B 1 101 ? -12.436 3.183 -5.77 1 90.69 101 ALA B N 1
ATOM 3282 C CA . ALA B 1 101 ? -11.89 4.534 -5.661 1 90.69 101 ALA B CA 1
ATOM 3283 C C . ALA B 1 101 ? -12.812 5.553 -6.324 1 90.69 101 ALA B C 1
ATOM 3285 O O . ALA B 1 101 ? -13.102 6.604 -5.747 1 90.69 101 ALA B O 1
ATOM 3286 N N . ARG B 1 102 ? -13.261 5.228 -7.486 1 90.09 102 ARG B N 1
ATOM 3287 C CA . ARG B 1 102 ? -14.159 6.119 -8.213 1 90.09 102 ARG B CA 1
ATOM 3288 C C . ARG B 1 102 ? -15.477 6.297 -7.467 1 90.09 102 ARG B C 1
ATOM 3290 O O . ARG B 1 102 ? -16.002 7.409 -7.38 1 90.09 102 ARG B O 1
ATOM 3297 N N . ASN B 1 103 ? -15.973 5.234 -7.046 1 92.55 103 ASN B N 1
ATOM 3298 C CA . ASN B 1 103 ? -17.22 5.291 -6.29 1 92.55 103 ASN B CA 1
ATOM 3299 C C . ASN B 1 103 ? -17.094 6.198 -5.069 1 92.55 103 ASN B C 1
ATOM 3301 O O . ASN B 1 103 ? -18.007 6.966 -4.764 1 92.55 103 ASN B O 1
ATOM 3305 N N . LEU B 1 104 ? -15.997 6.109 -4.357 1 93.15 104 LEU B N 1
ATOM 3306 C CA . LEU B 1 104 ? -15.749 6.953 -3.194 1 93.15 104 LEU B CA 1
ATOM 3307 C C . LEU B 1 104 ? -15.673 8.423 -3.594 1 93.15 104 LEU B C 1
ATOM 3309 O O . LEU B 1 104 ? -16.181 9.292 -2.882 1 93.15 104 LEU B O 1
ATOM 3313 N N . THR B 1 105 ? -15.05 8.647 -4.722 1 92.35 105 THR B N 1
ATOM 3314 C CA . THR B 1 105 ? -14.937 10.007 -5.237 1 92.35 105 THR B CA 1
ATOM 3315 C C . THR B 1 105 ? -16.315 10.583 -5.55 1 92.35 105 THR B C 1
ATOM 3317 O O . THR B 1 105 ? -16.628 11.707 -5.154 1 92.35 105 THR B O 1
ATOM 3320 N N . ASP B 1 106 ? -17.098 9.784 -6.202 1 91.23 106 ASP B N 1
ATOM 3321 C CA . ASP B 1 106 ? -18.456 10.209 -6.527 1 91.23 106 ASP B CA 1
ATOM 3322 C C . ASP B 1 106 ? -19.266 10.478 -5.261 1 91.23 106 ASP B C 1
ATOM 3324 O O . ASP B 1 106 ? -20.04 11.436 -5.205 1 91.23 106 ASP B O 1
ATOM 3328 N N . PHE B 1 107 ? -19.082 9.64 -4.312 1 92.44 107 PHE B N 1
ATOM 3329 C CA . PHE B 1 107 ? -19.787 9.804 -3.046 1 92.44 107 PHE B CA 1
ATOM 3330 C C . PHE B 1 107 ? -19.362 11.093 -2.353 1 92.44 107 PHE B C 1
ATOM 3332 O O . PHE B 1 107 ? -20.198 11.815 -1.806 1 92.44 107 PHE B O 1
ATOM 3339 N N . TYR B 1 108 ? -18.085 11.346 -2.393 1 90.48 108 TYR B N 1
ATOM 3340 C CA . TYR B 1 108 ? -17.545 12.571 -1.813 1 90.48 108 TYR B CA 1
ATOM 3341 C C . TYR B 1 108 ? -18.163 13.802 -2.466 1 90.48 108 TYR B C 1
ATOM 3343 O O . TYR B 1 108 ? -18.475 14.782 -1.786 1 90.48 108 TYR B O 1
ATOM 3351 N N . MET B 1 109 ? -18.388 13.744 -3.728 1 89.01 109 MET B N 1
ATOM 3352 C CA . MET B 1 109 ? -18.887 14.886 -4.489 1 89.01 109 MET B CA 1
ATOM 3353 C C . MET B 1 109 ? -20.366 15.125 -4.204 1 89.01 109 MET B C 1
ATOM 3355 O O . MET B 1 109 ? -20.851 16.252 -4.321 1 89.01 109 MET B O 1
ATOM 3359 N N . GLN B 1 110 ? -21.136 14.143 -4.125 1 82.27 110 GLN B N 1
ATOM 3360 C CA . GLN B 1 110 ? -22.576 14.256 -3.914 1 82.27 110 GLN B CA 1
ATOM 3361 C C . GLN B 1 110 ? -22.886 14.878 -2.556 1 82.27 110 GLN B C 1
ATOM 3363 O O . GLN B 1 110 ? -23.92 15.526 -2.385 1 82.27 110 GLN B O 1
ATOM 3368 N N . LYS B 1 111 ? -22.151 14.498 -1.73 1 65.6 111 LYS B N 1
ATOM 3369 C CA . LYS B 1 111 ? -22.515 14.959 -0.394 1 65.6 111 LYS B CA 1
ATOM 3370 C C . LYS B 1 111 ? -21.954 16.352 -0.121 1 65.6 111 LYS B C 1
ATOM 3372 O O . LYS B 1 111 ? -20.827 16.661 -0.514 1 65.6 111 LYS B O 1
ATOM 3377 N N . GLU B 1 112 ? -22.928 17.224 -0.217 1 56.76 112 GLU B N 1
ATOM 3378 C CA . GLU B 1 112 ? -22.689 18.615 0.159 1 56.76 112 GLU B CA 1
ATOM 3379 C C . GLU B 1 112 ? -21.736 18.71 1.347 1 56.76 112 GLU B C 1
ATOM 3381 O O . GLU B 1 112 ? -21.583 19.779 1.942 1 56.76 112 GLU B O 1
ATOM 3386 N N . HIS B 1 113 ? -21.258 17.625 1.911 1 51.8 113 HIS B N 1
ATOM 3387 C CA . HIS B 1 113 ? -20.904 17.749 3.321 1 51.8 113 HIS B CA 1
ATOM 3388 C C . HIS B 1 113 ? -19.446 18.165 3.488 1 51.8 113 HIS B C 1
ATOM 3390 O O . HIS B 1 113 ? -18.537 17.421 3.11 1 51.8 113 HIS B O 1
ATOM 3396 N N . ASP B 1 114 ? -19.255 19.436 3.411 1 59.39 114 ASP B N 1
ATOM 3397 C CA . ASP B 1 114 ? -18.092 20.153 3.924 1 59.39 114 ASP B CA 1
ATOM 3398 C C . ASP B 1 114 ? -17.489 19.433 5.127 1 59.39 114 ASP B C 1
ATOM 3400 O O . ASP B 1 114 ? -16.425 19.818 5.619 1 59.39 114 ASP B O 1
ATOM 3404 N N . LYS B 1 115 ? -18.247 18.19 5.402 1 72.75 115 LYS B N 1
ATOM 3405 C CA . LYS B 1 115 ? -17.696 17.695 6.66 1 72.75 115 LYS B CA 1
ATOM 3406 C C . LYS B 1 115 ? -17.416 16.197 6.586 1 72.75 115 LYS B C 1
ATOM 3408 O O . LYS B 1 115 ? -17.503 15.494 7.595 1 72.75 115 LYS B O 1
ATOM 3413 N N . LEU B 1 116 ? -17.236 15.686 5.27 1 83 116 LEU B N 1
ATOM 3414 C CA . LEU B 1 116 ? -16.94 14.26 5.194 1 83 116 LEU B CA 1
ATOM 3415 C C . LEU B 1 116 ? -15.434 14.019 5.148 1 83 116 LEU B C 1
ATOM 3417 O O . LEU B 1 116 ? -14.737 14.581 4.3 1 83 116 LEU B O 1
ATOM 3421 N N . HIS B 1 117 ? -15.042 13.278 6.088 1 87.41 117 HIS B N 1
ATOM 3422 C CA . HIS B 1 117 ? -13.668 12.789 6.103 1 87.41 117 HIS B CA 1
ATOM 3423 C C . HIS B 1 117 ? -13.602 11.32 5.701 1 87.41 117 HIS B C 1
ATOM 3425 O O . HIS B 1 117 ? -14.302 10.482 6.275 1 87.41 117 HIS B O 1
ATOM 3431 N N . ILE B 1 118 ? -12.811 11.083 4.675 1 92.36 118 ILE B N 1
ATOM 3432 C CA . ILE B 1 118 ? -12.727 9.716 4.173 1 92.36 118 ILE B CA 1
ATOM 3433 C C . ILE B 1 118 ? -11.348 9.137 4.48 1 92.36 118 ILE B C 1
ATOM 3435 O O . ILE B 1 118 ? -10.328 9.786 4.237 1 92.36 118 ILE B O 1
ATOM 3439 N N . GLU B 1 119 ? -11.333 8.026 5.071 1 92.98 119 GLU B N 1
ATOM 3440 C CA . GLU B 1 119 ? -10.147 7.18 5.17 1 92.98 119 GLU B CA 1
ATOM 3441 C C . GLU B 1 119 ? -10.302 5.913 4.334 1 92.98 119 GLU B C 1
ATOM 3443 O O . GLU B 1 119 ? -11.133 5.057 4.642 1 92.98 119 GLU B O 1
ATOM 3448 N N . PHE B 1 120 ? -9.495 5.845 3.284 1 95.93 120 PHE B N 1
ATOM 3449 C CA . PHE B 1 120 ? -9.585 4.739 2.338 1 95.93 120 PHE B CA 1
ATOM 3450 C C . PHE B 1 120 ? -8.255 4.001 2.239 1 95.93 120 PHE B C 1
ATOM 3452 O O . PHE B 1 120 ? -7.253 4.573 1.807 1 95.93 120 PHE B O 1
ATOM 3459 N N . GLN B 1 121 ? -8.249 2.698 2.564 1 93.08 121 GLN B N 1
ATOM 3460 C CA . GLN B 1 121 ? -7.029 1.897 2.544 1 93.08 121 GLN B CA 1
ATOM 3461 C C . GLN B 1 121 ? -7.187 0.676 1.643 1 93.08 121 GLN B C 1
ATOM 3463 O O . GLN B 1 121 ? -8.213 -0.006 1.687 1 93.08 121 GLN B O 1
ATOM 3468 N N . GLU B 1 122 ? -6.143 0.468 0.88 1 91.28 122 GLU B N 1
ATOM 3469 C CA . GLU B 1 122 ? -6.111 -0.742 0.065 1 91.28 122 GLU B CA 1
ATOM 3470 C C . GLU B 1 122 ? -5.152 -1.776 0.649 1 91.28 122 GLU B C 1
ATOM 3472 O O . GLU B 1 122 ? -4.144 -1.418 1.262 1 91.28 122 GLU B O 1
ATOM 3477 N N . GLY B 1 123 ? -5.507 -3.036 0.453 1 87.35 123 GLY B N 1
ATOM 3478 C CA . GLY B 1 123 ? -4.683 -4.149 0.897 1 87.35 123 GLY B CA 1
ATOM 3479 C C . GLY B 1 123 ? -5.192 -5.496 0.42 1 87.35 123 GLY B C 1
ATOM 3480 O O . GLY B 1 123 ? -6.128 -5.564 -0.38 1 87.35 123 GLY B O 1
ATOM 3481 N N . THR B 1 124 ? -4.525 -6.529 0.832 1 85.47 124 THR B N 1
ATOM 3482 C CA . THR B 1 124 ? -4.983 -7.886 0.552 1 85.47 124 THR B CA 1
ATOM 3483 C C . THR B 1 124 ? -6.293 -8.175 1.278 1 85.47 124 THR B C 1
ATOM 3485 O O . THR B 1 124 ? -6.728 -7.388 2.122 1 85.47 124 THR B O 1
ATOM 3488 N N . ALA B 1 125 ? -6.881 -9.25 0.953 1 88.28 125 ALA B N 1
ATOM 3489 C CA . ALA B 1 125 ? -8.12 -9.632 1.626 1 88.28 125 ALA B CA 1
ATOM 3490 C C . ALA B 1 125 ? -7.9 -9.8 3.126 1 88.28 125 ALA B C 1
ATOM 3492 O O . ALA B 1 125 ? -8.715 -9.347 3.934 1 88.28 125 ALA B O 1
ATOM 3493 N N . GLU B 1 126 ? -6.801 -10.379 3.489 1 83.63 126 GLU B N 1
ATOM 3494 C CA . GLU B 1 126 ? -6.487 -10.587 4.899 1 83.63 126 GLU B CA 1
ATOM 3495 C C . GLU B 1 126 ? -6.296 -9.257 5.624 1 83.63 126 GLU B C 1
ATOM 3497 O O . GLU B 1 126 ? -6.761 -9.087 6.753 1 83.63 126 GLU B O 1
ATOM 3502 N N . GLU B 1 127 ? -5.654 -8.382 4.984 1 86.13 127 GLU B N 1
ATOM 3503 C CA . GLU B 1 127 ? -5.441 -7.062 5.569 1 86.13 127 GLU B CA 1
ATOM 3504 C C . GLU B 1 127 ? -6.76 -6.315 5.74 1 86.13 127 GLU B C 1
ATOM 3506 O O . GLU B 1 127 ? -6.978 -5.654 6.758 1 86.13 127 GLU B O 1
ATOM 3511 N N . VAL B 1 128 ? -7.574 -6.434 4.765 1 94.21 128 VAL B N 1
ATOM 3512 C CA . VAL B 1 128 ? -8.875 -5.774 4.817 1 94.21 128 VAL B CA 1
ATOM 3513 C C . VAL B 1 128 ? -9.699 -6.346 5.968 1 94.21 128 VAL B C 1
ATOM 3515 O O . VAL B 1 128 ? -10.309 -5.597 6.735 1 94.21 128 VAL B O 1
ATOM 3518 N N . ILE B 1 129 ? -9.685 -7.602 6.096 1 91.44 129 ILE B N 1
ATOM 3519 C CA . ILE B 1 129 ? -10.412 -8.26 7.177 1 91.44 129 ILE B CA 1
ATOM 3520 C C . ILE B 1 129 ? -9.889 -7.769 8.525 1 91.44 129 ILE B C 1
ATOM 3522 O O . ILE B 1 129 ? -10.671 -7.462 9.427 1 91.44 129 ILE B O 1
ATOM 3526 N N . GLN B 1 130 ? -8.623 -7.701 8.614 1 87.86 130 GLN B N 1
ATOM 3527 C CA . GLN B 1 130 ? -8.003 -7.236 9.85 1 87.86 130 GLN B CA 1
ATOM 3528 C C . GLN B 1 130 ? -8.397 -5.794 10.155 1 87.86 130 GLN B C 1
ATOM 3530 O O . GLN B 1 130 ? -8.729 -5.463 11.295 1 87.86 130 GLN B O 1
ATOM 3535 N N . LEU B 1 131 ? -8.374 -4.949 9.181 1 90.1 131 LEU B N 1
ATOM 3536 C CA . LEU B 1 131 ? -8.719 -3.543 9.363 1 90.1 131 LEU B CA 1
ATOM 3537 C C . LEU B 1 131 ? -10.154 -3.396 9.858 1 90.1 131 LEU B C 1
ATOM 3539 O O . LEU B 1 131 ? -10.429 -2.584 10.744 1 90.1 131 LEU B O 1
ATOM 3543 N N . VAL B 1 132 ? -11.02 -4.207 9.366 1 93.72 132 VAL B N 1
ATOM 3544 C CA . VAL B 1 132 ? -12.422 -4.123 9.761 1 93.72 132 VAL B CA 1
ATOM 3545 C C . VAL B 1 132 ? -12.604 -4.724 11.153 1 93.72 132 VAL B C 1
ATOM 3547 O O . VAL B 1 132 ? -13.32 -4.166 11.988 1 93.72 132 VAL B O 1
ATOM 3550 N N . SER B 1 133 ? -11.931 -5.799 11.362 1 89.74 133 SER B N 1
ATOM 3551 C CA . SER B 1 133 ? -12.059 -6.46 12.657 1 89.74 133 SER B CA 1
ATOM 3552 C C . SER B 1 133 ? -11.521 -5.583 13.782 1 89.74 133 SER B C 1
ATOM 3554 O O . SER B 1 133 ? -12.025 -5.627 14.906 1 89.74 133 SER B O 1
ATOM 3556 N N . GLU B 1 134 ? -10.552 -4.789 13.475 1 84.05 134 GLU B N 1
ATOM 3557 C CA . GLU B 1 134 ? -9.938 -3.911 14.466 1 84.05 134 GLU B CA 1
ATOM 3558 C C . GLU B 1 134 ? -10.606 -2.539 14.477 1 84.05 134 GLU B C 1
ATOM 3560 O O . GLU B 1 134 ? -10.122 -1.612 15.13 1 84.05 134 GLU B O 1
ATOM 3565 N N . ARG B 1 135 ? -11.629 -2.326 13.668 1 86.24 135 ARG B N 1
ATOM 3566 C CA . ARG B 1 135 ? -12.453 -1.123 13.618 1 86.24 135 ARG B CA 1
ATOM 3567 C C . ARG B 1 135 ? -11.66 0.062 13.077 1 86.24 135 ARG B C 1
ATOM 3569 O O . ARG B 1 135 ? -11.925 1.21 13.439 1 86.24 135 ARG B O 1
ATOM 3576 N N . GLN B 1 136 ? -10.678 -0.301 12.353 1 89.6 136 GLN B N 1
ATOM 3577 C CA . GLN B 1 136 ? -9.95 0.73 11.62 1 89.6 136 GLN B CA 1
ATOM 3578 C C . GLN B 1 136 ? -10.661 1.084 10.317 1 89.6 136 GLN B C 1
ATOM 3580 O O . GLN B 1 136 ? -10.39 2.128 9.721 1 89.6 136 GLN B O 1
ATOM 3585 N N . ALA B 1 137 ? -11.504 0.202 9.912 1 94.55 137 ALA B N 1
ATOM 3586 C CA . ALA B 1 137 ? -12.478 0.422 8.846 1 94.55 137 ALA B CA 1
ATOM 3587 C C . ALA B 1 137 ? -13.849 -0.125 9.234 1 94.55 137 ALA B C 1
ATOM 3589 O O . ALA B 1 137 ? -13.95 -1.027 10.07 1 94.55 137 ALA B O 1
ATOM 3590 N N . ARG B 1 138 ? -14.85 0.471 8.678 1 94.76 138 ARG B N 1
ATOM 3591 C CA . ARG B 1 138 ? -16.209 0.041 8.991 1 94.76 138 ARG B CA 1
ATOM 3592 C C . ARG B 1 138 ? -16.752 -0.888 7.911 1 94.76 138 ARG B C 1
ATOM 3594 O O . ARG B 1 138 ? -17.617 -1.725 8.182 1 94.76 138 ARG B O 1
ATOM 3601 N N . ILE B 1 139 ? -16.237 -0.693 6.718 1 97.12 139 ILE B N 1
ATOM 3602 C CA . ILE B 1 139 ? -16.63 -1.486 5.558 1 97.12 139 ILE B CA 1
ATOM 3603 C C . ILE B 1 139 ? -15.385 -1.979 4.824 1 97.12 139 ILE B C 1
ATOM 3605 O O . ILE B 1 139 ? -14.453 -1.209 4.582 1 97.12 139 ILE B O 1
ATOM 3609 N N . GLY B 1 140 ? -15.326 -3.302 4.57 1 97.72 140 GLY B N 1
ATOM 3610 C CA . GLY B 1 140 ? -14.272 -3.897 3.765 1 97.72 140 GLY B CA 1
ATOM 3611 C C . GLY B 1 140 ? -14.779 -4.499 2.468 1 97.72 140 GLY B C 1
ATOM 3612 O O . GLY B 1 140 ? -15.781 -5.217 2.461 1 97.72 140 GLY B O 1
ATOM 3613 N N . ILE B 1 141 ? -14.147 -4.147 1.359 1 95.87 141 ILE B N 1
ATOM 3614 C CA . ILE B 1 141 ? -14.525 -4.706 0.065 1 95.87 141 ILE B CA 1
ATOM 3615 C C . ILE B 1 141 ? -13.469 -5.71 -0.391 1 95.87 141 ILE B C 1
ATOM 3617 O O . ILE B 1 141 ? -12.299 -5.357 -0.559 1 95.87 141 ILE B O 1
ATOM 3621 N N . ILE B 1 142 ? -13.908 -6.974 -0.605 1 92.91 142 ILE B N 1
ATOM 3622 C CA . ILE B 1 142 ? -12.924 -7.993 -0.955 1 92.91 142 ILE B CA 1
ATOM 3623 C C . ILE B 1 142 ? -13.47 -8.874 -2.076 1 92.91 142 ILE B C 1
ATOM 3625 O O . ILE B 1 142 ? -14.666 -8.837 -2.376 1 92.91 142 ILE B O 1
ATOM 3629 N N . TYR B 1 143 ? -12.529 -9.56 -2.625 1 89.25 143 TYR B N 1
ATOM 3630 C CA . TYR B 1 143 ? -12.798 -10.6 -3.612 1 89.25 143 TYR B CA 1
ATOM 3631 C C . TYR B 1 143 ? -12.316 -11.959 -3.118 1 89.25 143 TYR B C 1
ATOM 3633 O O . TYR B 1 143 ? -11.243 -12.063 -2.519 1 89.25 143 TYR B O 1
ATOM 3641 N N . ILE B 1 144 ? -13.206 -12.944 -3.38 1 84.85 144 ILE B N 1
ATOM 3642 C CA . ILE B 1 144 ? -12.798 -14.28 -2.96 1 84.85 144 ILE B CA 1
ATOM 3643 C C . ILE B 1 144 ? -13.236 -15.306 -4.002 1 84.85 144 ILE B C 1
ATOM 3645 O O . ILE B 1 144 ? -14.212 -15.088 -4.725 1 84.85 144 ILE B O 1
ATOM 3649 N N . ALA B 1 145 ? -12.43 -16.382 -4.047 1 83.08 145 ALA B N 1
ATOM 3650 C CA . ALA B 1 145 ? -12.898 -17.514 -4.843 1 83.08 145 ALA B CA 1
ATOM 3651 C C . ALA B 1 145 ? -14.165 -18.118 -4.244 1 83.08 145 ALA B C 1
ATOM 3653 O O . ALA B 1 145 ? -14.283 -18.244 -3.023 1 83.08 145 ALA B O 1
ATOM 3654 N N . LYS B 1 146 ? -15.118 -18.48 -5.123 1 84.83 146 LYS B N 1
ATOM 3655 C CA . LYS B 1 146 ? -16.376 -19.056 -4.657 1 84.83 146 LYS B CA 1
ATOM 3656 C C . LYS B 1 146 ? -16.127 -20.256 -3.747 1 84.83 146 LYS B C 1
ATOM 3658 O O . LYS B 1 146 ? -16.831 -20.445 -2.753 1 84.83 146 LYS B O 1
ATOM 3663 N N . LYS B 1 147 ? -15.118 -20.92 -4.04 1 76.72 147 LYS B N 1
ATOM 3664 C CA . LYS B 1 147 ? -14.799 -22.132 -3.291 1 76.72 147 LYS B CA 1
ATOM 3665 C C . LYS B 1 147 ? -14.298 -21.796 -1.889 1 76.72 147 LYS B C 1
ATOM 3667 O O . LYS B 1 147 ? -14.263 -22.662 -1.013 1 76.72 147 LYS B O 1
ATOM 3672 N N . GLN B 1 148 ? -13.89 -20.553 -1.679 1 77.62 148 GLN B N 1
ATOM 3673 C CA . GLN B 1 148 ? -13.339 -20.14 -0.393 1 77.62 148 GLN B CA 1
ATOM 3674 C C . GLN B 1 148 ? -14.409 -19.495 0.483 1 77.62 148 GLN B C 1
ATOM 3676 O O . GLN B 1 148 ? -14.123 -19.05 1.597 1 77.62 148 GLN B O 1
ATOM 3681 N N . GLU B 1 149 ? -15.585 -19.446 0.004 1 82.87 149 GLU B N 1
ATOM 3682 C CA . GLU B 1 149 ? -16.641 -18.715 0.698 1 82.87 149 GLU B CA 1
ATOM 3683 C C . GLU B 1 149 ? -16.889 -19.29 2.089 1 82.87 149 GLU B C 1
ATOM 3685 O O . GLU B 1 149 ? -17.043 -18.543 3.058 1 82.87 149 GLU B O 1
ATOM 3690 N N . ALA B 1 150 ? -16.928 -20.554 2.109 1 78.8 150 ALA B N 1
ATOM 3691 C CA . ALA B 1 150 ? -17.227 -21.208 3.38 1 78.8 150 ALA B CA 1
ATOM 3692 C C . ALA B 1 150 ? -16.154 -20.902 4.421 1 78.8 150 ALA B C 1
ATOM 3694 O O . ALA B 1 150 ? -16.468 -20.564 5.564 1 78.8 150 ALA B O 1
ATOM 3695 N N . ILE B 1 151 ? -14.97 -20.939 4 1 72.79 151 ILE B N 1
ATOM 3696 C CA . ILE B 1 151 ? -13.856 -20.693 4.91 1 72.79 151 ILE B CA 1
ATOM 3697 C C . ILE B 1 151 ? -13.836 -19.221 5.314 1 72.79 151 ILE B C 1
ATOM 3699 O O . ILE B 1 151 ? -13.59 -18.893 6.478 1 72.79 151 ILE B O 1
ATOM 3703 N N . LEU B 1 152 ? -14.016 -18.41 4.422 1 81.74 152 LEU B N 1
ATOM 3704 C CA . LEU B 1 152 ? -14.084 -16.983 4.716 1 81.74 152 LEU B CA 1
ATOM 3705 C C . LEU B 1 152 ? -15.154 -16.694 5.765 1 81.74 152 LEU B C 1
ATOM 3707 O O . LEU B 1 152 ? -14.899 -15.979 6.736 1 81.74 152 LEU B O 1
ATOM 3711 N N . ASN B 1 153 ? -16.333 -17.294 5.593 1 84.84 153 ASN B N 1
ATOM 3712 C CA . ASN B 1 153 ? -17.444 -17.045 6.504 1 84.84 153 ASN B CA 1
ATOM 3713 C C . ASN B 1 153 ? -17.117 -17.498 7.924 1 84.84 153 ASN B C 1
ATOM 3715 O O . ASN B 1 153 ? -17.482 -16.829 8.893 1 84.84 153 ASN B O 1
ATOM 3719 N N . ARG B 1 154 ? -16.466 -18.52 8.015 1 76.33 154 ARG B N 1
ATOM 3720 C CA . ARG B 1 154 ? -16.067 -19.007 9.332 1 76.33 154 ARG B CA 1
ATOM 3721 C C . ARG B 1 154 ? -15.105 -18.035 10.007 1 76.33 154 ARG B C 1
ATOM 3723 O O . ARG B 1 154 ? -15.255 -17.726 11.191 1 76.33 154 ARG B O 1
ATOM 3730 N N . ILE B 1 155 ? -14.133 -17.574 9.247 1 76.96 155 ILE B N 1
ATOM 3731 C CA . ILE B 1 155 ? -13.154 -16.619 9.756 1 76.96 155 ILE B CA 1
ATOM 3732 C C . ILE B 1 155 ? -13.861 -15.336 10.188 1 76.96 155 ILE B C 1
ATOM 3734 O O . ILE B 1 155 ? -13.578 -14.796 11.261 1 76.96 155 ILE B O 1
ATOM 3738 N N . LEU B 1 156 ? -14.752 -14.957 9.431 1 87.26 156 LEU B N 1
ATOM 3739 C CA . LEU B 1 156 ? -15.465 -13.711 9.696 1 87.26 156 LEU B CA 1
ATOM 3740 C C . LEU B 1 156 ? -16.374 -13.854 10.912 1 87.26 156 LEU B C 1
ATOM 3742 O O . LEU B 1 156 ? -16.505 -12.921 11.707 1 87.26 156 LEU B O 1
ATOM 3746 N N . GLU B 1 157 ? -16.989 -14.956 11.023 1 83.11 157 GLU B N 1
ATOM 3747 C CA . GLU B 1 157 ? -17.861 -15.211 12.166 1 83.11 157 GLU B CA 1
ATOM 3748 C C . GLU B 1 157 ? -17.099 -15.075 13.481 1 83.11 157 GLU B C 1
ATOM 3750 O O . GLU B 1 157 ? -17.609 -14.496 14.443 1 83.11 157 GLU B O 1
ATOM 3755 N N . MET B 1 158 ? -15.928 -15.538 13.474 1 79.53 158 MET B N 1
ATOM 3756 C CA . MET B 1 158 ? -15.09 -15.464 14.668 1 79.53 158 MET B CA 1
ATOM 3757 C C . MET B 1 158 ? -14.764 -14.015 15.014 1 79.53 158 MET B C 1
ATOM 3759 O O . MET B 1 158 ? -14.52 -13.69 16.177 1 79.53 158 MET B O 1
ATOM 3763 N N . LYS B 1 159 ? -14.786 -13.241 14.063 1 82.74 159 LYS B N 1
ATOM 3764 C CA . LYS B 1 159 ? -14.449 -11.833 14.249 1 82.74 159 LYS B CA 1
ATOM 3765 C C . LYS B 1 159 ? -15.706 -10.971 14.32 1 82.74 159 LYS B C 1
ATOM 3767 O O . LYS B 1 159 ? -15.624 -9.741 14.311 1 82.74 159 LYS B O 1
ATOM 3772 N N . LYS B 1 160 ? -16.931 -11.673 14.304 1 88.81 160 LYS B N 1
ATOM 3773 C CA . LYS B 1 160 ? -18.234 -11.017 14.362 1 88.81 160 LYS B CA 1
ATOM 3774 C C . LYS B 1 160 ? -18.455 -10.123 13.146 1 88.81 160 LYS B C 1
ATOM 3776 O O . LYS B 1 160 ? -18.938 -8.996 13.277 1 88.81 160 LYS B O 1
ATOM 3781 N N . LEU B 1 161 ? -17.939 -10.594 12.093 1 94.17 161 LEU B N 1
ATOM 3782 C CA . LEU B 1 161 ? -18.124 -9.924 10.81 1 94.17 161 LEU B CA 1
ATOM 3783 C C . LEU B 1 161 ? -18.993 -10.763 9.879 1 94.17 161 LEU B C 1
ATOM 3785 O O . LEU B 1 161 ? -19.183 -11.959 10.111 1 94.17 161 LEU B O 1
ATOM 3789 N N . GLN B 1 162 ? -19.545 -10.123 8.819 1 95.99 162 GLN B N 1
ATOM 3790 C CA . GLN B 1 162 ? -20.335 -10.778 7.782 1 95.99 162 GLN B CA 1
ATOM 3791 C C . GLN B 1 162 ? -19.867 -10.365 6.39 1 95.99 162 GLN B C 1
ATOM 3793 O O . GLN B 1 162 ? -19.411 -9.237 6.192 1 95.99 162 GLN B O 1
ATOM 3798 N N . PHE B 1 163 ? -19.963 -11.321 5.568 1 95.76 163 PHE B N 1
ATOM 3799 C CA . PHE B 1 163 ? -19.659 -11.079 4.163 1 95.76 163 PHE B CA 1
ATOM 3800 C C . PHE B 1 163 ? -20.934 -11.061 3.328 1 95.76 163 PHE B C 1
ATOM 3802 O O . PHE B 1 163 ? -21.725 -12.006 3.373 1 95.76 163 PHE B O 1
ATOM 3809 N N . LYS B 1 164 ? -21.207 -10.022 2.602 1 95.88 164 LYS B N 1
ATOM 3810 C CA . LYS B 1 164 ? -22.322 -9.923 1.664 1 95.88 164 LYS B CA 1
ATOM 3811 C C . LYS B 1 164 ? -21.825 -9.899 0.221 1 95.88 164 LYS B C 1
ATOM 3813 O O . LYS B 1 164 ? -21.063 -9.01 -0.164 1 95.88 164 LYS B O 1
ATOM 3818 N N . VAL B 1 165 ? -22.312 -10.79 -0.538 1 94.84 165 VAL B N 1
ATOM 3819 C CA . VAL B 1 165 ? -21.937 -10.862 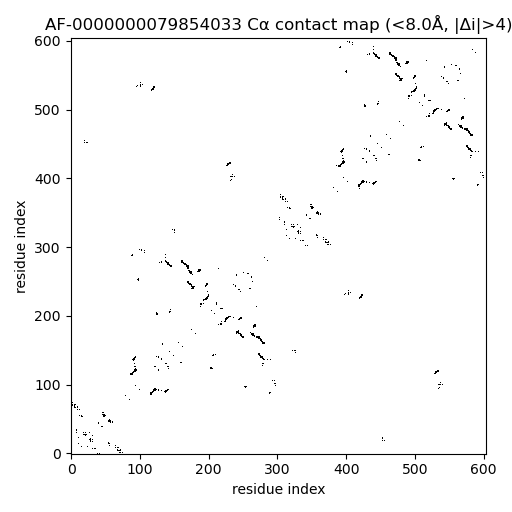-1.947 1 94.84 165 VAL B CA 1
ATOM 3820 C C . VAL B 1 165 ? -22.655 -9.765 -2.729 1 94.84 165 VAL B C 1
ATOM 3822 O O . VAL B 1 165 ? -23.87 -9.595 -2.601 1 94.84 165 VAL B O 1
ATOM 3825 N N . LEU B 1 166 ? -21.894 -9.06 -3.496 1 93.45 166 LEU B N 1
ATOM 3826 C CA . LEU B 1 166 ? -22.463 -8.018 -4.343 1 93.45 166 LEU B CA 1
ATOM 3827 C C . LEU B 1 166 ? -22.645 -8.517 -5.772 1 93.45 166 LEU B C 1
ATOM 3829 O O . LEU B 1 166 ? -23.601 -8.135 -6.451 1 93.45 166 LEU B O 1
ATOM 3833 N N . ASN B 1 167 ? -21.663 -9.29 -6.186 1 91.75 167 ASN B N 1
ATOM 3834 C CA . ASN B 1 167 ? -21.688 -9.784 -7.558 1 91.75 167 ASN B CA 1
ATOM 3835 C C . ASN B 1 167 ? -20.712 -10.941 -7.755 1 91.75 167 ASN B C 1
ATOM 3837 O O . ASN B 1 167 ? -19.912 -11.241 -6.867 1 91.75 167 ASN B O 1
ATOM 3841 N N . GLU B 1 168 ? -20.86 -11.586 -8.905 1 90.12 168 GLU B N 1
ATOM 3842 C CA . GLU B 1 168 ? -19.898 -12.583 -9.366 1 90.12 168 GLU B CA 1
ATOM 3843 C C . GLU B 1 168 ? -19.005 -12.02 -10.468 1 90.12 168 GLU B C 1
ATOM 3845 O O . GLU B 1 168 ? -19.458 -11.23 -11.298 1 90.12 168 GLU B O 1
ATOM 3850 N N . CYS B 1 169 ? -17.798 -12.327 -10.307 1 86.57 169 CYS B N 1
ATOM 3851 C CA . CYS B 1 169 ? -16.861 -11.84 -11.314 1 86.57 169 CYS B CA 1
ATOM 3852 C C . CYS B 1 169 ? -15.942 -12.959 -11.789 1 86.57 169 CYS B C 1
ATOM 3854 O O . CYS B 1 169 ? -16.058 -14.099 -11.335 1 86.57 169 CYS B O 1
ATOM 3856 N N . GLU B 1 170 ? -15.185 -12.616 -12.808 1 86.18 170 GLU B N 1
ATOM 3857 C CA . GLU B 1 170 ? -14.294 -13.616 -13.389 1 86.18 170 GLU B CA 1
ATOM 3858 C C . GLU B 1 170 ? -12.843 -13.144 -13.363 1 86.18 170 GLU B C 1
ATOM 3860 O O . GLU B 1 170 ? -12.576 -11.949 -13.22 1 86.18 170 GLU B O 1
ATOM 3865 N N . LEU B 1 171 ? -11.969 -14.163 -13.383 1 85.85 171 LEU B N 1
ATOM 3866 C CA . LEU B 1 171 ? -10.545 -13.895 -13.553 1 85.85 171 LEU B CA 1
ATOM 3867 C C . LEU B 1 171 ? -10.211 -13.635 -15.018 1 85.85 171 LEU B C 1
ATOM 3869 O O . LEU B 1 171 ? -10.709 -14.331 -15.905 1 85.85 171 LEU B O 1
ATOM 3873 N N . CYS B 1 172 ? -9.437 -12.607 -15.225 1 88.94 172 CYS B N 1
ATOM 3874 C CA . CYS B 1 172 ? -9.052 -12.269 -16.591 1 88.94 172 CYS B CA 1
ATOM 3875 C C . CYS B 1 172 ? -7.564 -11.954 -16.676 1 88.94 172 CYS B C 1
ATOM 3877 O O . CYS B 1 172 ? -6.899 -11.793 -15.651 1 88.94 172 CYS B O 1
ATOM 3879 N N . LEU B 1 173 ? -7.153 -11.946 -17.888 1 90.48 173 LEU B N 1
ATOM 3880 C CA . LEU B 1 173 ? -5.772 -11.593 -18.196 1 90.48 173 LEU B CA 1
ATOM 3881 C C . LEU B 1 173 ? -5.69 -10.196 -18.803 1 90.48 173 LEU B C 1
ATOM 3883 O O . LEU B 1 173 ? -6.412 -9.884 -19.752 1 90.48 173 LEU B O 1
ATOM 3887 N N . ASN B 1 174 ? -4.819 -9.363 -18.233 1 91.09 174 ASN B N 1
ATOM 3888 C CA . ASN B 1 174 ? -4.555 -8.057 -18.826 1 91.09 174 ASN B CA 1
ATOM 3889 C C . ASN B 1 174 ? -3.201 -8.023 -19.528 1 91.09 174 ASN B C 1
ATOM 3891 O O . ASN B 1 174 ? -2.188 -8.423 -18.952 1 91.09 174 ASN B O 1
ATOM 3895 N N . VAL B 1 175 ? -3.279 -7.553 -20.774 1 93.38 175 VAL B N 1
ATOM 3896 C CA . VAL B 1 175 ? -2.059 -7.541 -21.575 1 93.38 175 VAL B CA 1
ATOM 3897 C C . VAL B 1 175 ? -1.914 -6.192 -22.275 1 93.38 175 VAL B C 1
ATOM 3899 O O . VAL B 1 175 ? -2.912 -5.55 -22.613 1 93.38 175 VAL B O 1
ATOM 3902 N N . GLY B 1 176 ? -0.642 -5.766 -22.421 1 93.52 176 GLY B N 1
ATOM 3903 C CA . GLY B 1 176 ? -0.342 -4.584 -23.213 1 93.52 176 GLY B CA 1
ATOM 3904 C C . GLY B 1 176 ? 0.059 -4.907 -24.639 1 93.52 176 GLY B C 1
ATOM 3905 O O . GLY B 1 176 ? 0.05 -6.072 -25.044 1 93.52 176 GLY B O 1
ATOM 3906 N N . PRO B 1 177 ? 0.391 -3.873 -25.377 1 94.11 177 PRO B N 1
ATOM 3907 C CA . PRO B 1 177 ? 0.628 -4.032 -26.814 1 94.11 177 PRO B CA 1
ATOM 3908 C C . PRO B 1 177 ? 1.849 -4.897 -27.119 1 94.11 177 PRO B C 1
ATOM 3910 O O . PRO B 1 177 ? 1.938 -5.485 -28.199 1 94.11 177 PRO B O 1
ATOM 3913 N N . LYS B 1 178 ? 2.764 -5.061 -26.213 1 94.27 178 LYS B N 1
ATOM 3914 C CA . LYS B 1 178 ? 3.997 -5.803 -26.461 1 94.27 178 LYS B CA 1
ATOM 3915 C C . LYS B 1 178 ? 3.82 -7.285 -26.144 1 94.27 178 LYS B C 1
ATOM 3917 O O . LYS B 1 178 ? 4.695 -8.099 -26.446 1 94.27 178 LYS B O 1
ATOM 3922 N N . ASN B 1 179 ? 2.722 -7.649 -25.528 1 94.74 179 ASN B N 1
ATOM 3923 C CA . ASN B 1 179 ? 2.456 -9.049 -25.214 1 94.74 179 ASN B CA 1
ATOM 3924 C C . ASN B 1 179 ? 2.017 -9.827 -26.451 1 94.74 179 ASN B C 1
ATOM 3926 O O . ASN B 1 179 ? 1.23 -9.327 -27.257 1 94.74 179 ASN B O 1
ATOM 3930 N N . PRO B 1 180 ? 2.451 -11.045 -26.6 1 94.25 180 PRO B N 1
ATOM 3931 C CA . PRO B 1 180 ? 2.11 -11.847 -27.778 1 94.25 180 PRO B CA 1
ATOM 3932 C C . PRO B 1 180 ? 0.617 -12.152 -27.872 1 94.25 180 PRO B C 1
ATOM 3934 O O . PRO B 1 180 ? 0.112 -12.449 -28.958 1 94.25 180 PRO B O 1
ATOM 3937 N N . TYR B 1 181 ? -0.088 -12.012 -26.805 1 94.94 181 TYR B N 1
ATOM 3938 C CA . TYR B 1 181 ? -1.498 -12.387 -26.796 1 94.94 181 TYR B CA 1
ATOM 3939 C C . TYR B 1 181 ? -2.39 -11.157 -26.905 1 94.94 181 TYR B C 1
ATOM 3941 O O . TYR B 1 181 ? -3.601 -11.239 -26.684 1 94.94 181 TYR B O 1
ATOM 3949 N N . TYR B 1 182 ? -1.852 -10.057 -27.254 1 94.15 182 TYR B N 1
ATOM 3950 C CA . TYR B 1 182 ? -2.538 -8.769 -27.247 1 94.15 182 TYR B CA 1
ATOM 3951 C C . TYR B 1 182 ? -3.788 -8.812 -28.118 1 94.15 182 TYR B C 1
ATOM 3953 O O . TYR B 1 182 ? -4.789 -8.161 -27.811 1 94.15 182 TYR B O 1
ATOM 3961 N N . HIS B 1 183 ? -3.873 -9.669 -29.098 1 93.81 183 HIS B N 1
ATOM 3962 C CA . HIS B 1 183 ? -4.979 -9.638 -30.048 1 93.81 183 HIS B CA 1
ATOM 3963 C C . HIS B 1 183 ? -5.939 -10.8 -29.814 1 93.81 183 HIS B C 1
ATOM 3965 O O . HIS B 1 183 ? -6.934 -10.942 -30.527 1 93.81 183 HIS B O 1
ATOM 3971 N N . LEU B 1 184 ? -5.7 -11.54 -28.806 1 94.06 184 LEU B N 1
ATOM 3972 C CA . LEU B 1 184 ? -6.591 -12.655 -28.503 1 94.06 184 LEU B CA 1
ATOM 3973 C C . LEU B 1 184 ? -7.769 -12.193 -27.652 1 94.06 184 LEU B C 1
ATOM 3975 O O . LEU B 1 184 ? -7.647 -11.239 -26.88 1 94.06 184 LEU B O 1
ATOM 3979 N N . GLU B 1 185 ? -8.842 -12.891 -27.791 1 91.68 185 GLU B N 1
ATOM 3980 C CA . GLU B 1 185 ? -10.025 -12.582 -26.994 1 91.68 185 GLU B CA 1
ATOM 3981 C C . GLU B 1 185 ? -10.134 -13.508 -25.786 1 91.68 185 GLU B C 1
ATOM 3983 O O . GLU B 1 185 ? -10.672 -13.12 -24.746 1 91.68 185 GLU B O 1
ATOM 3988 N N . ASN B 1 186 ? -9.696 -14.669 -26.018 1 93.31 186 ASN B N 1
ATOM 3989 C CA . ASN B 1 186 ? -9.75 -15.667 -24.955 1 93.31 186 ASN B CA 1
ATOM 3990 C C . ASN B 1 186 ? -8.514 -16.562 -24.964 1 93.31 186 ASN B C 1
ATOM 3992 O O . ASN B 1 186 ? -7.814 -16.652 -25.974 1 93.31 186 ASN B O 1
ATOM 3996 N N . ILE B 1 187 ? -8.248 -17.128 -23.793 1 92.77 187 ILE B N 1
ATOM 3997 C CA . ILE B 1 187 ? -7.144 -18.072 -23.663 1 92.77 187 ILE B CA 1
ATOM 3998 C C . ILE B 1 187 ? -7.568 -19.243 -22.779 1 92.77 187 ILE B C 1
ATOM 4000 O O . ILE B 1 187 ? -8.515 -19.128 -21.998 1 92.77 187 ILE B O 1
ATOM 4004 N N . GLU B 1 188 ? -6.825 -20.374 -22.963 1 90.78 188 GLU B N 1
ATOM 4005 C CA . GLU B 1 188 ? -6.996 -21.527 -22.084 1 90.78 188 GLU B CA 1
ATOM 4006 C C . GLU B 1 188 ? -6.048 -21.455 -20.89 1 90.78 188 GLU B C 1
ATOM 4008 O O . GLU B 1 188 ? -4.981 -20.843 -20.973 1 90.78 188 GLU B O 1
ATOM 4013 N N . PHE B 1 189 ? -6.393 -22.146 -19.832 1 87.26 189 PHE B N 1
ATOM 4014 C CA . PHE B 1 189 ? -5.587 -22.134 -18.617 1 87.26 189 PHE B CA 1
ATOM 4015 C C . PHE B 1 189 ? -4.18 -22.646 -18.896 1 87.26 189 PHE B C 1
ATOM 4017 O O . PHE B 1 189 ? -3.203 -22.116 -18.363 1 87.26 189 PHE B O 1
ATOM 4024 N N . GLU B 1 190 ? -4.108 -23.612 -19.741 1 87.16 190 GLU B N 1
ATOM 4025 C CA . GLU B 1 190 ? -2.826 -24.25 -20.022 1 87.16 190 GLU B CA 1
ATOM 4026 C C . GLU B 1 190 ? -1.855 -23.273 -20.679 1 87.16 190 GLU B C 1
ATOM 4028 O O . GLU B 1 190 ? -0.639 -23.398 -20.523 1 87.16 190 GLU B O 1
ATOM 4033 N N . GLU B 1 191 ? -2.42 -22.298 -21.362 1 91.05 191 GLU B N 1
ATOM 4034 C CA . GLU B 1 191 ? -1.602 -21.332 -22.088 1 91.05 191 GLU B CA 1
ATOM 4035 C C . GLU B 1 191 ? -0.954 -20.331 -21.136 1 91.05 191 GLU B C 1
ATOM 4037 O O . GLU B 1 191 ? -0.005 -19.637 -21.507 1 91.05 191 GLU B O 1
ATOM 4042 N N . LEU B 1 192 ? -1.406 -20.271 -19.92 1 89.8 192 LEU B N 1
ATOM 4043 C CA . LEU B 1 192 ? -0.88 -19.343 -18.925 1 89.8 192 LEU B CA 1
ATOM 4044 C C . LEU B 1 192 ? 0.562 -19.686 -18.57 1 89.8 192 LEU B C 1
ATOM 4046 O O . LEU B 1 192 ? 1.343 -18.804 -18.206 1 89.8 192 LEU B O 1
ATOM 4050 N N . LYS B 1 193 ? 0.897 -20.924 -18.743 1 86.99 193 LYS B N 1
ATOM 4051 C CA . LYS B 1 193 ? 2.225 -21.395 -18.361 1 86.99 193 LYS B CA 1
ATOM 4052 C C . LYS B 1 193 ? 3.302 -20.789 -19.256 1 86.99 193 LYS B C 1
ATOM 4054 O O . LYS B 1 193 ? 4.475 -20.739 -18.878 1 86.99 193 LYS B O 1
ATOM 4059 N N . GLU B 1 194 ? 2.913 -20.34 -20.389 1 89.26 194 GLU B N 1
ATOM 4060 C CA . GLU B 1 194 ? 3.856 -19.806 -21.367 1 89.26 194 GLU B CA 1
ATOM 4061 C C . GLU B 1 194 ? 4.071 -18.309 -21.166 1 89.26 194 GLU B C 1
ATOM 4063 O O . GLU B 1 194 ? 4.985 -17.724 -21.75 1 89.26 194 GLU B O 1
ATOM 4068 N N . LEU B 1 195 ? 3.309 -17.76 -20.291 1 91.89 195 LEU B N 1
ATOM 4069 C CA . LEU B 1 195 ? 3.312 -16.311 -20.124 1 91.89 195 LEU B CA 1
ATOM 4070 C C . LEU B 1 195 ? 4.121 -15.906 -18.896 1 91.89 195 LEU B C 1
ATOM 4072 O O . LEU B 1 195 ? 4.388 -16.735 -18.023 1 91.89 195 LEU B O 1
ATOM 4076 N N . LYS B 1 196 ? 4.576 -14.667 -18.944 1 92.03 196 LYS B N 1
ATOM 4077 C CA . LYS B 1 196 ? 5.256 -14.052 -17.808 1 92.03 196 LYS B CA 1
ATOM 4078 C C . LYS B 1 196 ? 4.36 -13.025 -17.122 1 92.03 196 LYS B C 1
ATOM 4080 O O . LYS B 1 196 ? 3.615 -12.302 -17.786 1 92.03 196 LYS B O 1
ATOM 4085 N N . PHE B 1 197 ? 4.582 -12.928 -15.794 1 92.15 197 PHE B N 1
ATOM 4086 C CA . PHE B 1 197 ? 3.552 -12.186 -15.075 1 92.15 197 PHE B CA 1
ATOM 4087 C C . PHE B 1 197 ? 4.177 -11.119 -14.184 1 92.15 197 PHE B C 1
ATOM 4089 O O . PHE B 1 197 ? 5.26 -11.321 -13.631 1 92.15 197 PHE B O 1
ATOM 4096 N N . VAL B 1 198 ? 3.473 -10.009 -14.119 1 92.88 198 VAL B N 1
ATOM 4097 C CA . VAL B 1 198 ? 3.588 -9.095 -12.988 1 92.88 198 VAL B CA 1
ATOM 4098 C C . VAL B 1 198 ? 2.439 -9.334 -12.011 1 92.88 198 VAL B C 1
ATOM 4100 O O . VAL B 1 198 ? 1.274 -9.386 -12.414 1 92.88 198 VAL B O 1
ATOM 4103 N N . GLN B 1 199 ? 2.792 -9.525 -10.804 1 86.71 199 GLN B N 1
ATOM 4104 C CA . GLN B 1 199 ? 1.779 -9.885 -9.817 1 86.71 199 GLN B CA 1
ATOM 4105 C C . GLN B 1 199 ? 1.842 -8.964 -8.602 1 86.71 199 GLN B C 1
ATOM 4107 O O . GLN B 1 199 ? 2.923 -8.522 -8.207 1 86.71 199 GLN B O 1
ATOM 4112 N N . ARG B 1 200 ? 0.647 -8.789 -8.006 1 83.77 200 ARG B N 1
ATOM 4113 C CA . ARG B 1 200 ? 0.559 -8.054 -6.748 1 83.77 200 ARG B CA 1
ATOM 4114 C C . ARG B 1 200 ? 0.881 -8.957 -5.562 1 83.77 200 ARG B C 1
ATOM 4116 O O . ARG B 1 200 ? 0.929 -10.181 -5.702 1 83.77 200 ARG B O 1
ATOM 4123 N N . ASN B 1 201 ? 1.153 -8.219 -4.426 1 75.73 201 ASN B N 1
ATOM 4124 C CA . ASN B 1 201 ? 1.371 -9.006 -3.218 1 75.73 201 ASN B CA 1
ATOM 4125 C C . ASN B 1 201 ? 0.208 -9.957 -2.95 1 75.73 201 ASN B C 1
ATOM 4127 O O . ASN B 1 201 ? -0.951 -9.605 -3.175 1 75.73 201 ASN B O 1
ATOM 4131 N N . LYS B 1 202 ? 0.53 -11.141 -2.556 1 67.74 202 LYS B N 1
ATOM 4132 C CA . LYS B 1 202 ? -0.495 -12.163 -2.369 1 67.74 202 LYS B CA 1
ATOM 4133 C C . LYS B 1 202 ? -0.646 -12.528 -0.895 1 67.74 202 LYS B C 1
ATOM 4135 O O . LYS B 1 202 ? 0.238 -12.242 -0.085 1 67.74 202 LYS B O 1
ATOM 4140 N N . ASP B 1 203 ? -1.917 -12.839 -0.643 1 62.99 203 ASP B N 1
ATOM 4141 C CA . ASP B 1 203 ? -2.242 -13.425 0.654 1 62.99 203 ASP B CA 1
ATOM 4142 C C . ASP B 1 203 ? -3.015 -14.731 0.488 1 62.99 203 ASP B C 1
ATOM 4144 O O . ASP B 1 203 ? -3.068 -15.293 -0.608 1 62.99 203 ASP B O 1
ATOM 4148 N N . TYR B 1 204 ? -3.472 -15.244 1.545 1 57.14 204 TYR B N 1
ATOM 4149 C CA . TYR B 1 204 ? -4.149 -16.536 1.543 1 57.14 204 TYR B CA 1
ATOM 4150 C C . TYR B 1 204 ? -5.337 -16.528 0.589 1 57.14 204 TYR B C 1
ATOM 4152 O O . TYR B 1 204 ? -5.608 -17.526 -0.084 1 57.14 204 TYR B O 1
ATOM 4160 N N . PHE B 1 205 ? -5.943 -15.434 0.445 1 62.58 205 PHE B N 1
ATOM 4161 C CA . PHE B 1 205 ? -7.184 -15.364 -0.316 1 62.58 205 PHE B CA 1
ATOM 4162 C C . PHE B 1 205 ? -6.92 -14.896 -1.742 1 62.58 205 PHE B C 1
ATOM 4164 O O . PHE B 1 205 ? -7.848 -14.776 -2.544 1 62.58 205 PHE B O 1
ATOM 4171 N N . SER B 1 206 ? -5.626 -14.727 -1.983 1 72.66 206 SER B N 1
ATOM 4172 C CA . SER B 1 206 ? -5.291 -14.282 -3.331 1 72.66 206 SER B CA 1
ATOM 4173 C C . SER B 1 206 ? -5.798 -15.266 -4.381 1 72.66 206 SER B C 1
ATOM 4175 O O . SER B 1 206 ? -5.638 -16.479 -4.231 1 72.66 206 SER B O 1
ATOM 4177 N N . MET B 1 207 ? -6.406 -14.815 -5.402 1 68.27 207 MET B N 1
ATOM 4178 C CA . MET B 1 207 ? -7.012 -15.627 -6.453 1 68.27 207 MET B CA 1
ATOM 4179 C C . MET B 1 207 ? -5.966 -16.502 -7.136 1 68.27 207 MET B C 1
ATOM 4181 O O . MET B 1 207 ? -6.275 -17.604 -7.592 1 68.27 207 MET B O 1
ATOM 4185 N N . VAL B 1 208 ? -4.807 -15.984 -7.122 1 67.66 208 VAL B N 1
ATOM 4186 C CA . VAL B 1 208 ? -3.757 -16.707 -7.833 1 67.66 208 VAL B CA 1
ATOM 4187 C C . VAL B 1 208 ? -3.435 -18.006 -7.099 1 67.66 208 VAL B C 1
ATOM 4189 O O . VAL B 1 208 ? -3.04 -18.996 -7.72 1 67.66 208 VAL B O 1
ATOM 4192 N N . ASN B 1 209 ? -3.727 -17.98 -5.821 1 65.51 209 ASN B N 1
ATOM 4193 C CA . ASN B 1 209 ? -3.492 -19.185 -5.033 1 65.51 209 ASN B CA 1
ATOM 4194 C C . ASN B 1 209 ? -4.496 -20.283 -5.375 1 65.51 209 ASN B C 1
ATOM 4196 O O . ASN B 1 209 ? -4.283 -21.45 -5.041 1 65.51 209 ASN B O 1
ATOM 4200 N N . HIS B 1 210 ? -5.494 -19.94 -6.153 1 70.46 210 HIS B N 1
ATOM 4201 C CA . HIS B 1 210 ? -6.558 -20.902 -6.417 1 70.46 210 HIS B CA 1
ATOM 4202 C C . HIS B 1 210 ? -6.643 -21.236 -7.902 1 70.46 210 HIS B C 1
ATOM 4204 O O . HIS B 1 210 ? -7.63 -21.82 -8.356 1 70.46 210 HIS B O 1
ATOM 4210 N N . LEU B 1 211 ? -5.691 -20.843 -8.494 1 72.77 211 LEU B N 1
ATOM 4211 C CA . LEU B 1 211 ? -5.657 -21.097 -9.93 1 72.77 211 LEU B CA 1
ATOM 4212 C C . LEU B 1 211 ? -5.837 -22.583 -10.224 1 72.77 211 LEU B C 1
ATOM 4214 O O . LEU B 1 211 ? -6.486 -22.952 -11.205 1 72.77 211 LEU B O 1
ATOM 4218 N N . GLU B 1 212 ? -5.293 -23.39 -9.376 1 71.03 212 GLU B N 1
ATOM 4219 C CA . GLU B 1 212 ? -5.424 -24.832 -9.56 1 71.03 212 GLU B CA 1
ATOM 4220 C C . GLU B 1 212 ? -6.884 -25.268 -9.486 1 71.03 212 GLU B C 1
ATOM 4222 O O . GLU B 1 212 ? -7.318 -26.137 -10.246 1 71.03 212 GLU B O 1
ATOM 4227 N N . THR B 1 213 ? -7.495 -24.665 -8.596 1 67.94 213 THR B N 1
ATOM 4228 C CA . THR B 1 213 ? -8.908 -24.986 -8.423 1 67.94 213 THR B CA 1
ATOM 4229 C C . THR B 1 213 ? -9.724 -24.495 -9.615 1 67.94 213 THR B C 1
ATOM 4231 O O . THR B 1 213 ? -10.547 -25.235 -10.158 1 67.94 213 THR B O 1
ATOM 4234 N N . PHE B 1 214 ? -9.418 -23.317 -10.083 1 72.67 214 PHE B N 1
ATOM 4235 C CA . PHE B 1 214 ? -10.143 -22.714 -11.195 1 72.67 214 PHE B CA 1
ATOM 4236 C C . PHE B 1 214 ? -9.896 -23.487 -12.485 1 72.67 214 PHE B C 1
ATOM 4238 O O . PHE B 1 214 ? -10.789 -23.603 -13.327 1 72.67 214 PHE B O 1
ATOM 4245 N N . SER B 1 215 ? -8.766 -24.001 -12.507 1 71.29 215 SER B N 1
ATOM 4246 C CA . SER B 1 215 ? -8.348 -24.629 -13.757 1 71.29 215 SER B CA 1
ATOM 4247 C C . SER B 1 215 ? -8.599 -26.133 -13.731 1 71.29 215 SER B C 1
ATOM 4249 O O . SER B 1 215 ? -8.199 -26.85 -14.65 1 71.29 215 SER B O 1
ATOM 4251 N N . LYS B 1 216 ? -9.25 -26.617 -12.751 1 71.25 216 LYS B N 1
ATOM 4252 C CA . LYS B 1 216 ? -9.473 -28.051 -12.587 1 71.25 216 LYS B CA 1
ATOM 4253 C C . LYS B 1 216 ? -8.167 -28.829 -12.713 1 71.25 216 LYS B C 1
ATOM 4255 O O . LYS B 1 216 ? -8.105 -29.839 -13.417 1 71.25 216 LYS B O 1
ATOM 4260 N N . GLY B 1 217 ? -7.064 -28.097 -12.08 1 67.14 217 GLY B N 1
ATOM 4261 C CA . GLY B 1 217 ? -5.78 -28.777 -12.02 1 67.14 217 GLY B CA 1
ATOM 4262 C C . GLY B 1 217 ? -4.907 -28.512 -13.232 1 67.14 217 GLY B C 1
ATOM 4263 O O . GLY B 1 217 ? -3.756 -28.953 -13.283 1 67.14 217 GLY B O 1
ATOM 4264 N N . ALA B 1 218 ? -5.365 -27.788 -14.185 1 67.06 218 ALA B N 1
ATOM 4265 C CA . ALA B 1 218 ? -4.615 -27.546 -15.415 1 67.06 218 ALA B CA 1
ATOM 4266 C C . ALA B 1 218 ? -3.392 -26.674 -15.149 1 67.06 218 ALA B C 1
ATOM 4268 O O . ALA B 1 218 ? -2.368 -26.808 -15.822 1 67.06 218 ALA B O 1
ATOM 4269 N N . VAL B 1 219 ? -3.466 -25.775 -14.182 1 71.65 219 VAL B N 1
ATOM 4270 C CA . VAL B 1 219 ? -2.369 -24.853 -13.907 1 71.65 219 VAL B CA 1
ATOM 4271 C C . VAL B 1 219 ? -2.251 -24.624 -12.402 1 71.65 219 VAL B C 1
ATOM 4273 O O . VAL B 1 219 ? -3.261 -24.529 -11.701 1 71.65 219 VAL B O 1
ATOM 4276 N N . ARG B 1 220 ? -1.002 -24.685 -12.04 1 67.87 220 ARG B N 1
ATOM 4277 C CA . ARG B 1 220 ? -0.685 -24.338 -10.659 1 67.87 220 ARG B CA 1
ATOM 4278 C C . ARG B 1 220 ? 0.083 -23.022 -10.588 1 67.87 220 ARG B C 1
ATOM 4280 O O . ARG B 1 220 ? 0.778 -22.651 -11.536 1 67.87 220 ARG B O 1
ATOM 4287 N N . MET B 1 221 ? -0.114 -22.378 -9.527 1 65.12 221 MET B N 1
ATOM 4288 C CA . MET B 1 221 ? 0.524 -21.076 -9.349 1 65.12 221 MET B CA 1
ATOM 4289 C C . MET B 1 221 ? 2.034 -21.179 -9.542 1 65.12 221 MET B C 1
ATOM 4291 O O . MET B 1 221 ? 2.651 -20.288 -10.127 1 65.12 221 MET B O 1
ATOM 4295 N N . ASN B 1 222 ? 2.516 -22.225 -9.012 1 65.23 222 ASN B N 1
ATOM 4296 C CA . ASN B 1 222 ? 3.966 -22.389 -9.057 1 65.23 222 ASN B CA 1
ATOM 4297 C C . ASN B 1 222 ? 4.454 -22.678 -10.473 1 65.23 222 ASN B C 1
ATOM 4299 O O . ASN B 1 222 ? 5.657 -22.653 -10.736 1 65.23 222 ASN B O 1
ATOM 4303 N N . GLN B 1 223 ? 3.518 -22.844 -11.336 1 72.48 223 GLN B N 1
ATOM 4304 C CA . GLN B 1 223 ? 3.873 -23.087 -12.73 1 72.48 223 GLN B CA 1
ATOM 4305 C C . GLN B 1 223 ? 3.902 -21.785 -13.526 1 72.48 223 GLN B C 1
ATOM 4307 O O . GLN B 1 223 ? 4.343 -21.764 -14.677 1 72.48 223 GLN B O 1
ATOM 4312 N N . LEU B 1 224 ? 3.456 -20.73 -12.901 1 80.99 224 LEU B N 1
ATOM 4313 C CA . LEU B 1 224 ? 3.455 -19.436 -13.574 1 80.99 224 LEU B CA 1
ATOM 4314 C C . LEU B 1 224 ? 4.784 -18.716 -13.371 1 80.99 224 LEU B C 1
ATOM 4316 O O . LEU B 1 224 ? 5.375 -18.788 -12.291 1 80.99 224 LEU B O 1
ATOM 4320 N N . LYS B 1 225 ? 5.247 -18.12 -14.426 1 84.33 225 LYS B N 1
ATOM 4321 C CA . LYS B 1 225 ? 6.494 -17.362 -14.378 1 84.33 225 LYS B CA 1
ATOM 4322 C C . LYS B 1 225 ? 6.255 -15.941 -13.876 1 84.33 225 LYS B C 1
ATOM 4324 O O . LYS B 1 225 ? 6.036 -15.025 -14.671 1 84.33 225 LYS B O 1
ATOM 4329 N N . HIS B 1 226 ? 6.346 -15.825 -12.601 1 84.58 226 HIS B N 1
ATOM 4330 C CA . HIS B 1 226 ? 6.208 -14.506 -11.993 1 84.58 226 HIS B CA 1
ATOM 4331 C C . HIS B 1 226 ? 7.539 -13.761 -11.986 1 84.58 226 HIS B C 1
ATOM 4333 O O . HIS B 1 226 ? 8.411 -14.047 -11.162 1 84.58 226 HIS B O 1
ATOM 4339 N N . MET B 1 227 ? 7.542 -12.741 -12.788 1 87.97 227 MET B N 1
ATOM 4340 C CA . MET B 1 227 ? 8.811 -12.041 -12.966 1 87.97 227 MET B CA 1
ATOM 4341 C C . MET B 1 227 ? 8.895 -10.825 -12.049 1 87.97 227 MET B C 1
ATOM 4343 O O . MET B 1 227 ? 9.986 -10.425 -11.639 1 87.97 227 MET B O 1
ATOM 4347 N N . VAL B 1 228 ? 7.736 -10.274 -11.781 1 91.93 228 VAL B N 1
ATOM 4348 C CA . VAL B 1 228 ? 7.699 -9.055 -10.98 1 91.93 228 VAL B CA 1
ATOM 4349 C C . VAL B 1 228 ? 6.62 -9.174 -9.907 1 91.93 228 VAL B C 1
ATOM 4351 O O . VAL B 1 228 ? 5.484 -9.555 -10.199 1 91.93 228 VAL B O 1
ATOM 4354 N N . HIS B 1 229 ? 6.949 -8.886 -8.704 1 91.38 229 HIS B N 1
ATOM 4355 C CA . HIS B 1 229 ? 6.024 -8.739 -7.586 1 91.38 229 HIS B CA 1
ATOM 4356 C C . HIS B 1 229 ? 6.023 -7.31 -7.055 1 91.38 229 HIS B C 1
ATOM 4358 O O . HIS B 1 229 ? 7.086 -6.732 -6.813 1 91.38 229 HIS B O 1
ATOM 4364 N N . THR B 1 230 ? 4.76 -6.781 -6.918 1 92.4 230 THR B N 1
ATOM 4365 C CA . THR B 1 230 ? 4.747 -5.377 -6.522 1 92.4 230 THR B CA 1
ATOM 4366 C C . THR B 1 230 ? 3.409 -5.007 -5.888 1 92.4 230 THR B C 1
ATOM 4368 O O . THR B 1 230 ? 2.387 -5.635 -6.171 1 92.4 230 THR B O 1
ATOM 4371 N N . ASN B 1 231 ? 3.408 -4.032 -5.014 1 87.13 231 ASN B N 1
ATOM 4372 C CA . ASN B 1 231 ? 2.181 -3.413 -4.523 1 87.13 231 ASN B CA 1
ATOM 4373 C C . ASN B 1 231 ? 1.937 -2.056 -5.178 1 87.13 231 ASN B C 1
ATOM 4375 O O . ASN B 1 231 ? 1.068 -1.299 -4.741 1 87.13 231 ASN B O 1
ATOM 4379 N N . SER B 1 232 ? 2.699 -1.737 -6.224 1 87.73 232 SER B N 1
ATOM 4380 C CA . SER B 1 232 ? 2.607 -0.456 -6.916 1 87.73 232 SER B CA 1
ATOM 4381 C C . SER B 1 232 ? 1.695 -0.55 -8.135 1 87.73 232 SER B C 1
ATOM 4383 O O . SER B 1 232 ? 1.966 -1.317 -9.061 1 87.73 232 SER B O 1
ATOM 4385 N N . ASP B 1 233 ? 0.703 0.284 -8.157 1 83.35 233 ASP B N 1
ATOM 4386 C CA . ASP B 1 233 ? -0.173 0.334 -9.323 1 83.35 233 ASP B CA 1
ATOM 4387 C C . ASP B 1 233 ? 0.573 0.854 -10.549 1 83.35 233 ASP B C 1
ATOM 4389 O O . ASP B 1 233 ? 0.354 0.378 -11.665 1 83.35 233 ASP B O 1
ATOM 4393 N N . HIS B 1 234 ? 1.442 1.744 -10.313 1 84.52 234 HIS B N 1
ATOM 4394 C CA . HIS B 1 234 ? 2.214 2.312 -11.412 1 84.52 234 HIS B CA 1
ATOM 4395 C C . HIS B 1 234 ? 3.12 1.264 -12.049 1 84.52 234 HIS B C 1
ATOM 4397 O O . HIS B 1 234 ? 3.269 1.227 -13.273 1 84.52 234 HIS B O 1
ATOM 4403 N N . CYS B 1 235 ? 3.69 0.513 -11.182 1 90.69 235 CYS B N 1
ATOM 4404 C CA . CYS B 1 235 ? 4.59 -0.515 -11.694 1 90.69 235 CYS B CA 1
ATOM 4405 C C . CYS B 1 235 ? 3.831 -1.538 -12.529 1 90.69 235 CYS B C 1
ATOM 4407 O O . CYS B 1 235 ? 4.279 -1.917 -13.613 1 90.69 235 CYS B O 1
ATOM 4409 N N . VAL B 1 236 ? 2.683 -1.955 -12.041 1 89.75 236 VAL B N 1
ATOM 4410 C CA . VAL B 1 236 ? 1.873 -2.908 -12.792 1 89.75 236 VAL B CA 1
ATOM 4411 C C . VAL B 1 236 ? 1.515 -2.321 -14.155 1 89.75 236 VAL B C 1
ATOM 4413 O O . VAL B 1 236 ? 1.689 -2.976 -15.186 1 89.75 236 VAL B O 1
ATOM 4416 N N . LEU B 1 237 ? 1.078 -1.11 -14.149 1 87.58 237 LEU B N 1
ATOM 4417 C CA . LEU B 1 237 ? 0.657 -0.452 -15.381 1 87.58 237 LEU B CA 1
ATOM 4418 C C . LEU B 1 237 ? 1.819 -0.343 -16.363 1 87.58 237 LEU B C 1
ATOM 4420 O O . LEU B 1 237 ? 1.676 -0.68 -17.54 1 87.58 237 LEU B O 1
ATOM 4424 N N . ASP B 1 238 ? 2.955 0.092 -15.888 1 90.31 238 ASP B N 1
ATOM 4425 C CA . ASP B 1 238 ? 4.12 0.252 -16.753 1 90.31 238 ASP B CA 1
ATOM 4426 C C . ASP B 1 238 ? 4.568 -1.091 -17.325 1 90.31 238 ASP B C 1
ATOM 4428 O O . ASP B 1 238 ? 4.912 -1.185 -18.505 1 90.31 238 ASP B O 1
ATOM 4432 N N . MET B 1 239 ? 4.591 -2.077 -16.476 1 93.57 239 MET B N 1
ATOM 4433 C CA . MET B 1 239 ? 5.003 -3.398 -16.942 1 93.57 239 MET B CA 1
ATOM 4434 C C . MET B 1 239 ? 4.075 -3.901 -18.043 1 93.57 239 MET B C 1
ATOM 4436 O O . MET B 1 239 ? 4.531 -4.493 -19.022 1 93.57 239 MET B O 1
ATOM 4440 N N . LEU B 1 240 ? 2.809 -3.642 -17.856 1 92.74 240 LEU B N 1
ATOM 4441 C CA . LEU B 1 240 ? 1.844 -4.076 -18.86 1 92.74 240 LEU B CA 1
ATOM 4442 C C . LEU B 1 240 ? 2.025 -3.299 -20.16 1 92.74 240 LEU B C 1
ATOM 4444 O O . LEU B 1 240 ? 1.97 -3.878 -21.247 1 92.74 240 LEU B O 1
ATOM 4448 N N . LEU B 1 241 ? 2.276 -2.053 -20.053 1 91.72 241 LEU B N 1
ATOM 4449 C CA . LEU B 1 241 ? 2.299 -1.175 -21.217 1 91.72 241 LEU B CA 1
ATOM 4450 C C . LEU B 1 241 ? 3.595 -1.348 -22.003 1 91.72 241 LEU B C 1
ATOM 4452 O O . LEU B 1 241 ? 3.597 -1.255 -23.232 1 91.72 241 LEU B O 1
ATOM 4456 N N . TYR B 1 242 ? 4.697 -1.661 -21.295 1 92.94 242 TYR B N 1
ATOM 4457 C CA . TYR B 1 242 ? 5.982 -1.473 -21.959 1 92.94 242 TYR B CA 1
ATOM 4458 C C . TYR B 1 242 ? 6.754 -2.786 -22.034 1 92.94 242 TYR B C 1
ATOM 4460 O O . TYR B 1 242 ? 7.849 -2.838 -22.599 1 92.94 242 TYR B O 1
ATOM 4468 N N . THR B 1 243 ? 6.245 -3.82 -21.446 1 93.25 243 THR B N 1
ATOM 4469 C CA . THR B 1 243 ? 6.899 -5.122 -21.515 1 93.25 243 THR B CA 1
ATOM 4470 C C . THR B 1 243 ? 5.939 -6.182 -22.047 1 93.25 243 THR B C 1
ATOM 4472 O O . THR B 1 243 ? 4.81 -5.868 -22.431 1 93.25 243 THR B O 1
ATOM 4475 N N . ASP B 1 244 ? 6.426 -7.423 -22.063 1 93.44 244 ASP B N 1
ATOM 4476 C CA . ASP B 1 244 ? 5.583 -8.523 -22.52 1 93.44 244 ASP B CA 1
ATOM 4477 C C . ASP B 1 244 ? 4.874 -9.197 -21.347 1 93.44 244 ASP B C 1
ATOM 4479 O O . ASP B 1 244 ? 4.232 -10.235 -21.517 1 93.44 244 ASP B O 1
ATOM 4483 N N . LEU B 1 245 ? 4.991 -8.584 -20.217 1 94.43 245 LEU B N 1
ATOM 4484 C CA . LEU B 1 245 ? 4.368 -9.177 -19.038 1 94.43 245 LEU B CA 1
ATOM 4485 C C . LEU B 1 245 ? 2.855 -8.996 -19.074 1 94.43 245 LEU B C 1
ATOM 4487 O O . LEU B 1 245 ? 2.352 -8.054 -19.691 1 94.43 245 LEU B O 1
ATOM 4491 N N . CYS B 1 246 ? 2.201 -9.909 -18.431 1 94.39 246 CYS B N 1
ATOM 4492 C CA . CYS B 1 246 ? 0.756 -9.808 -18.259 1 94.39 246 CYS B CA 1
ATOM 4493 C C . CYS B 1 246 ? 0.372 -9.936 -16.79 1 94.39 246 CYS B C 1
ATOM 4495 O O . CYS B 1 246 ? 1.231 -10.172 -15.937 1 94.39 246 CYS B O 1
ATOM 4497 N N . SER B 1 247 ? -0.822 -9.628 -16.485 1 91.84 247 SER B N 1
ATOM 4498 C CA . SER B 1 247 ? -1.305 -9.725 -15.112 1 91.84 247 SER B CA 1
ATOM 4499 C C . SER B 1 247 ? -2.641 -10.457 -15.046 1 91.84 247 SER B C 1
ATOM 4501 O O . SER B 1 247 ? -3.484 -10.302 -15.932 1 91.84 247 SER B O 1
ATOM 4503 N N . LEU B 1 248 ? -2.779 -11.287 -14.039 1 88.1 248 LEU B N 1
ATOM 4504 C CA . LEU B 1 248 ? -4.054 -11.924 -13.727 1 88.1 248 LEU B CA 1
ATOM 4505 C C . LEU B 1 248 ? -4.86 -11.076 -12.75 1 88.1 248 LEU B C 1
ATOM 4507 O O . LEU B 1 248 ? -4.408 -10.807 -11.635 1 88.1 248 LEU B O 1
ATOM 4511 N N . GLU B 1 249 ? -5.978 -10.612 -13.224 1 81.58 249 GLU B N 1
ATOM 4512 C CA . GLU B 1 249 ? -6.776 -9.707 -12.402 1 81.58 249 GLU B CA 1
ATOM 4513 C C . GLU B 1 249 ? -8.262 -10.038 -12.5 1 81.58 249 GLU B C 1
ATOM 4515 O O . GLU B 1 249 ? -8.663 -10.89 -13.296 1 81.58 249 GLU B O 1
ATOM 4520 N N . LEU B 1 250 ? -9.025 -9.304 -11.715 1 79.97 250 LEU B N 1
ATOM 4521 C CA . LEU B 1 250 ? -10.479 -9.414 -11.773 1 79.97 250 LEU B CA 1
ATOM 4522 C C . LEU B 1 250 ? -11.051 -8.5 -12.851 1 79.97 250 LEU B C 1
ATOM 4524 O O . LEU B 1 250 ? -10.576 -7.377 -13.034 1 79.97 250 LEU B O 1
ATOM 4528 N N . ASP B 1 251 ? -12.004 -9.015 -13.685 1 70.9 251 ASP B N 1
ATOM 4529 C CA . ASP B 1 251 ? -12.633 -8.275 -14.775 1 70.9 251 ASP B CA 1
ATOM 4530 C C . ASP B 1 251 ? -13.498 -7.136 -14.239 1 70.9 251 ASP B C 1
ATOM 4532 O O . ASP B 1 251 ? -14.557 -6.839 -14.796 1 70.9 251 ASP B O 1
ATOM 4536 N N . PHE B 1 252 ? -13.367 -6.439 -13.291 1 60.04 252 PHE B N 1
ATOM 4537 C CA . PHE B 1 252 ? -14.141 -5.288 -12.843 1 60.04 252 PHE B CA 1
ATOM 4538 C C . PHE B 1 252 ? -13.228 -4.218 -12.255 1 60.04 252 PHE B C 1
ATOM 4540 O O . PHE B 1 252 ? -13.678 -3.112 -11.948 1 60.04 252 PHE B O 1
ATOM 4547 N N . MET B 1 253 ? -12.041 -4.533 -11.982 1 55.22 253 MET B N 1
ATOM 4548 C CA . MET B 1 253 ? -11.132 -3.612 -11.306 1 55.22 253 MET B CA 1
ATOM 4549 C C . MET B 1 253 ? -10.67 -2.51 -12.253 1 55.22 253 MET B C 1
ATOM 4551 O O . MET B 1 253 ? -10.233 -1.447 -11.809 1 55.22 253 MET B O 1
ATOM 4555 N N . MET B 1 254 ? -10.674 -2.663 -13.631 1 54.76 254 MET B N 1
ATOM 4556 C CA . MET B 1 254 ? -9.883 -1.641 -14.31 1 54.76 254 MET B CA 1
ATOM 4557 C C . MET B 1 254 ? -10.642 -1.069 -15.503 1 54.76 254 MET B C 1
ATOM 4559 O O . MET B 1 254 ? -10.28 -1.32 -16.653 1 54.76 254 MET B O 1
ATOM 4563 N N . PRO B 1 255 ? -11.981 -0.542 -15.285 1 49.35 255 PRO B N 1
ATOM 4564 C CA . PRO B 1 255 ? -12.469 0.111 -16.502 1 49.35 255 PRO B CA 1
ATOM 4565 C C . PRO B 1 255 ? -11.426 1.025 -17.14 1 49.35 255 PRO B C 1
ATOM 4567 O O . PRO B 1 255 ? -11.434 1.222 -18.358 1 49.35 255 PRO B O 1
ATOM 4570 N N . ASP B 1 256 ? -10.517 1.566 -16.244 1 53.18 256 ASP B N 1
ATOM 4571 C CA . ASP B 1 256 ? -9.725 2.712 -16.677 1 53.18 256 ASP B CA 1
ATOM 4572 C C . ASP B 1 256 ? -8.549 2.27 -17.546 1 53.18 256 ASP B C 1
ATOM 4574 O O . ASP B 1 256 ? -7.814 3.105 -18.077 1 53.18 256 ASP B O 1
ATOM 4578 N N . TYR B 1 257 ? -8.435 0.853 -17.664 1 59.55 257 TYR B N 1
ATOM 4579 C CA . TYR B 1 257 ? -7.407 0.502 -18.638 1 59.55 257 TYR B CA 1
ATOM 4580 C C . TYR B 1 257 ? -7.822 0.918 -20.043 1 59.55 257 TYR B C 1
ATOM 4582 O O . TYR B 1 257 ? -7.001 0.925 -20.964 1 59.55 257 TYR B O 1
ATOM 4590 N N . GLN B 1 258 ? -9.075 1.336 -19.949 1 59.22 258 GLN B N 1
ATOM 4591 C CA . GLN B 1 258 ? -9.562 1.768 -21.254 1 59.22 258 GLN B CA 1
ATOM 4592 C C . GLN B 1 258 ? -8.806 3 -21.744 1 59.22 258 GLN B C 1
ATOM 4594 O O . GLN B 1 258 ? -8.655 3.203 -22.95 1 59.22 258 GLN B O 1
ATOM 4599 N N . GLN B 1 259 ? -8.302 3.661 -20.709 1 67.23 259 GLN B N 1
ATOM 4600 C CA . GLN B 1 259 ? -7.538 4.836 -21.117 1 67.23 259 GLN B CA 1
ATOM 4601 C C . GLN B 1 259 ? -6.138 4.447 -21.583 1 67.23 259 GLN B C 1
ATOM 4603 O O . GLN B 1 259 ? -5.457 5.234 -22.243 1 67.23 259 GLN B O 1
ATOM 4608 N N . TYR B 1 260 ? -5.891 3.211 -21.241 1 76.74 260 TYR B N 1
ATOM 4609 C CA . TYR B 1 260 ? -4.585 2.705 -21.649 1 76.74 260 TYR B CA 1
ATOM 4610 C C . TYR B 1 260 ? -4.725 1.641 -22.731 1 76.74 260 TYR B C 1
ATOM 4612 O O . TYR B 1 260 ? -5.792 1.042 -22.886 1 76.74 260 TYR B O 1
ATOM 4620 N N . ASP B 1 261 ? -3.794 1.505 -23.556 1 87.12 261 ASP B N 1
ATOM 4621 C CA . ASP B 1 261 ? -3.793 0.463 -24.578 1 87.12 261 ASP B CA 1
ATOM 4622 C C . ASP B 1 261 ? -3.542 -0.911 -23.961 1 87.12 261 ASP B C 1
ATOM 4624 O O . ASP B 1 261 ? -2.584 -1.596 -24.326 1 87.12 261 ASP B O 1
ATOM 4628 N N . ILE B 1 262 ? -4.366 -1.217 -22.934 1 89.67 262 ILE B N 1
ATOM 4629 C CA . ILE B 1 262 ? -4.335 -2.512 -22.262 1 89.67 262 ILE B CA 1
ATOM 4630 C C . ILE B 1 262 ? -5.629 -3.271 -22.547 1 89.67 262 ILE B C 1
ATOM 4632 O O . ILE B 1 262 ? -6.722 -2.709 -22.443 1 89.67 262 ILE B O 1
ATOM 4636 N N . ARG B 1 263 ? -5.505 -4.51 -22.897 1 89.86 263 ARG B N 1
ATOM 4637 C CA . ARG B 1 263 ? -6.66 -5.336 -23.234 1 89.86 263 ARG B CA 1
ATOM 4638 C C . ARG B 1 263 ? -6.891 -6.412 -22.178 1 89.86 263 ARG B C 1
ATOM 4640 O O . ARG B 1 263 ? -5.935 -6.957 -21.621 1 89.86 263 ARG B O 1
ATOM 4647 N N . THR B 1 264 ? -8.122 -6.666 -22.041 1 89.74 264 THR B N 1
ATOM 4648 C CA . THR B 1 264 ? -8.526 -7.736 -21.135 1 89.74 264 THR B CA 1
ATOM 4649 C C . THR B 1 264 ? -8.911 -8.989 -21.916 1 89.74 264 THR B C 1
ATOM 4651 O O . THR B 1 264 ? -9.775 -8.939 -22.794 1 89.74 264 THR B O 1
ATOM 4654 N N . ILE B 1 265 ? -8.246 -10.091 -21.601 1 91.92 265 ILE B N 1
ATOM 4655 C CA . ILE B 1 265 ? -8.493 -11.374 -22.251 1 91.92 265 ILE B CA 1
ATOM 46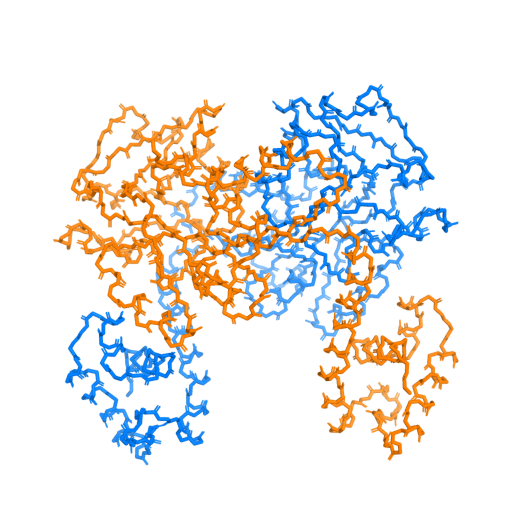56 C C . ILE B 1 265 ? -9.209 -12.313 -21.284 1 91.92 265 ILE B C 1
ATOM 4658 O O . ILE B 1 265 ? -8.781 -12.48 -20.14 1 91.92 265 ILE B O 1
ATOM 4662 N N . ARG B 1 266 ? -10.204 -12.958 -21.765 1 90.79 266 ARG B N 1
ATOM 4663 C CA . ARG B 1 266 ? -10.961 -13.886 -20.931 1 90.79 266 ARG B CA 1
ATOM 4664 C C . ARG B 1 266 ? -10.27 -15.243 -20.855 1 90.79 266 ARG B C 1
ATOM 4666 O O . ARG B 1 266 ? -9.669 -15.695 -21.832 1 90.79 266 ARG B O 1
ATOM 4673 N N . ILE B 1 267 ? -10.344 -15.788 -19.682 1 90.82 267 ILE B N 1
ATOM 4674 C CA . ILE B 1 267 ? -9.832 -17.142 -19.498 1 90.82 267 ILE B CA 1
ATOM 4675 C C . ILE B 1 267 ? -10.986 -18.141 -19.547 1 90.82 267 ILE B C 1
ATOM 4677 O O . ILE B 1 267 ? -11.9 -18.085 -18.72 1 90.82 267 ILE B O 1
ATOM 4681 N N . LYS B 1 268 ? -10.868 -19.001 -20.422 1 88.18 268 LYS B N 1
ATOM 4682 C CA . LYS B 1 268 ? -11.942 -19.978 -20.573 1 88.18 268 LYS B CA 1
ATOM 4683 C C . LYS B 1 268 ? -12.042 -20.88 -19.346 1 88.18 268 LYS B C 1
ATOM 4685 O O . LYS B 1 268 ? -11.03 -21.385 -18.857 1 88.18 268 LYS B O 1
ATOM 4690 N N . GLY B 1 269 ? -13.276 -21.01 -18.787 1 80.26 269 GLY B N 1
ATOM 4691 C CA . GLY B 1 269 ? -13.5 -21.891 -17.651 1 80.26 269 GLY B CA 1
ATOM 4692 C C . GLY B 1 269 ? -13.5 -21.161 -16.321 1 80.26 269 GLY B C 1
ATOM 4693 O O . GLY B 1 269 ? -13.761 -21.762 -15.278 1 80.26 269 GLY B O 1
ATOM 4694 N N . CYS B 1 270 ? -13.144 -19.976 -16.355 1 79.02 270 CYS B N 1
ATOM 4695 C CA . CYS B 1 270 ? -13.1 -19.205 -15.118 1 79.02 270 CYS B CA 1
ATOM 4696 C C . CYS B 1 270 ? -14.248 -18.205 -15.057 1 79.02 270 CYS B C 1
ATOM 4698 O O . CYS B 1 270 ? -14.157 -17.19 -14.363 1 79.02 270 CYS B O 1
ATOM 4700 N N . GLU B 1 271 ? -15.245 -18.615 -15.712 1 77.97 271 GLU B N 1
ATOM 4701 C CA . GLU B 1 271 ? -16.399 -17.721 -15.722 1 77.97 271 GLU B CA 1
ATOM 4702 C C . GLU B 1 271 ? -17.113 -17.726 -14.374 1 77.97 271 GLU B C 1
ATOM 4704 O O . GLU B 1 271 ? -17.465 -18.788 -13.856 1 77.97 271 GLU B O 1
ATOM 4709 N N . ARG B 1 272 ? -17.212 -16.558 -13.721 1 80.45 272 ARG B N 1
ATOM 4710 C CA . ARG B 1 272 ? -17.964 -16.313 -12.494 1 80.45 272 ARG B CA 1
ATOM 4711 C C . ARG B 1 272 ? -17.4 -17.127 -11.335 1 80.45 272 ARG B C 1
ATOM 4713 O O . ARG B 1 272 ? -18.155 -17.725 -10.565 1 80.45 272 ARG B O 1
ATOM 4720 N N . CYS B 1 273 ? -16.147 -17.221 -11.268 1 84.08 273 CYS B N 1
ATOM 4721 C CA . CYS B 1 273 ? -15.516 -18.076 -10.269 1 84.08 273 CYS B CA 1
ATOM 4722 C C . CYS B 1 273 ? -15.218 -17.296 -8.994 1 84.08 273 CYS B C 1
ATOM 4724 O O . CYS B 1 273 ? -14.806 -17.877 -7.988 1 84.08 273 CYS B O 1
ATOM 4726 N N . LEU B 1 274 ? -15.568 -15.992 -9.059 1 87.75 274 LEU B N 1
ATOM 4727 C CA . LEU B 1 274 ? -15.212 -15.152 -7.921 1 87.75 274 LEU B CA 1
ATOM 4728 C C . LEU B 1 274 ? -16.427 -14.385 -7.41 1 87.75 274 LEU B C 1
ATOM 4730 O O . LEU B 1 274 ? -17.34 -14.076 -8.179 1 87.75 274 LEU B O 1
ATOM 4734 N N . TYR B 1 275 ? -16.378 -14.171 -6.116 1 90.26 275 TYR B N 1
ATOM 4735 C CA . TYR B 1 275 ? -17.316 -13.242 -5.496 1 90.26 275 TYR B CA 1
ATOM 4736 C C . TYR B 1 275 ? -16.637 -11.916 -5.173 1 90.26 275 TYR B C 1
ATOM 4738 O O . TYR B 1 275 ? -15.491 -11.892 -4.72 1 90.26 275 TYR B O 1
ATOM 4746 N N . VAL B 1 276 ? -17.341 -10.874 -5.528 1 91.71 276 VAL B N 1
ATOM 4747 C CA . VAL B 1 276 ? -17.015 -9.579 -4.94 1 91.71 276 VAL B CA 1
ATOM 4748 C C . VAL B 1 276 ? -18.079 -9.195 -3.913 1 91.71 276 VAL B C 1
ATOM 4750 O O . VAL B 1 276 ? -19.272 -9.415 -4.134 1 91.71 276 VAL B O 1
ATOM 4753 N N . GLY B 1 277 ? -17.635 -8.779 -2.808 1 94.39 277 GLY B N 1
ATOM 4754 C CA . GLY B 1 277 ? -18.565 -8.389 -1.76 1 94.39 277 GLY B CA 1
ATOM 4755 C C . GLY B 1 277 ? -17.939 -7.488 -0.712 1 94.39 277 GLY B C 1
ATOM 4756 O O . GLY B 1 277 ? -16.835 -6.975 -0.906 1 94.39 277 GLY B O 1
ATOM 4757 N N . TYR B 1 278 ? -18.721 -7.198 0.326 1 96.84 278 TYR B N 1
ATOM 4758 C CA . TYR B 1 278 ? -18.202 -6.372 1.41 1 96.84 278 TYR B CA 1
ATOM 4759 C C . TYR B 1 278 ? -18.371 -7.068 2.756 1 96.84 278 TYR B C 1
ATOM 4761 O O . TYR B 1 278 ? -19.241 -7.928 2.912 1 96.84 278 TYR B O 1
ATOM 4769 N N . ILE B 1 279 ? -17.474 -6.774 3.623 1 97.23 279 ILE B N 1
ATOM 4770 C CA . ILE B 1 279 ? -17.532 -7.276 4.991 1 97.23 279 ILE B CA 1
ATOM 4771 C C . ILE B 1 279 ? -17.834 -6.127 5.95 1 97.23 279 ILE B C 1
ATOM 4773 O O . ILE B 1 279 ? -17.352 -5.008 5.759 1 97.23 279 ILE B O 1
ATOM 4777 N N . SER B 1 280 ? -18.592 -6.373 6.98 1 96.52 280 SER B N 1
ATOM 4778 C CA . SER B 1 280 ? -18.908 -5.429 8.047 1 96.52 280 SER B CA 1
ATOM 4779 C C . SER B 1 280 ? -19.41 -6.151 9.293 1 96.52 280 SER B C 1
ATOM 4781 O O . SER B 1 280 ? -19.612 -7.367 9.274 1 96.52 280 SER B O 1
ATOM 4783 N N . GLU B 1 281 ? -19.611 -5.399 10.388 1 92.66 281 GLU B N 1
ATOM 4784 C CA . GLU B 1 281 ? -20.199 -5.945 11.607 1 92.66 281 GLU B CA 1
ATOM 4785 C C . GLU B 1 281 ? -21.713 -6.085 11.476 1 92.66 281 GLU B C 1
ATOM 4787 O O . GLU B 1 281 ? -22.4 -6.394 12.452 1 92.66 281 GLU B O 1
ATOM 4792 N N . GLY B 1 282 ? -22.243 -5.916 10.368 1 90.58 282 GLY B N 1
ATOM 4793 C CA . GLY B 1 282 ? -23.68 -5.933 10.146 1 90.58 282 GLY B CA 1
ATOM 4794 C C . GLY B 1 282 ? -24.263 -4.553 9.905 1 90.58 282 GLY B C 1
ATOM 4795 O O . GLY B 1 282 ? -23.772 -3.563 10.45 1 90.58 282 GLY B O 1
ATOM 4796 N N . LEU B 1 283 ? -25.303 -4.512 9.173 1 87.15 283 LEU B N 1
ATOM 4797 C CA . LEU B 1 283 ? -25.918 -3.255 8.76 1 87.15 283 LEU B CA 1
ATOM 4798 C C . LEU B 1 283 ? -26.422 -2.474 9.969 1 87.15 283 LEU B C 1
ATOM 4800 O O . LEU B 1 283 ? -26.408 -1.241 9.966 1 87.15 283 LEU B O 1
ATOM 4804 N N . GLU B 1 284 ? -26.77 -3.139 10.95 1 87.09 284 GLU B N 1
ATOM 4805 C CA . GLU B 1 284 ? -27.359 -2.502 12.124 1 87.09 284 GLU B CA 1
ATOM 4806 C C . GLU B 1 284 ? -26.319 -1.688 12.889 1 87.09 284 GLU B C 1
ATOM 4808 O O . GLU B 1 284 ? -26.662 -0.727 13.581 1 87.09 284 GLU B O 1
ATOM 4813 N N . GLN B 1 285 ? -25.127 -2.05 12.715 1 89.76 285 GLN B N 1
ATOM 4814 C CA . GLN B 1 285 ? -24.058 -1.387 13.455 1 89.76 285 GLN B CA 1
ATOM 4815 C C . GLN B 1 285 ? -23.521 -0.184 12.685 1 89.76 285 GLN B C 1
ATOM 4817 O O . GLN B 1 285 ? -22.741 0.606 13.222 1 89.76 285 GLN B O 1
ATOM 4822 N N . LEU B 1 286 ? -23.965 0.013 11.438 1 90.47 286 LEU B N 1
ATOM 4823 C CA . LEU B 1 286 ? -23.459 1.085 10.588 1 90.47 286 LEU B CA 1
ATOM 4824 C C . LEU B 1 286 ? -24.269 2.362 10.785 1 90.47 286 LEU B C 1
ATOM 4826 O O . LEU B 1 286 ? -25.483 2.306 10.996 1 90.47 286 LEU B O 1
ATOM 4830 N N . GLU B 1 287 ? -23.6 3.423 10.727 1 86.57 287 GLU B N 1
ATOM 4831 C CA . GLU B 1 287 ? -24.248 4.731 10.763 1 86.57 287 GLU B CA 1
ATOM 4832 C C . GLU B 1 287 ? -24.936 5.042 9.437 1 86.57 287 GLU B C 1
ATOM 4834 O O . GLU B 1 287 ? -24.683 4.378 8.429 1 86.57 287 GLU B O 1
ATOM 4839 N N . ASN B 1 288 ? -25.755 6.024 9.422 1 86.22 288 ASN B N 1
ATOM 4840 C CA . ASN B 1 288 ? -26.576 6.356 8.263 1 86.22 288 ASN B CA 1
ATOM 4841 C C . ASN B 1 288 ? -25.72 6.672 7.04 1 86.22 288 ASN B C 1
ATOM 4843 O O . ASN B 1 288 ? -25.999 6.192 5.94 1 86.22 288 ASN B O 1
ATOM 4847 N N . TYR B 1 289 ? -24.681 7.462 7.223 1 84.85 289 TYR B N 1
ATOM 4848 C CA . TYR B 1 289 ? -23.855 7.841 6.082 1 84.85 289 TYR B CA 1
ATOM 4849 C C . TYR B 1 289 ? -23.086 6.641 5.542 1 84.85 289 TYR B C 1
ATOM 4851 O O . TYR B 1 289 ? -22.797 6.568 4.345 1 84.85 289 TYR B O 1
ATOM 4859 N N . GLU B 1 290 ? -22.803 5.668 6.392 1 91.38 290 GLU B N 1
ATOM 4860 C CA . GLU B 1 290 ? -22.159 4.428 5.97 1 91.38 290 GLU B CA 1
ATOM 4861 C C . GLU B 1 290 ? -23.111 3.564 5.147 1 91.38 290 GLU B C 1
ATOM 4863 O O . GLU B 1 290 ? -22.708 2.965 4.148 1 91.38 290 GLU B O 1
ATOM 4868 N N . LYS B 1 291 ? -24.361 3.567 5.611 1 92.92 291 LYS B N 1
ATOM 4869 C CA . LYS B 1 291 ? -25.388 2.838 4.873 1 92.92 291 LYS B CA 1
ATOM 4870 C C . LYS B 1 291 ? -25.623 3.459 3.499 1 92.92 291 LYS B C 1
ATOM 4872 O O . LYS B 1 291 ? -25.819 2.745 2.514 1 92.92 291 LYS B O 1
ATOM 4877 N N . LEU B 1 292 ? -25.574 4.755 3.48 1 90.81 292 LEU B N 1
ATOM 4878 C CA . LEU B 1 292 ? -25.737 5.451 2.209 1 90.81 292 LEU B CA 1
ATOM 4879 C C . LEU B 1 292 ? -24.596 5.113 1.255 1 90.81 292 LEU B C 1
ATOM 4881 O O . LEU B 1 292 ? -24.816 4.946 0.053 1 90.81 292 LEU B O 1
ATOM 4885 N N . TYR B 1 293 ? -23.411 5.046 1.77 1 94.32 293 TYR B N 1
ATOM 4886 C CA . TYR B 1 293 ? -22.286 4.662 0.925 1 94.32 293 TYR B CA 1
ATOM 4887 C C . TYR B 1 293 ? -22.463 3.245 0.392 1 94.32 293 TYR B C 1
ATOM 4889 O O . TYR B 1 293 ? -22.207 2.981 -0.785 1 94.32 293 TYR B O 1
ATOM 4897 N N . LEU B 1 294 ? -22.889 2.374 1.266 1 95.16 294 LEU B N 1
ATOM 4898 C CA . LEU B 1 294 ? -23.102 0.991 0.852 1 95.16 294 LEU B CA 1
ATOM 4899 C C . LEU B 1 294 ? -24.131 0.913 -0.271 1 95.16 294 LEU B C 1
ATOM 4901 O O . LEU B 1 294 ? -23.981 0.117 -1.201 1 95.16 294 LEU B O 1
ATOM 4905 N N . GLU B 1 295 ? -25.126 1.692 -0.201 1 93.42 295 GLU B N 1
ATOM 4906 C CA . GLU B 1 295 ? -26.125 1.742 -1.264 1 93.42 295 GLU B CA 1
ATOM 4907 C C . GLU B 1 295 ? -25.507 2.2 -2.581 1 93.42 295 GLU B C 1
ATOM 4909 O O . GLU B 1 295 ? -25.822 1.658 -3.643 1 93.42 295 GLU B O 1
ATOM 4914 N N . SER B 1 296 ? -24.659 3.174 -2.498 1 92.95 296 SER B N 1
ATOM 4915 C CA . SER B 1 296 ? -23.96 3.66 -3.684 1 92.95 296 SER B CA 1
ATOM 4916 C C . SER B 1 296 ? -23.067 2.577 -4.281 1 92.95 296 SER B C 1
ATOM 4918 O O . SER B 1 296 ? -22.995 2.429 -5.503 1 92.95 296 SER B O 1
ATOM 4920 N N . LEU B 1 297 ? -22.384 1.843 -3.428 1 93.15 297 LEU B N 1
ATOM 4921 C CA . LEU B 1 297 ? -21.513 0.756 -3.863 1 93.15 297 LEU B CA 1
ATOM 4922 C C . LEU B 1 297 ? -22.32 -0.35 -4.535 1 93.15 297 LEU B C 1
ATOM 4924 O O . LEU B 1 297 ? -21.926 -0.859 -5.586 1 93.15 297 LEU B O 1
ATOM 4928 N N . GLU B 1 298 ? -23.45 -0.687 -3.938 1 93.06 298 GLU B N 1
ATOM 4929 C CA . GLU B 1 298 ? -24.314 -1.741 -4.461 1 93.06 298 GLU B CA 1
ATOM 4930 C C . GLU B 1 298 ? -24.876 -1.366 -5.83 1 93.06 298 GLU B C 1
ATOM 4932 O O . GLU B 1 298 ? -25.064 -2.231 -6.688 1 93.06 298 GLU B O 1
ATOM 4937 N N . SER B 1 299 ? -25.018 -0.148 -6.057 1 90.17 299 SER B N 1
ATOM 4938 C CA . SER B 1 299 ? -25.597 0.332 -7.308 1 90.17 299 SER B CA 1
ATOM 4939 C C . SER B 1 299 ? -24.634 0.135 -8.474 1 90.17 299 SER B C 1
ATOM 4941 O O . SER B 1 299 ? -25.049 0.133 -9.635 1 90.17 299 SER B O 1
ATOM 4943 N N . LEU B 1 300 ? -23.35 -0.018 -8.138 1 84.62 300 LEU B N 1
ATOM 4944 C CA . LEU B 1 300 ? -22.356 -0.246 -9.182 1 84.62 300 LEU B CA 1
ATOM 4945 C C . LEU B 1 300 ? -22.517 -1.635 -9.791 1 84.62 300 LEU B C 1
ATOM 4947 O O . LEU B 1 300 ? -22.034 -1.893 -10.896 1 84.62 300 LEU B O 1
ATOM 4951 N N . PHE B 1 301 ? -23.119 -2.523 -9.055 1 82.75 301 PHE B N 1
ATOM 4952 C CA . PHE B 1 301 ? -23.204 -3.913 -9.486 1 82.75 301 PHE B CA 1
ATOM 4953 C C . PHE B 1 301 ? -24.608 -4.243 -9.976 1 82.75 301 PHE B C 1
ATOM 4955 O O . PHE B 1 301 ? -24.891 -5.385 -10.345 1 82.75 301 PHE B O 1
ATOM 4962 N N . GLN B 1 302 ? -25.555 -3.313 -9.869 1 72.86 302 GLN B N 1
ATOM 4963 C CA . GLN B 1 302 ? -26.907 -3.504 -10.384 1 72.86 302 GLN B CA 1
ATOM 4964 C C . GLN B 1 302 ? -27.006 -3.072 -11.844 1 72.86 302 GLN B C 1
ATOM 4966 O O . GLN B 1 302 ? -26.24 -2.219 -12.298 1 72.86 302 GLN B O 1
#